Protein AF-0000000072508586 (afdb_homodimer)

Structure (mmCIF, N/CA/C/O backbone):
data_AF-0000000072508586-model_v1
#
loop_
_entity.id
_entity.type
_entity.pdbx_description
1 polymer 'Tudor domain protein'
#
loop_
_atom_site.group_PDB
_atom_site.id
_atom_site.type_symbol
_atom_site.label_atom_id
_atom_site.label_alt_id
_atom_site.label_comp_id
_atom_site.label_asym_id
_atom_site.label_entity_id
_atom_site.label_seq_id
_atom_site.pdbx_PDB_ins_code
_atom_site.Cartn_x
_atom_site.Cartn_y
_atom_site.Cartn_z
_atom_site.occupancy
_atom_site.B_iso_or_equiv
_atom_site.auth_seq_id
_atom_site.auth_comp_id
_atom_site.auth_asym_id
_atom_site.auth_atom_id
_atom_site.pdbx_PDB_model_num
ATOM 1 N N . MET A 1 1 ? 63.75 -35.219 5.945 1 22.38 1 MET A N 1
ATOM 2 C CA . MET A 1 1 ? 64.688 -34.812 4.879 1 22.38 1 MET A CA 1
ATOM 3 C C . MET A 1 1 ? 64 -34.969 3.514 1 22.38 1 MET A C 1
ATOM 5 O O . MET A 1 1 ? 64.312 -35.875 2.752 1 22.38 1 MET A O 1
ATOM 9 N N . MET A 1 2 ? 62.594 -34.719 3.441 1 24.33 2 MET A N 1
ATOM 10 C CA . MET A 1 2 ? 61.656 -35.156 2.426 1 24.33 2 MET A CA 1
ATOM 11 C C . MET A 1 2 ? 62 -34.562 1.065 1 24.33 2 MET A C 1
ATOM 13 O O . MET A 1 2 ? 62.312 -33.375 0.974 1 24.33 2 MET A O 1
ATOM 17 N N . ASN A 1 3 ? 62.344 -35.406 0.109 1 22.95 3 ASN A N 1
ATOM 18 C CA . ASN A 1 3 ? 62.875 -35.25 -1.245 1 22.95 3 ASN A CA 1
ATOM 19 C C . ASN A 1 3 ? 62 -34.312 -2.084 1 22.95 3 ASN A C 1
ATOM 21 O O . ASN A 1 3 ? 60.781 -34.469 -2.086 1 22.95 3 ASN A O 1
ATOM 25 N N . MET A 1 4 ? 62.438 -33.125 -2.441 1 26.44 4 MET A N 1
ATOM 26 C CA . MET A 1 4 ? 62 -31.875 -3.102 1 26.44 4 MET A CA 1
ATOM 27 C C . MET A 1 4 ? 61.781 -32.125 -4.59 1 26.44 4 MET A C 1
ATOM 29 O O . MET A 1 4 ? 62.719 -32.188 -5.371 1 26.44 4 MET A O 1
ATOM 33 N N . PRO A 1 5 ? 60.812 -33.156 -4.879 1 25.39 5 PRO A N 1
ATOM 34 C CA . PRO A 1 5 ? 60.844 -33.562 -6.285 1 25.39 5 PRO A CA 1
ATOM 35 C C . PRO A 1 5 ? 60.812 -32.375 -7.25 1 25.39 5 PRO A C 1
ATOM 37 O O . PRO A 1 5 ? 60.406 -31.281 -6.875 1 25.39 5 PRO A O 1
ATOM 40 N N . ASP A 1 6 ? 61.438 -32.625 -8.359 1 22.94 6 ASP A N 1
ATOM 41 C CA . ASP A 1 6 ? 61.938 -31.859 -9.5 1 22.94 6 ASP A CA 1
ATOM 42 C C . ASP A 1 6 ? 60.812 -31.109 -10.211 1 22.94 6 ASP A C 1
ATOM 44 O O . ASP A 1 6 ? 59.656 -31.5 -10.117 1 22.94 6 ASP A O 1
ATOM 48 N N . GLY A 1 7 ? 61.094 -29.953 -10.711 1 23.7 7 GLY A N 1
ATOM 49 C CA . GLY A 1 7 ? 60.625 -28.719 -11.305 1 23.7 7 GLY A CA 1
ATOM 50 C C . GLY A 1 7 ? 59.969 -28.906 -12.656 1 23.7 7 GLY A C 1
ATOM 51 O O . GLY A 1 7 ? 60.625 -28.938 -13.688 1 23.7 7 GLY A O 1
ATOM 52 N N . ARG A 1 8 ? 59 -29.922 -12.648 1 24.06 8 ARG A N 1
ATOM 53 C CA . ARG A 1 8 ? 58.531 -30.297 -13.984 1 24.06 8 ARG A CA 1
ATOM 54 C C . ARG A 1 8 ? 58.156 -29.062 -14.797 1 24.06 8 ARG A C 1
ATOM 56 O O . ARG A 1 8 ? 57.719 -28.062 -14.25 1 24.06 8 ARG A O 1
ATOM 63 N N . GLU A 1 9 ? 58.719 -29.016 -16.047 1 25.02 9 GLU A N 1
ATOM 64 C CA . GLU A 1 9 ? 58.781 -28.016 -17.125 1 25.02 9 GLU A CA 1
ATOM 65 C C . GLU A 1 9 ? 57.375 -27.656 -17.609 1 25.02 9 GLU A C 1
ATOM 67 O O . GLU A 1 9 ? 56.562 -28.531 -17.906 1 25.02 9 GLU A O 1
ATOM 72 N N . TRP A 1 10 ? 56.812 -26.531 -17.219 1 24.7 10 TRP A N 1
ATOM 73 C CA . TRP A 1 10 ? 55.5 -25.938 -17.5 1 24.7 10 TRP A CA 1
ATOM 74 C C . TRP A 1 10 ? 55.281 -25.781 -19 1 24.7 10 TRP A C 1
ATOM 76 O O . TRP A 1 10 ? 56.062 -25.109 -19.672 1 24.7 10 TRP A O 1
ATOM 86 N N . PRO A 1 11 ? 54.781 -26.891 -19.688 1 25.95 11 PRO A N 1
ATOM 87 C CA . PRO A 1 11 ? 54.688 -26.766 -21.141 1 25.95 11 PRO A CA 1
ATOM 88 C C . PRO A 1 11 ? 53.938 -25.5 -21.578 1 25.95 11 PRO A C 1
ATOM 90 O O . PRO A 1 11 ? 53.156 -24.953 -20.812 1 25.95 11 PRO A O 1
ATOM 93 N N . SER A 1 12 ? 54.562 -24.688 -22.422 1 25.64 12 SER A N 1
ATOM 94 C CA . SER A 1 12 ? 54.219 -23.422 -23.062 1 25.64 12 SER A CA 1
ATOM 95 C C . SER A 1 12 ? 52.969 -23.547 -23.922 1 25.64 12 SER A C 1
ATOM 97 O O . SER A 1 12 ? 52.969 -24.281 -24.906 1 25.64 12 SER A O 1
ATOM 99 N N . THR A 1 13 ? 51.812 -23.734 -23.281 1 26.11 13 THR A N 1
ATOM 100 C CA . THR A 1 13 ? 50.594 -23.922 -24.047 1 26.11 13 THR A CA 1
ATOM 101 C C . THR A 1 13 ? 50.406 -22.828 -25.094 1 26.11 13 THR A C 1
ATOM 103 O O . THR A 1 13 ? 50.562 -21.641 -24.766 1 26.11 13 THR A O 1
ATOM 106 N N . PRO A 1 14 ? 50.5 -23.234 -26.406 1 28.33 14 PRO A N 1
ATOM 107 C CA . PRO A 1 14 ? 50.438 -22.344 -27.562 1 28.33 14 PRO A CA 1
ATOM 108 C C . PRO A 1 14 ? 49.188 -21.453 -27.531 1 28.33 14 PRO A C 1
ATOM 110 O O . PRO A 1 14 ? 48.188 -21.781 -26.891 1 28.33 14 PRO A O 1
ATOM 113 N N . SER A 1 15 ? 49.406 -20.141 -27.703 1 27.78 15 SER A N 1
ATOM 114 C CA . SER A 1 15 ? 48.531 -18.969 -27.797 1 27.78 15 SER A CA 1
ATOM 115 C C . SER A 1 15 ? 47.5 -19.141 -28.906 1 27.78 15 SER A C 1
ATOM 117 O O . SER A 1 15 ? 47.844 -18.984 -30.094 1 27.78 15 SER A O 1
ATOM 119 N N . GLY A 1 16 ? 46.781 -20.328 -28.938 1 24.03 16 GLY A N 1
ATOM 120 C CA . GLY A 1 16 ? 45.906 -20.391 -30.109 1 24.03 16 GLY A CA 1
ATOM 121 C C . GLY A 1 16 ? 45.062 -19.141 -30.281 1 24.03 16 GLY A C 1
ATOM 122 O O . GLY A 1 16 ? 44.688 -18.484 -29.312 1 24.03 16 GLY A O 1
ATOM 123 N N . ASP A 1 17 ? 45.281 -18.453 -31.391 1 29.61 17 ASP A N 1
ATOM 124 C CA . ASP A 1 17 ? 44.656 -17.266 -31.969 1 29.61 17 ASP A CA 1
ATOM 125 C C . ASP A 1 17 ? 43.125 -17.438 -32.062 1 29.61 17 ASP A C 1
ATOM 127 O O . ASP A 1 17 ? 42.656 -18.234 -32.875 1 29.61 17 ASP A O 1
ATOM 131 N N . GLY A 1 18 ? 42.5 -17.828 -30.938 1 25.25 18 GLY A N 1
ATOM 132 C CA . GLY A 1 18 ? 41.062 -18.031 -31.078 1 25.25 18 GLY A CA 1
ATOM 133 C C . GLY A 1 18 ? 40.344 -16.859 -31.734 1 25.25 18 GLY A C 1
ATOM 134 O O . GLY A 1 18 ? 40.406 -15.734 -31.234 1 25.25 18 GLY A O 1
ATOM 135 N N . SER A 1 19 ? 40.281 -16.891 -33.062 1 28.36 19 SER A N 1
ATOM 136 C CA . SER A 1 19 ? 39.469 -16 -33.906 1 28.36 19 SER A CA 1
ATOM 137 C C . SER A 1 19 ? 38.031 -15.914 -33.375 1 28.36 19 SER A C 1
ATOM 139 O O . SER A 1 19 ? 37.344 -16.938 -33.281 1 28.36 19 SER A O 1
ATOM 141 N N . SER A 1 20 ? 37.844 -15.086 -32.312 1 24.58 20 SER A N 1
ATOM 142 C CA . SER A 1 20 ? 36.531 -14.828 -31.781 1 24.58 20 SER A CA 1
ATOM 143 C C . SER A 1 20 ? 35.562 -14.406 -32.875 1 24.58 20 SER A C 1
ATOM 145 O O . SER A 1 20 ? 35.719 -13.359 -33.5 1 24.58 20 SER A O 1
ATOM 147 N N . SER A 1 21 ? 35.125 -15.398 -33.688 1 25.28 21 SER A N 1
ATOM 148 C CA . SER A 1 21 ? 34.094 -15.039 -34.625 1 25.28 21 SER A CA 1
ATOM 149 C C . SER A 1 21 ? 32.906 -14.359 -33.906 1 25.28 21 SER A C 1
ATOM 151 O O . SER A 1 21 ? 32.344 -14.922 -32.969 1 25.28 21 SER A O 1
ATOM 153 N N . ALA A 1 22 ? 32.938 -13 -33.938 1 32.03 22 ALA A N 1
ATOM 154 C CA . ALA A 1 22 ? 31.797 -12.18 -33.531 1 32.03 22 ALA A CA 1
ATOM 155 C C . ALA A 1 22 ? 30.484 -12.711 -34.125 1 32.03 22 ALA A C 1
ATOM 157 O O . ALA A 1 22 ? 30.297 -12.688 -35.344 1 32.03 22 ALA A O 1
ATOM 158 N N . THR A 1 23 ? 30.062 -13.859 -33.5 1 28.12 23 THR A N 1
ATOM 159 C CA . THR A 1 23 ? 28.734 -14.281 -33.938 1 28.12 23 THR A CA 1
ATOM 160 C C . THR A 1 23 ? 27.781 -13.094 -33.938 1 28.12 23 THR A C 1
ATOM 162 O O . THR A 1 23 ? 27.578 -12.43 -32.906 1 28.12 23 THR A O 1
ATOM 165 N N . PHE A 1 24 ? 27.641 -12.445 -35.094 1 31.47 24 PHE A N 1
ATOM 166 C CA . PHE A 1 24 ? 26.594 -11.484 -35.406 1 31.47 24 PHE A CA 1
ATOM 167 C C . PHE A 1 24 ? 25.234 -12 -34.906 1 31.47 24 PHE A C 1
ATOM 169 O O . PHE A 1 24 ? 24.781 -13.055 -35.344 1 31.47 24 PHE A O 1
ATOM 176 N N . VAL A 1 25 ? 24.938 -11.836 -33.656 1 34 25 VAL A N 1
ATOM 177 C CA . VAL A 1 25 ? 23.578 -12.102 -33.219 1 34 25 VAL A CA 1
ATOM 178 C C . VAL A 1 25 ? 22.594 -11.375 -34.156 1 34 25 VAL A C 1
ATOM 180 O O . VAL A 1 25 ? 22.719 -10.164 -34.375 1 34 25 VAL A O 1
ATOM 183 N N . PRO A 1 26 ? 22.125 -12.102 -35.156 1 29.5 26 PRO A N 1
ATOM 184 C CA . PRO A 1 26 ? 21.203 -11.398 -36.062 1 29.5 26 PRO A CA 1
ATOM 185 C C . PRO A 1 26 ? 20.312 -10.406 -35.312 1 29.5 26 PRO A C 1
ATOM 187 O O . PRO A 1 26 ? 20.062 -10.555 -34.125 1 29.5 26 PRO A O 1
ATOM 190 N N . ALA A 1 27 ? 20.109 -9.211 -35.969 1 33.91 27 ALA A N 1
ATOM 191 C CA . ALA A 1 27 ? 19.141 -8.188 -35.594 1 33.91 27 ALA A CA 1
ATOM 192 C C . ALA A 1 27 ? 17.828 -8.82 -35.156 1 33.91 27 ALA A C 1
ATOM 194 O O . ALA A 1 27 ? 17.406 -9.844 -35.719 1 33.91 27 ALA A O 1
ATOM 195 N N . SER A 1 28 ? 17.375 -8.633 -33.969 1 36.75 28 SER A N 1
ATOM 196 C CA . SER A 1 28 ? 16.109 -9.07 -33.375 1 36.75 28 SER A CA 1
ATOM 197 C C . SER A 1 28 ? 15 -9.109 -34.438 1 36.75 28 SER A C 1
ATOM 199 O O . SER A 1 28 ? 14.727 -8.094 -35.062 1 36.75 28 SER A O 1
ATOM 201 N N . ALA A 1 29 ? 14.719 -10.164 -35.125 1 38.59 29 ALA A N 1
ATOM 202 C CA . ALA A 1 29 ? 13.555 -10.352 -36 1 38.59 29 ALA A CA 1
ATOM 203 C C . ALA A 1 29 ? 12.352 -9.578 -35.469 1 38.59 29 ALA A C 1
ATOM 205 O O . ALA A 1 29 ? 11.945 -9.758 -34.312 1 38.59 29 ALA A O 1
ATOM 206 N N . SER A 1 30 ? 12.133 -8.336 -35.906 1 41.38 30 SER A N 1
ATOM 207 C CA . SER A 1 30 ? 10.867 -7.656 -35.656 1 41.38 30 SER A CA 1
ATOM 208 C C . SER A 1 30 ? 9.688 -8.617 -35.781 1 41.38 30 SER A C 1
ATOM 210 O O . SER A 1 30 ? 9.523 -9.297 -36.781 1 41.38 30 SER A O 1
ATOM 212 N N . LEU A 1 31 ? 9.242 -9.289 -34.75 1 45.03 31 LEU A N 1
ATOM 213 C CA . LEU A 1 31 ? 8.016 -10.07 -34.844 1 45.03 31 LEU A CA 1
ATOM 214 C C . LEU A 1 31 ? 7.059 -9.469 -35.875 1 45.03 31 LEU A C 1
ATOM 216 O O . LEU A 1 31 ? 7.082 -8.258 -36.094 1 45.03 31 LEU A O 1
ATOM 220 N N . PRO A 1 32 ? 6.645 -10.125 -36.938 1 46.84 32 PRO A N 1
ATOM 221 C CA . PRO A 1 32 ? 5.672 -9.531 -37.844 1 46.84 32 PRO A CA 1
ATOM 222 C C . PRO A 1 32 ? 4.695 -8.586 -37.156 1 46.84 32 PRO A C 1
ATOM 224 O O . PRO A 1 32 ? 4.461 -8.719 -35.938 1 46.84 32 PRO A O 1
ATOM 227 N N . PRO A 1 33 ? 4.469 -7.383 -37.594 1 52.62 33 PRO A N 1
ATOM 228 C CA . PRO A 1 33 ? 3.494 -6.484 -36.969 1 52.62 33 PRO A CA 1
ATOM 229 C C . PRO A 1 33 ? 2.24 -7.211 -36.469 1 52.62 33 PRO A C 1
ATOM 231 O O . PRO A 1 33 ? 1.534 -7.828 -37.281 1 52.62 33 PRO A O 1
ATOM 234 N N . THR A 1 34 ? 2.305 -7.895 -35.375 1 61.41 34 THR A N 1
ATOM 235 C CA . THR A 1 34 ? 1.161 -8.609 -34.812 1 61.41 34 THR A CA 1
ATOM 236 C C . THR A 1 34 ? -0.105 -7.766 -34.906 1 61.41 34 THR A C 1
ATOM 238 O O . THR A 1 34 ? -0.131 -6.621 -34.438 1 61.41 34 THR A O 1
ATOM 241 N N . VAL A 1 35 ? -0.991 -8.078 -35.812 1 81.62 35 VAL A N 1
ATOM 242 C CA . VAL A 1 35 ? -2.312 -7.473 -35.938 1 81.62 35 VAL A CA 1
ATOM 243 C C . VAL A 1 35 ? -3.018 -7.477 -34.594 1 81.62 35 VAL A C 1
ATOM 245 O O . VAL A 1 35 ? -3.137 -8.523 -33.938 1 81.62 35 VAL A O 1
ATOM 248 N N . CYS A 1 36 ? -3.162 -6.309 -34.031 1 89.88 36 CYS A N 1
ATOM 249 C CA . CYS A 1 36 ? -3.896 -6.145 -32.781 1 89.88 36 CYS A CA 1
ATOM 250 C C . CYS A 1 36 ? -5.391 -6.008 -33.031 1 89.88 36 CYS A C 1
ATOM 252 O O . CYS A 1 36 ? -5.809 -5.254 -33.938 1 89.88 36 CYS A O 1
ATOM 254 N N . ILE A 1 37 ? -6.172 -6.875 -32.375 1 94.75 37 ILE A N 1
ATOM 255 C CA . ILE A 1 37 ? -7.629 -6.836 -32.438 1 94.75 37 ILE A CA 1
ATOM 256 C C . ILE A 1 37 ? -8.172 -6.629 -31.016 1 94.75 37 ILE A C 1
ATOM 258 O O . ILE A 1 37 ? -7.832 -7.379 -30.094 1 94.75 37 ILE A O 1
ATOM 262 N N . PHE A 1 38 ? -9.078 -5.672 -30.875 1 95.69 38 PHE A N 1
ATOM 263 C CA . PHE A 1 38 ? -9.531 -5.344 -29.531 1 95.69 38 PHE A CA 1
ATOM 264 C C . PHE A 1 38 ? -11.023 -5.586 -29.391 1 95.69 38 PHE A C 1
ATOM 266 O O . PHE A 1 38 ? -11.578 -5.461 -28.297 1 95.69 38 PHE A O 1
ATOM 273 N N . ASP A 1 39 ? -11.57 -5.91 -30.516 1 90.75 39 ASP A N 1
ATOM 274 C CA . ASP A 1 39 ? -12.992 -6.223 -30.469 1 90.75 39 ASP A CA 1
ATOM 275 C C . ASP A 1 39 ? -13.227 -7.652 -29.984 1 90.75 39 ASP A C 1
ATOM 277 O O . ASP A 1 39 ? -12.789 -8.609 -30.625 1 90.75 39 ASP A O 1
ATOM 281 N N . GLY A 1 40 ? -13.805 -7.75 -28.812 1 89.25 40 GLY A N 1
ATOM 282 C CA . GLY A 1 40 ? -14.078 -9.062 -28.25 1 89.25 40 GLY A CA 1
ATOM 283 C C . GLY A 1 40 ? -13.648 -9.188 -26.797 1 89.25 40 GLY A C 1
ATOM 284 O O . GLY A 1 40 ? -13.016 -8.281 -26.25 1 89.25 40 GLY A O 1
ATOM 285 N N . ASP A 1 41 ? -13.992 -10.359 -26.219 1 89.94 41 ASP A N 1
ATOM 286 C CA . ASP A 1 41 ? -13.656 -10.633 -24.828 1 89.94 41 ASP A CA 1
ATOM 287 C C . ASP A 1 41 ? -12.383 -11.469 -24.719 1 89.94 41 ASP A C 1
ATOM 289 O O . ASP A 1 41 ? -12.156 -12.367 -25.531 1 89.94 41 ASP A O 1
ATOM 293 N N . VAL A 1 42 ? -11.586 -11.078 -23.844 1 94.81 42 VAL A N 1
ATOM 294 C CA . VAL A 1 42 ? -10.367 -11.828 -23.547 1 94.81 42 VAL A CA 1
ATOM 295 C C . VAL A 1 42 ? -10.555 -12.633 -22.281 1 94.81 42 VAL A C 1
ATOM 297 O O . VAL A 1 42 ? -11.102 -12.133 -21.297 1 94.81 42 VAL A O 1
ATOM 300 N N . GLU A 1 43 ? -10.148 -13.898 -22.375 1 95.62 43 GLU A N 1
ATOM 301 C CA . GLU A 1 43 ? -10.148 -14.734 -21.172 1 95.62 43 GLU A CA 1
ATOM 302 C C . GLU A 1 43 ? -8.727 -15.023 -20.703 1 95.62 43 GLU A C 1
ATOM 304 O O . GLU A 1 43 ? -7.879 -15.438 -21.5 1 95.62 43 GLU A O 1
ATOM 309 N N . ILE A 1 44 ? -8.5 -14.719 -19.516 1 97.75 44 ILE A N 1
ATOM 310 C CA . ILE A 1 44 ? -7.227 -15.031 -18.875 1 97.75 44 ILE A CA 1
ATOM 311 C C . ILE A 1 44 ? -7.453 -16.016 -17.734 1 97.75 44 ILE A C 1
ATOM 313 O O . ILE A 1 44 ? -8.32 -15.805 -16.875 1 97.75 44 ILE A O 1
ATOM 317 N N . VAL A 1 45 ? -6.691 -17.109 -17.703 1 97.5 45 VAL A N 1
ATOM 318 C CA . VAL A 1 45 ? -6.934 -18.172 -16.734 1 97.5 45 VAL A CA 1
ATOM 319 C C . VAL A 1 45 ? -5.707 -18.344 -15.852 1 97.5 45 VAL A C 1
ATOM 321 O O . VAL A 1 45 ? -4.586 -18.031 -16.25 1 97.5 45 VAL A O 1
ATOM 324 N N . PRO A 1 46 ? -5.918 -18.844 -14.641 1 97.69 46 PRO A N 1
ATOM 325 C CA . PRO A 1 46 ? -4.773 -19.109 -13.766 1 97.69 46 PRO A CA 1
ATOM 326 C C . PRO A 1 46 ? -3.912 -20.266 -14.266 1 97.69 46 PRO A C 1
ATOM 328 O O . PRO A 1 46 ? -4.355 -21.047 -15.109 1 97.69 46 PRO A O 1
ATOM 331 N N . MET A 1 47 ? -2.742 -20.328 -13.758 1 96.69 47 MET A N 1
ATOM 332 C CA . MET A 1 47 ? -1.926 -21.516 -13.945 1 96.69 47 MET A CA 1
ATOM 333 C C . MET A 1 47 ? -2.576 -22.734 -13.289 1 96.69 47 MET A C 1
ATOM 335 O O . MET A 1 47 ? -3.336 -22.594 -12.328 1 96.69 47 MET A O 1
ATOM 339 N N . ASP A 1 48 ? -2.127 -23.859 -13.852 1 96.75 48 ASP A N 1
ATOM 340 C CA . ASP A 1 48 ? -2.562 -25.094 -13.219 1 96.75 48 ASP A CA 1
ATOM 341 C C . ASP A 1 48 ? -1.798 -25.344 -11.922 1 96.75 48 ASP A C 1
ATOM 343 O O . ASP A 1 48 ? -0.607 -25.047 -11.828 1 96.75 48 ASP A O 1
ATOM 347 N N . ILE A 1 49 ? -2.461 -25.969 -11.016 1 97.62 49 ILE A N 1
ATOM 348 C CA . ILE A 1 49 ? -1.854 -26.297 -9.727 1 97.62 49 ILE A CA 1
ATOM 349 C C . ILE A 1 49 ? -0.59 -27.125 -9.953 1 97.62 49 ILE A C 1
ATOM 351 O O . ILE A 1 49 ? 0.395 -26.969 -9.227 1 97.62 49 ILE A O 1
ATOM 355 N N . SER A 1 50 ? -0.649 -27.922 -10.977 1 96.44 50 SER A N 1
ATOM 356 C CA . SER A 1 50 ? 0.457 -28.828 -11.266 1 96.44 50 SER A CA 1
ATOM 357 C C . SER A 1 50 ? 1.689 -28.062 -11.734 1 96.44 50 SER A C 1
ATOM 359 O O . SER A 1 50 ? 2.793 -28.609 -11.773 1 96.44 50 SER A O 1
ATOM 361 N N . GLN A 1 51 ? 1.511 -26.812 -12.117 1 96.38 51 GLN A N 1
ATOM 362 C CA . GLN A 1 51 ? 2.621 -26.016 -12.617 1 96.38 51 GLN A CA 1
ATOM 363 C C . GLN A 1 51 ? 3.406 -25.375 -11.469 1 96.38 51 GLN A C 1
ATOM 365 O O . GLN A 1 51 ? 4.441 -24.75 -11.688 1 96.38 51 GLN A O 1
ATOM 370 N N . ILE A 1 52 ? 2.936 -25.562 -10.258 1 97.75 52 ILE A N 1
ATOM 371 C CA . ILE A 1 52 ? 3.668 -25.094 -9.078 1 97.75 52 ILE A CA 1
ATOM 372 C C . ILE A 1 52 ? 4.605 -26.203 -8.594 1 97.75 52 ILE A C 1
ATOM 374 O O . ILE A 1 52 ? 4.164 -27.328 -8.328 1 97.75 52 ILE A O 1
ATOM 378 N N . PRO A 1 53 ? 5.832 -25.875 -8.43 1 97.81 53 PRO A N 1
ATOM 379 C CA . PRO A 1 53 ? 6.793 -26.906 -8.016 1 97.81 53 PRO A CA 1
ATOM 380 C C . PRO A 1 53 ? 6.477 -27.484 -6.641 1 97.81 53 PRO A C 1
ATOM 382 O O . PRO A 1 53 ? 5.918 -26.797 -5.785 1 97.81 53 PRO A O 1
ATOM 385 N N . THR A 1 54 ? 6.887 -28.719 -6.469 1 97.88 54 THR A N 1
ATOM 386 C CA . THR A 1 54 ? 6.73 -29.391 -5.18 1 97.88 54 THR A CA 1
ATOM 387 C C . THR A 1 54 ? 8.039 -29.359 -4.398 1 97.88 54 THR A C 1
ATOM 389 O O . THR A 1 54 ? 8.055 -29.625 -3.195 1 97.88 54 THR A O 1
ATOM 392 N N . SER A 1 55 ? 9.156 -29.047 -5.074 1 98.12 55 SER A N 1
ATOM 393 C CA . SER A 1 55 ? 10.469 -28.859 -4.457 1 98.12 55 SER A CA 1
ATOM 394 C C . SER A 1 55 ? 10.75 -27.391 -4.199 1 98.12 55 SER A C 1
ATOM 396 O O . SER A 1 55 ? 10.055 -26.516 -4.727 1 98.12 55 SER A O 1
ATOM 398 N N . PRO A 1 56 ? 11.711 -27.109 -3.365 1 98.56 56 PRO A N 1
ATOM 399 C CA . PRO A 1 56 ? 12.039 -25.719 -3.092 1 98.56 56 PRO A CA 1
ATOM 400 C C . PRO A 1 56 ? 12.391 -24.938 -4.355 1 98.56 56 PRO A C 1
ATOM 402 O O . PRO A 1 56 ? 13.039 -25.469 -5.258 1 98.56 56 PRO A O 1
ATOM 405 N N . PHE A 1 57 ? 11.961 -23.75 -4.41 1 98.81 57 PHE A N 1
ATOM 406 C CA . PHE A 1 57 ? 12.219 -22.922 -5.582 1 98.81 57 PHE A CA 1
ATOM 407 C C . PHE A 1 57 ? 12.195 -21.438 -5.207 1 98.81 57 PHE A C 1
ATOM 409 O O . PHE A 1 57 ? 11.703 -21.078 -4.137 1 98.81 57 PHE A O 1
ATOM 416 N N . SER A 1 58 ? 12.703 -20.594 -6.078 1 98.75 58 SER A N 1
ATOM 417 C CA . SER A 1 58 ? 12.742 -19.156 -5.875 1 98.75 58 SER A CA 1
ATOM 418 C C . SER A 1 58 ? 11.523 -18.469 -6.496 1 98.75 58 SER A C 1
ATOM 420 O O . SER A 1 58 ? 11.062 -18.875 -7.562 1 98.75 58 SER A O 1
ATOM 422 N N . ALA A 1 59 ? 11.055 -17.453 -5.812 1 98.81 59 ALA A N 1
ATOM 423 C CA . ALA A 1 59 ? 9.906 -16.703 -6.309 1 98.81 59 ALA A CA 1
ATOM 424 C C . ALA A 1 59 ? 10.062 -15.211 -6.02 1 98.81 59 ALA A C 1
ATOM 426 O O . ALA A 1 59 ? 10.82 -14.828 -5.121 1 98.81 59 ALA A O 1
ATOM 427 N N . ASN A 1 60 ? 9.422 -14.406 -6.82 1 98.5 60 ASN A N 1
ATOM 428 C CA . ASN A 1 60 ? 9.266 -12.984 -6.555 1 98.5 60 ASN A CA 1
ATOM 429 C C . ASN A 1 60 ? 8.031 -12.703 -5.711 1 98.5 60 ASN A C 1
ATOM 431 O O . ASN A 1 60 ? 6.945 -13.211 -6 1 98.5 60 ASN A O 1
ATOM 435 N N . ALA A 1 61 ? 8.219 -11.922 -4.668 1 98.38 61 ALA A N 1
ATOM 436 C CA . ALA A 1 61 ? 7.066 -11.484 -3.885 1 98.38 61 ALA A CA 1
ATOM 437 C C . ALA A 1 61 ? 6.348 -10.32 -4.57 1 98.38 61 ALA A C 1
ATOM 439 O O . ALA A 1 61 ? 6.961 -9.297 -4.871 1 98.38 61 ALA A O 1
ATOM 440 N N . LEU A 1 62 ? 5.078 -10.5 -4.777 1 97.81 62 LEU A N 1
ATOM 441 C CA . LEU A 1 62 ? 4.297 -9.508 -5.508 1 97.81 62 LEU A CA 1
ATOM 442 C C . LEU A 1 62 ? 3.447 -8.672 -4.551 1 97.81 62 LEU A C 1
ATOM 444 O O . LEU A 1 62 ? 3.371 -7.449 -4.688 1 97.81 62 LEU A O 1
ATOM 448 N N . PHE A 1 63 ? 2.834 -9.352 -3.672 1 97.75 63 PHE A N 1
ATOM 449 C CA . PHE A 1 63 ? 1.911 -8.742 -2.719 1 97.75 63 PHE A CA 1
ATOM 450 C C . PHE A 1 63 ? 1.74 -9.625 -1.49 1 97.75 63 PHE A C 1
ATOM 452 O O . PHE A 1 63 ? 1.645 -10.852 -1.608 1 97.75 63 PHE A O 1
ATOM 459 N N . ALA A 1 64 ? 1.671 -9.008 -0.337 1 97.56 64 ALA A N 1
ATOM 460 C CA . ALA A 1 64 ? 1.459 -9.75 0.903 1 97.56 64 ALA A CA 1
ATOM 461 C C . ALA A 1 64 ? 0.356 -9.109 1.743 1 97.56 64 ALA A C 1
ATOM 463 O O . ALA A 1 64 ? 0.53 -8.016 2.277 1 97.56 64 ALA A O 1
ATOM 464 N N . ALA A 1 65 ? -0.706 -9.828 1.896 1 94.62 65 ALA A N 1
ATOM 465 C CA . ALA A 1 65 ? -1.812 -9.32 2.703 1 94.62 65 ALA A CA 1
ATOM 466 C C . ALA A 1 65 ? -1.752 -9.875 4.125 1 94.62 65 ALA A C 1
ATOM 468 O O . ALA A 1 65 ? -2.359 -9.312 5.039 1 94.62 65 ALA A O 1
ATOM 469 N N . GLY A 1 66 ? -1.042 -10.969 4.316 1 96.81 66 GLY A N 1
ATOM 470 C CA . GLY A 1 66 ? -0.931 -11.633 5.605 1 96.81 66 GLY A CA 1
ATOM 471 C C . GLY A 1 66 ? -0.358 -13.039 5.5 1 96.81 66 GLY A C 1
ATOM 472 O O . GLY A 1 66 ? 0.073 -13.461 4.426 1 96.81 66 GLY A O 1
ATOM 473 N N . PRO A 1 67 ? -0.426 -13.766 6.586 1 97.75 67 PRO A N 1
ATOM 474 C CA . PRO A 1 67 ? 0.247 -15.062 6.633 1 97.75 67 PRO A CA 1
ATOM 475 C C . PRO A 1 67 ? -0.403 -16.094 5.715 1 97.75 67 PRO A C 1
ATOM 477 O O . PRO A 1 67 ? 0.214 -17.109 5.391 1 97.75 67 PRO A O 1
ATOM 480 N N . THR A 1 68 ? -1.639 -15.859 5.348 1 96.88 68 THR A N 1
ATOM 481 C CA . THR A 1 68 ? -2.346 -16.859 4.562 1 96.88 68 THR A CA 1
ATOM 482 C C . THR A 1 68 ? -2.629 -16.344 3.154 1 96.88 68 THR A C 1
ATOM 484 O O . THR A 1 68 ? -3.35 -16.984 2.385 1 96.88 68 THR A O 1
ATOM 487 N N . ASP A 1 69 ? -2.111 -15.211 2.822 1 96.94 69 ASP A N 1
ATOM 488 C CA . ASP A 1 69 ? -2.414 -14.562 1.549 1 96.94 69 ASP A CA 1
ATOM 489 C C . ASP A 1 69 ? -1.208 -13.781 1.027 1 96.94 69 ASP A C 1
ATOM 491 O O . ASP A 1 69 ? -1.165 -12.555 1.123 1 96.94 69 ASP A O 1
ATOM 495 N N . ILE A 1 70 ? -0.3 -14.516 0.455 1 98.69 70 ILE A N 1
ATOM 496 C CA . ILE A 1 70 ? 0.905 -13.953 -0.144 1 98.69 70 ILE A CA 1
ATOM 497 C C . ILE A 1 70 ? 0.946 -14.281 -1.633 1 98.69 70 ILE A C 1
ATOM 499 O O . ILE A 1 70 ? 0.843 -15.453 -2.018 1 98.69 70 ILE A O 1
ATOM 503 N N . SER A 1 71 ? 1.046 -13.297 -2.457 1 98.81 71 SER A N 1
ATOM 504 C CA . SER A 1 71 ? 1.133 -13.484 -3.902 1 98.81 71 SER A CA 1
ATOM 505 C C . SER A 1 71 ? 2.584 -13.594 -4.359 1 98.81 71 SER A C 1
ATOM 507 O O . SER A 1 71 ? 3.395 -12.703 -4.102 1 98.81 71 SER A O 1
ATOM 509 N N . LEU A 1 72 ? 2.863 -14.688 -5.078 1 98.81 72 LEU A N 1
ATOM 510 C CA . LEU A 1 72 ? 4.215 -14.945 -5.555 1 98.81 72 LEU A CA 1
ATOM 511 C C . LEU A 1 72 ? 4.211 -15.305 -7.039 1 98.81 72 LEU A C 1
ATOM 513 O O . LEU A 1 72 ? 3.178 -15.711 -7.578 1 98.81 72 LEU A O 1
ATOM 517 N N . ARG A 1 73 ? 5.32 -15.148 -7.629 1 98.75 73 ARG A N 1
ATOM 518 C CA . ARG A 1 73 ? 5.57 -15.578 -9 1 98.75 73 ARG A CA 1
ATOM 519 C C . ARG A 1 73 ? 6.898 -16.328 -9.102 1 98.75 73 ARG A C 1
ATOM 521 O O . ARG A 1 73 ? 7.938 -15.812 -8.688 1 98.75 73 ARG A O 1
ATOM 528 N N . GLN A 1 74 ? 6.895 -17.438 -9.711 1 98.5 74 GLN A N 1
ATOM 529 C CA . GLN A 1 74 ? 8.117 -18.234 -9.867 1 98.5 74 GLN A CA 1
ATOM 530 C C . GLN A 1 74 ? 9.164 -17.469 -10.672 1 98.5 74 GLN A C 1
ATOM 532 O O . GLN A 1 74 ? 8.859 -16.906 -11.727 1 98.5 74 GLN A O 1
ATOM 537 N N . VAL A 1 75 ? 10.375 -17.562 -10.188 1 98.44 75 VAL A N 1
ATOM 538 C CA . VAL A 1 75 ? 11.484 -16.922 -10.891 1 98.44 75 VAL A CA 1
ATOM 539 C C . VAL A 1 75 ? 11.727 -17.625 -12.219 1 98.44 75 VAL A C 1
ATOM 541 O O . VAL A 1 75 ? 12.156 -17 -13.195 1 98.44 75 VAL A O 1
ATOM 544 N N . SER A 1 76 ? 11.367 -18.828 -12.312 1 97.5 76 SER A N 1
ATOM 545 C CA . SER A 1 76 ? 11.609 -19.625 -13.508 1 97.5 76 SER A CA 1
ATOM 546 C C . SER A 1 76 ? 10.828 -19.078 -14.703 1 97.5 76 SER A C 1
ATOM 548 O O . SER A 1 76 ? 11.109 -19.438 -15.852 1 97.5 76 SER A O 1
ATOM 550 N N . LEU A 1 77 ? 9.883 -18.266 -14.461 1 96.25 77 LEU A N 1
ATOM 551 C CA . LEU A 1 77 ? 9.07 -17.703 -15.539 1 96.25 77 LEU A CA 1
ATOM 552 C C . LEU A 1 77 ? 9.758 -16.484 -16.156 1 96.25 77 LEU A C 1
ATOM 554 O O . LEU A 1 77 ? 9.359 -16.031 -17.219 1 96.25 77 LEU A O 1
ATOM 558 N N . ASP A 1 78 ? 10.75 -16.031 -15.516 1 94.56 78 ASP A N 1
ATOM 559 C CA . ASP A 1 78 ? 11.5 -14.914 -16.078 1 94.56 78 ASP A CA 1
ATOM 560 C C . ASP A 1 78 ? 12.227 -15.328 -17.359 1 94.56 78 ASP A C 1
ATOM 562 O O . ASP A 1 78 ? 12.719 -16.453 -17.453 1 94.56 78 ASP A O 1
ATOM 566 N N . PRO A 1 79 ? 12.227 -14.398 -18.281 1 95 79 PRO A N 1
ATOM 567 C CA . PRO A 1 79 ? 11.828 -12.992 -18.328 1 95 79 PRO A CA 1
ATOM 568 C C . PRO A 1 79 ? 10.453 -12.789 -18.953 1 95 79 PRO A C 1
ATOM 570 O O . PRO A 1 79 ? 10.102 -11.672 -19.344 1 95 79 PRO A O 1
ATOM 573 N N . MET A 1 80 ? 9.695 -13.82 -19.016 1 93.56 80 MET A N 1
ATOM 574 C CA . MET A 1 80 ? 8.414 -13.812 -19.719 1 93.56 80 MET A CA 1
ATOM 575 C C . MET A 1 80 ? 7.527 -12.672 -19.219 1 93.56 80 MET A C 1
ATOM 577 O O . MET A 1 80 ? 6.906 -11.969 -20.016 1 93.56 80 MET A O 1
ATOM 581 N N . PRO A 1 81 ? 7.398 -12.453 -17.953 1 95.5 81 PRO A N 1
ATOM 582 C CA . PRO A 1 81 ? 6.566 -11.344 -17.484 1 95.5 81 PRO A CA 1
ATOM 583 C C . PRO A 1 81 ? 7.012 -9.992 -18.062 1 95.5 81 PRO A C 1
ATOM 585 O O . PRO A 1 81 ? 6.176 -9.164 -18.406 1 95.5 81 PRO A O 1
ATOM 588 N N . ASP A 1 82 ? 8.242 -9.812 -18.141 1 95.06 82 ASP A N 1
ATOM 589 C CA . ASP A 1 82 ? 8.742 -8.555 -18.688 1 95.06 82 ASP A CA 1
ATOM 590 C C . ASP A 1 82 ? 8.289 -8.367 -20.141 1 95.06 82 ASP A C 1
ATOM 592 O O . ASP A 1 82 ? 7.879 -7.273 -20.531 1 95.06 82 ASP A O 1
ATOM 596 N N . TYR A 1 83 ? 8.406 -9.414 -20.859 1 95.44 83 TYR A N 1
ATOM 597 C CA . TYR A 1 83 ? 7.949 -9.375 -22.25 1 95.44 83 TYR A CA 1
ATOM 598 C C . TYR A 1 83 ? 6.457 -9.078 -22.312 1 95.44 83 TYR A C 1
ATOM 600 O O . TYR A 1 83 ? 6.016 -8.266 -23.125 1 95.44 83 TYR A O 1
ATOM 608 N N . MET A 1 84 ? 5.766 -9.68 -21.531 1 96.94 84 MET A N 1
ATOM 609 C CA . MET A 1 84 ? 4.32 -9.484 -21.469 1 96.94 84 MET A CA 1
ATOM 610 C C . MET A 1 84 ? 3.979 -8.023 -21.188 1 96.94 84 MET A C 1
ATOM 612 O O . MET A 1 84 ? 3.156 -7.426 -21.891 1 96.94 84 MET A O 1
ATOM 616 N N . TYR A 1 85 ? 4.641 -7.461 -20.234 1 97.38 85 TYR A N 1
ATOM 617 C CA . TYR A 1 85 ? 4.34 -6.09 -19.844 1 97.38 85 TYR A CA 1
ATOM 618 C C . TYR A 1 85 ? 4.762 -5.105 -20.922 1 97.38 85 TYR A C 1
ATOM 620 O O . TYR A 1 85 ? 4.098 -4.086 -21.141 1 97.38 85 TYR A O 1
ATOM 628 N N . ASP A 1 86 ? 5.82 -5.41 -21.547 1 96.88 86 ASP A N 1
ATOM 629 C CA . ASP A 1 86 ? 6.25 -4.566 -22.656 1 96.88 86 ASP A CA 1
ATOM 630 C C . ASP A 1 86 ? 5.219 -4.566 -23.781 1 96.88 86 ASP A C 1
ATOM 632 O O . ASP A 1 86 ? 4.859 -3.51 -24.312 1 96.88 86 ASP A O 1
ATOM 636 N N . LYS A 1 87 ? 4.844 -5.707 -24.094 1 96.69 87 LYS A N 1
ATOM 637 C CA . LYS A 1 87 ? 3.84 -5.836 -25.141 1 96.69 87 LYS A CA 1
ATOM 638 C C . LYS A 1 87 ? 2.527 -5.168 -24.734 1 96.69 87 LYS A C 1
ATOM 640 O O . LYS A 1 87 ? 1.892 -4.496 -25.547 1 96.69 87 LYS A O 1
ATOM 645 N N . LEU A 1 88 ? 2.156 -5.379 -23.562 1 97.81 88 LEU A N 1
ATOM 646 C CA . LEU A 1 88 ? 0.951 -4.742 -23.047 1 97.81 88 LEU A CA 1
ATOM 647 C C . LEU A 1 88 ? 1.032 -3.227 -23.172 1 97.81 88 LEU A C 1
ATOM 649 O O . LEU A 1 88 ? 0.08 -2.586 -23.625 1 97.81 88 LEU A O 1
ATOM 653 N N . ALA A 1 89 ? 2.113 -2.721 -22.766 1 97.94 89 ALA A N 1
ATOM 654 C CA . ALA A 1 89 ? 2.32 -1.275 -22.828 1 97.94 89 ALA A CA 1
ATOM 655 C C . ALA A 1 89 ? 2.207 -0.756 -24.25 1 97.94 89 ALA A C 1
ATOM 657 O O . ALA A 1 89 ? 1.6 0.29 -24.5 1 97.94 89 ALA A O 1
ATOM 658 N N . GLU A 1 90 ? 2.754 -1.443 -25.156 1 97.19 90 GLU A N 1
ATOM 659 C CA . GLU A 1 90 ? 2.68 -1.084 -26.562 1 97.19 90 GLU A CA 1
ATOM 660 C C . GLU A 1 90 ? 1.237 -1.09 -27.062 1 97.19 90 GLU A C 1
ATOM 662 O O . GLU A 1 90 ? 0.791 -0.134 -27.703 1 97.19 90 GLU A O 1
ATOM 667 N N . GLU A 1 91 ? 0.592 -2.088 -26.734 1 97.5 91 GLU A N 1
ATOM 668 C CA . GLU A 1 91 ? -0.766 -2.285 -27.234 1 97.5 91 GLU A CA 1
ATOM 669 C C . GLU A 1 91 ? -1.73 -1.275 -26.609 1 97.5 91 GLU A C 1
ATOM 671 O O . GLU A 1 91 ? -2.656 -0.809 -27.281 1 97.5 91 GLU A O 1
ATOM 676 N N . CYS A 1 92 ? -1.479 -0.964 -25.406 1 97.56 92 CYS A N 1
ATOM 677 C CA . CYS A 1 92 ? -2.385 -0.076 -24.688 1 97.56 92 CYS A CA 1
ATOM 678 C C . CYS A 1 92 ? -2.254 1.358 -25.188 1 97.56 92 CYS A C 1
ATOM 680 O O . CYS A 1 92 ? -3.109 2.199 -24.906 1 97.56 92 CYS A O 1
ATOM 682 N N . GLN A 1 93 ? -1.282 1.629 -25.891 1 96.38 93 GLN A N 1
ATOM 683 C CA . GLN A 1 93 ? -1.095 2.959 -26.469 1 96.38 93 GLN A CA 1
ATOM 684 C C . GLN A 1 93 ? -1.888 3.117 -27.766 1 96.38 93 GLN A C 1
ATOM 686 O O . GLN A 1 93 ? -2.053 4.23 -28.266 1 96.38 93 GLN A O 1
ATOM 691 N N . MET A 1 94 ? -2.418 2.072 -28.25 1 96.25 94 MET A N 1
ATOM 692 C CA . MET A 1 94 ? -3.178 2.121 -29.5 1 96.25 94 MET A CA 1
ATOM 693 C C . MET A 1 94 ? -4.562 2.719 -29.266 1 96.25 94 MET A C 1
ATOM 695 O O . MET A 1 94 ? -5.219 2.408 -28.281 1 96.25 94 MET A O 1
ATOM 699 N N . PRO A 1 95 ? -5.008 3.5 -30.188 1 95.69 95 PRO A N 1
ATOM 700 C CA . PRO A 1 95 ? -6.328 4.117 -30.047 1 95.69 95 PRO A CA 1
ATOM 701 C C . PRO A 1 95 ? -7.453 3.088 -29.969 1 95.69 95 PRO A C 1
ATOM 703 O O . PRO A 1 95 ? -8.43 3.293 -29.234 1 95.69 95 PRO A O 1
ATOM 706 N N . ASP A 1 96 ? -7.309 2.02 -30.719 1 95.81 96 ASP A N 1
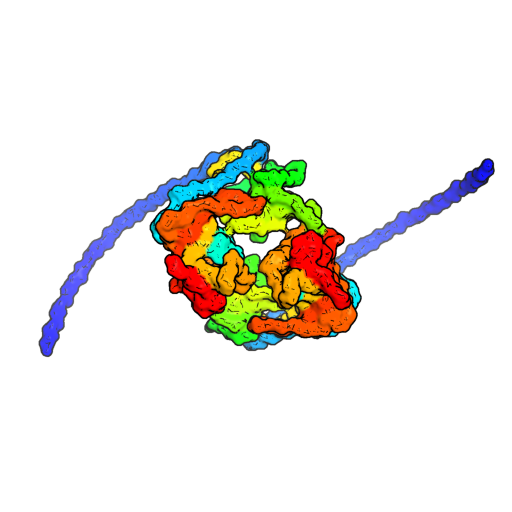ATOM 707 C CA . ASP A 1 96 ? -8.352 0.998 -30.766 1 95.81 96 ASP A CA 1
ATOM 708 C C . ASP A 1 96 ? -8.484 0.285 -29.422 1 95.81 96 ASP A C 1
ATOM 710 O O . ASP A 1 96 ? -9.469 -0.422 -29.188 1 95.81 96 ASP A O 1
ATOM 714 N N . ALA A 1 97 ? -7.562 0.463 -28.531 1 97.5 97 ALA A N 1
ATOM 715 C CA . ALA A 1 97 ? -7.602 -0.187 -27.219 1 97.5 97 ALA A CA 1
ATOM 716 C C . ALA A 1 97 ? -8.492 0.583 -26.25 1 97.5 97 ALA A C 1
ATOM 718 O O . ALA A 1 97 ? -8.852 0.074 -25.188 1 97.5 97 ALA A O 1
ATOM 719 N N . GLN A 1 98 ? -8.898 1.728 -26.594 1 97 98 GLN A N 1
ATOM 720 C CA . GLN A 1 98 ? -9.734 2.555 -25.734 1 97 98 GLN A CA 1
ATOM 721 C C . GLN A 1 98 ? -11.102 1.907 -25.516 1 97 98 GLN A C 1
ATOM 723 O O . GLN A 1 98 ? -11.633 1.241 -26.406 1 97 98 GLN A O 1
ATOM 728 N N . LEU A 1 99 ? -11.617 2.217 -24.359 1 95 99 LEU A N 1
ATOM 729 C CA . LEU A 1 99 ? -12.938 1.675 -24.062 1 95 99 LEU A CA 1
ATOM 730 C C . LEU A 1 99 ? -14.023 2.475 -24.766 1 95 99 LEU A C 1
ATOM 732 O O . LEU A 1 99 ? -13.922 3.697 -24.891 1 95 99 LEU A O 1
ATOM 736 N N . ASP A 1 100 ? -15.102 1.806 -25.125 1 88.81 100 ASP A N 1
ATOM 737 C CA . ASP A 1 100 ? -16.281 2.43 -25.719 1 88.81 100 ASP A CA 1
ATOM 738 C C . ASP A 1 100 ? -17.359 2.691 -24.672 1 88.81 100 ASP A C 1
ATOM 740 O O . ASP A 1 100 ? -18.406 3.256 -24.984 1 88.81 100 ASP A O 1
ATOM 744 N N . GLY A 1 101 ? -17.234 2.471 -23.516 1 91.44 101 GLY A N 1
ATOM 745 C CA . GLY A 1 101 ? -18.172 2.566 -22.406 1 91.44 101 GLY A CA 1
ATOM 746 C C . GLY A 1 101 ? -17.578 2.113 -21.078 1 91.44 101 GLY A C 1
ATOM 747 O O . GLY A 1 101 ? -16.375 1.858 -20.984 1 91.44 101 GLY A O 1
ATOM 748 N N . PRO A 1 102 ? -18.438 2.078 -20.109 1 94.44 102 PRO A N 1
ATOM 749 C CA . PRO A 1 102 ? -17.938 1.642 -18.812 1 94.44 102 PRO A CA 1
ATOM 750 C C . PRO A 1 102 ? -17.469 0.188 -18.812 1 94.44 102 PRO A C 1
ATOM 752 O O . PRO A 1 102 ? -18.016 -0.642 -19.531 1 94.44 102 PRO A O 1
ATOM 755 N N . PRO A 1 103 ? -16.453 -0.071 -18.109 1 96.69 103 PRO A N 1
ATOM 756 C CA . PRO A 1 103 ? -16.016 -1.466 -18.031 1 96.69 103 PRO A CA 1
ATOM 757 C C . PRO A 1 103 ? -17.078 -2.379 -17.422 1 96.69 103 PRO A C 1
ATOM 759 O O . PRO A 1 103 ? -17.844 -1.944 -16.562 1 96.69 103 PRO A O 1
ATOM 762 N N . ARG A 1 104 ? -17.047 -3.615 -17.766 1 95.88 104 ARG A N 1
ATOM 763 C CA . ARG A 1 104 ? -18.016 -4.598 -17.312 1 95.88 104 ARG A CA 1
ATOM 764 C C . ARG A 1 104 ? -17.422 -5.473 -16.203 1 95.88 104 ARG A C 1
ATOM 766 O O . ARG A 1 104 ? -16.328 -6.004 -16.344 1 95.88 104 ARG A O 1
ATOM 773 N N . PRO A 1 105 ? -18.203 -5.648 -15.172 1 96.44 105 PRO A N 1
ATOM 774 C CA . PRO A 1 105 ? -17.734 -6.578 -14.148 1 96.44 105 PRO A CA 1
ATOM 775 C C . PRO A 1 105 ? -17.438 -7.973 -14.703 1 96.44 105 PRO A C 1
ATOM 777 O O . PRO A 1 105 ? -18.203 -8.484 -15.516 1 96.44 105 PRO A O 1
ATOM 780 N N . GLY A 1 106 ? -16.281 -8.477 -14.297 1 96.69 106 GLY A N 1
ATOM 781 C CA . GLY A 1 106 ? -15.906 -9.812 -14.711 1 96.69 106 GLY A CA 1
ATOM 782 C C . GLY A 1 106 ? -14.984 -9.828 -15.914 1 96.69 106 GLY A C 1
ATOM 783 O O . GLY A 1 106 ? -14.297 -10.82 -16.172 1 96.69 106 GLY A O 1
ATOM 784 N N . SER A 1 107 ? -14.977 -8.781 -16.688 1 97.12 107 SER A N 1
ATOM 785 C CA . SER A 1 107 ? -14.156 -8.727 -17.891 1 97.12 107 SER A CA 1
ATOM 786 C C . SER A 1 107 ? -12.727 -8.305 -17.562 1 97.12 107 SER A C 1
ATOM 788 O O . SER A 1 107 ? -12.477 -7.668 -16.547 1 97.12 107 SER A O 1
ATOM 790 N N . PHE A 1 108 ? -11.875 -8.688 -18.484 1 98.38 108 PHE A N 1
ATOM 791 C CA . PHE A 1 108 ? -10.469 -8.359 -18.328 1 98.38 108 PHE A CA 1
ATOM 792 C C . PHE A 1 108 ? -10.094 -7.129 -19.141 1 98.38 108 PHE A C 1
ATOM 794 O O . PHE A 1 108 ? -10.578 -6.949 -20.266 1 98.38 108 PHE A O 1
ATOM 801 N N . TYR A 1 109 ? -9.25 -6.254 -18.594 1 98.38 109 TYR A N 1
ATOM 802 C CA . TYR A 1 109 ? -8.734 -5.035 -19.203 1 98.38 109 TYR A CA 1
ATOM 803 C C . TYR A 1 109 ? -7.266 -4.828 -18.844 1 98.38 109 TYR A C 1
ATOM 805 O O . TYR A 1 109 ? -6.672 -5.641 -18.125 1 98.38 109 TYR A O 1
ATOM 813 N N . ALA A 1 110 ? -6.684 -3.873 -19.391 1 98.62 110 ALA A N 1
ATOM 814 C CA . ALA A 1 110 ? -5.453 -3.271 -18.891 1 98.62 110 ALA A CA 1
ATOM 815 C C . ALA A 1 110 ? -5.746 -1.952 -18.172 1 98.62 110 ALA A C 1
ATOM 817 O O . ALA A 1 110 ? -6.723 -1.273 -18.484 1 98.62 110 ALA A O 1
ATOM 818 N N . ALA A 1 111 ? -4.98 -1.646 -17.188 1 98.62 111 ALA A N 1
ATOM 819 C CA . ALA A 1 111 ? -5.117 -0.382 -16.469 1 98.62 111 ALA A CA 1
ATOM 820 C C . ALA A 1 111 ? -3.754 0.255 -16.219 1 98.62 111 ALA A C 1
ATOM 822 O O . ALA A 1 111 ? -2.791 -0.438 -15.875 1 98.62 111 ALA A O 1
ATOM 823 N N . LEU A 1 112 ? -3.725 1.501 -16.391 1 97.69 112 LEU A N 1
ATOM 824 C CA . LEU A 1 112 ? -2.523 2.246 -16.031 1 97.69 112 LEU A CA 1
ATOM 825 C C . LEU A 1 112 ? -2.502 2.549 -14.539 1 97.69 112 LEU A C 1
ATOM 827 O O . LEU A 1 112 ? -3.307 3.342 -14.047 1 97.69 112 LEU A O 1
ATOM 831 N N . ILE A 1 113 ? -1.599 1.928 -13.781 1 94.81 113 ILE A N 1
ATOM 832 C CA . ILE A 1 113 ? -1.479 2.066 -12.336 1 94.81 113 ILE A CA 1
ATOM 833 C C . ILE A 1 113 ? -0.03 2.381 -11.961 1 94.81 113 ILE A C 1
ATOM 835 O O . ILE A 1 113 ? 0.87 1.577 -12.219 1 94.81 113 ILE A O 1
ATOM 839 N N . ASN A 1 114 ? 0.198 3.564 -11.312 1 88.06 114 ASN A N 1
ATOM 840 C CA . ASN A 1 114 ? 1.541 3.984 -10.93 1 88.06 114 ASN A CA 1
ATOM 841 C C . ASN A 1 114 ? 2.496 3.971 -12.117 1 88.06 114 ASN A C 1
ATOM 843 O O . ASN A 1 114 ? 3.596 3.422 -12.031 1 88.06 114 ASN A O 1
ATOM 847 N N . ASP A 1 115 ? 1.962 4.414 -13.234 1 88.94 115 ASP A N 1
ATOM 848 C CA . ASP A 1 115 ? 2.711 4.633 -14.469 1 88.94 115 ASP A CA 1
ATOM 849 C C . ASP A 1 115 ? 3.102 3.305 -15.117 1 88.94 115 ASP A C 1
ATOM 851 O O . ASP A 1 115 ? 4.059 3.244 -15.891 1 88.94 115 ASP A O 1
ATOM 855 N N . ARG A 1 116 ? 2.422 2.256 -14.727 1 94.56 116 ARG A N 1
ATOM 856 C CA . ARG A 1 116 ? 2.646 0.946 -15.328 1 94.56 116 ARG A CA 1
ATOM 857 C C . ARG A 1 116 ? 1.329 0.309 -15.758 1 94.56 116 ARG A C 1
ATOM 859 O O . ARG A 1 116 ? 0.33 0.395 -15.047 1 94.56 116 ARG A O 1
ATOM 866 N N . TRP A 1 117 ? 1.394 -0.286 -16.922 1 98 117 TRP A N 1
ATOM 867 C CA . TRP A 1 117 ? 0.21 -1.011 -17.359 1 98 117 TRP A CA 1
ATOM 868 C C . TRP A 1 117 ? 0.139 -2.391 -16.719 1 98 117 TRP A C 1
ATOM 870 O O . TRP A 1 117 ? 1.122 -3.137 -16.719 1 98 117 TRP A O 1
ATOM 880 N N . GLU A 1 118 ? -1.025 -2.699 -16.141 1 98.31 118 GLU A N 1
ATOM 881 C CA . GLU A 1 118 ? -1.301 -3.969 -15.477 1 98.31 118 GLU A CA 1
ATOM 882 C C . GLU A 1 118 ? -2.537 -4.645 -16.062 1 98.31 118 GLU A C 1
ATOM 884 O O . GLU A 1 118 ? -3.484 -3.971 -16.469 1 98.31 118 GLU A O 1
ATOM 889 N N . ARG A 1 119 ? -2.529 -5.926 -16.125 1 98.44 119 ARG A N 1
ATOM 890 C CA . ARG A 1 119 ? -3.766 -6.629 -16.453 1 98.44 119 ARG A CA 1
ATOM 891 C C . ARG A 1 119 ? -4.695 -6.699 -15.25 1 98.44 119 ARG A C 1
ATOM 893 O O . ARG A 1 119 ? -4.258 -7.004 -14.133 1 98.44 119 ARG A O 1
ATOM 900 N N . VAL A 1 120 ? -5.941 -6.438 -15.547 1 98.62 120 VAL A N 1
ATOM 901 C CA . VAL A 1 120 ? -6.891 -6.367 -14.438 1 98.62 120 VAL A CA 1
ATOM 902 C C . VAL A 1 120 ? -8.195 -7.047 -14.836 1 98.62 120 VAL A C 1
ATOM 904 O O . VAL A 1 120 ? -8.484 -7.203 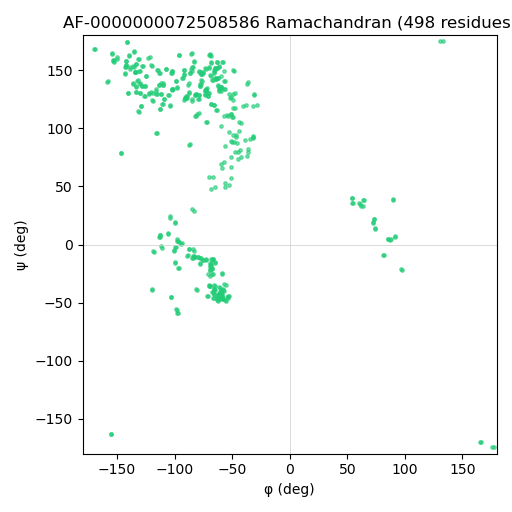-16.031 1 98.62 120 VAL A O 1
ATOM 907 N N . GLN A 1 121 ? -8.883 -7.547 -13.875 1 98.5 121 GLN A N 1
ATOM 908 C CA . GLN A 1 121 ? -10.289 -7.922 -14.016 1 98.5 121 GLN A CA 1
ATOM 909 C C . GLN A 1 121 ? -11.195 -6.918 -13.312 1 98.5 121 GLN A C 1
ATOM 911 O O . GLN A 1 121 ? -10.977 -6.582 -12.148 1 98.5 121 GLN A O 1
ATOM 916 N N . CYS A 1 122 ? -12.148 -6.457 -14.023 1 98.31 122 CYS A N 1
ATOM 917 C CA . CYS A 1 122 ? -13.086 -5.512 -13.43 1 98.31 122 CYS A CA 1
ATOM 918 C C . CYS A 1 122 ? -13.992 -6.203 -12.422 1 98.31 122 CYS A C 1
ATOM 920 O O . CYS A 1 122 ? -14.625 -7.215 -12.734 1 98.31 122 CYS A O 1
ATOM 922 N N . VAL A 1 123 ? -14.062 -5.648 -11.219 1 98 123 VAL A N 1
ATOM 923 C CA . VAL A 1 123 ? -14.859 -6.266 -10.164 1 98 123 VAL A CA 1
ATOM 924 C C . VAL A 1 123 ? -16.219 -5.574 -10.07 1 98 123 VAL A C 1
ATOM 926 O O . VAL A 1 123 ? -17.266 -6.23 -10.148 1 98 123 VAL A O 1
ATOM 929 N N . ARG A 1 124 ? -16.188 -4.234 -9.883 1 96.44 124 ARG A N 1
ATOM 930 C CA . ARG A 1 124 ? -17.406 -3.457 -9.711 1 96.44 124 ARG A CA 1
ATOM 931 C C . ARG A 1 124 ? -17.125 -1.96 -9.773 1 96.44 124 ARG A C 1
ATOM 933 O O . ARG A 1 124 ? -15.969 -1.538 -9.625 1 96.44 124 ARG A O 1
ATOM 940 N N . ALA A 1 125 ? -18.203 -1.255 -9.859 1 94.81 125 ALA A N 1
ATOM 941 C CA . ALA A 1 125 ? -18.125 0.194 -9.695 1 94.81 125 ALA A CA 1
ATOM 942 C C . ALA A 1 125 ? -17.984 0.572 -8.227 1 94.81 125 ALA A C 1
ATOM 944 O O . ALA A 1 125 ? -18.547 -0.095 -7.352 1 94.81 125 ALA A O 1
ATOM 945 N N . SER A 1 126 ? -17.266 1.644 -7.961 1 93 126 SER A N 1
ATOM 946 C CA . SER A 1 126 ? -17.078 2.127 -6.598 1 93 126 SER A CA 1
ATOM 947 C C . SER A 1 126 ? -18.391 2.689 -6.031 1 93 126 SER A C 1
ATOM 949 O O . SER A 1 126 ? -19.172 3.307 -6.758 1 93 126 SER A O 1
ATOM 951 N N . LYS A 1 127 ? -18.562 2.506 -4.758 1 88.12 127 LYS A N 1
ATOM 952 C CA . LYS A 1 127 ? -19.703 3.094 -4.051 1 88.12 127 LYS A CA 1
ATOM 953 C C . LYS A 1 127 ? -19.359 4.492 -3.539 1 88.12 127 LYS A C 1
ATOM 955 O O . LYS A 1 127 ? -20.25 5.211 -3.061 1 88.12 127 LYS A O 1
ATOM 960 N N . ILE A 1 128 ? -18.172 4.848 -3.607 1 88.62 128 ILE A N 1
ATOM 961 C CA . ILE A 1 128 ? -17.703 6.129 -3.086 1 88.62 128 ILE A CA 1
ATOM 962 C C . ILE A 1 128 ? -17.625 7.148 -4.219 1 88.62 128 ILE A C 1
ATOM 964 O O . ILE A 1 128 ? -18.25 8.203 -4.156 1 88.62 128 ILE A O 1
ATOM 968 N N . ASP A 1 129 ? -16.875 6.898 -5.207 1 89.12 129 ASP A N 1
ATOM 969 C CA . ASP A 1 129 ? -16.781 7.684 -6.434 1 89.12 129 ASP A CA 1
ATOM 970 C C . ASP A 1 129 ? -17.312 6.898 -7.633 1 89.12 129 ASP A C 1
ATOM 972 O O . ASP A 1 129 ? -16.656 5.957 -8.102 1 89.12 129 ASP A O 1
ATOM 976 N N . LYS A 1 130 ? -18.266 7.324 -8.203 1 85.81 130 LYS A N 1
ATOM 977 C CA . LYS A 1 130 ? -18.953 6.602 -9.266 1 85.81 130 LYS A CA 1
ATOM 978 C C . LYS A 1 130 ? -18.094 6.512 -10.523 1 85.81 130 LYS A C 1
ATOM 980 O O . LYS A 1 130 ? -18.344 5.684 -11.398 1 85.81 130 LYS A O 1
ATOM 985 N N . ALA A 1 131 ? -17.156 7.289 -10.625 1 89.69 131 ALA A N 1
ATOM 986 C CA . ALA A 1 131 ? -16.281 7.289 -11.789 1 89.69 131 ALA A CA 1
ATOM 987 C C . ALA A 1 131 ? -15.141 6.297 -11.617 1 89.69 131 ALA A C 1
ATOM 989 O O . ALA A 1 131 ? -14.336 6.094 -12.531 1 89.69 131 ALA A O 1
ATOM 990 N N . ALA A 1 132 ? -15.117 5.695 -10.445 1 94.81 132 ALA A N 1
ATOM 991 C CA . ALA A 1 132 ? -14.031 4.773 -10.141 1 94.81 132 ALA A CA 1
ATOM 992 C C . ALA A 1 132 ? -14.516 3.324 -10.156 1 94.81 132 ALA A C 1
ATOM 994 O O . ALA A 1 132 ? -15.695 3.057 -9.914 1 94.81 132 ALA A O 1
ATOM 995 N N . PHE A 1 133 ? -13.633 2.465 -10.477 1 97.5 133 PHE A N 1
ATOM 996 C CA . PHE A 1 133 ? -13.922 1.037 -10.531 1 97.5 133 PHE A CA 1
ATOM 997 C C . PHE A 1 133 ? -12.898 0.246 -9.727 1 97.5 133 PHE A C 1
ATOM 999 O O . PHE A 1 133 ? -11.703 0.538 -9.773 1 97.5 133 PHE A O 1
ATOM 1006 N N . CYS A 1 134 ? -13.414 -0.702 -8.977 1 97.62 134 CYS A N 1
ATOM 1007 C CA . CYS A 1 134 ? -12.547 -1.672 -8.32 1 97.62 134 CYS A CA 1
ATOM 1008 C C . CYS A 1 134 ? -12.086 -2.744 -9.305 1 97.62 134 CYS A C 1
ATOM 1010 O O . CYS A 1 134 ? -12.906 -3.336 -10.008 1 97.62 134 CYS A O 1
ATOM 1012 N N . VAL A 1 135 ? -10.852 -2.951 -9.344 1 98.38 135 VAL A N 1
ATOM 1013 C CA . VAL A 1 135 ? -10.289 -3.967 -10.234 1 98.38 135 VAL A CA 1
ATOM 1014 C C . VAL A 1 135 ? -9.383 -4.902 -9.438 1 98.38 135 VAL A C 1
ATOM 1016 O O . VAL A 1 135 ? -8.914 -4.551 -8.352 1 98.38 135 VAL A O 1
ATOM 1019 N N . TYR A 1 136 ? -9.25 -6.086 -9.922 1 98.5 136 TYR A N 1
ATOM 1020 C CA . TYR A 1 136 ? -8.281 -7.035 -9.398 1 98.5 136 TYR A CA 1
ATOM 1021 C C . TYR A 1 136 ? -7.078 -7.16 -10.328 1 98.5 136 TYR A C 1
ATOM 1023 O O . TYR A 1 136 ? -7.227 -7.523 -11.492 1 98.5 136 TYR A O 1
ATOM 1031 N N . LEU A 1 137 ? -5.891 -6.836 -9.844 1 98.62 137 LEU A N 1
ATOM 1032 C CA . LEU A 1 137 ? -4.652 -7.02 -10.586 1 98.62 137 LEU A CA 1
ATOM 1033 C C . LEU A 1 137 ? -4.289 -8.5 -10.68 1 98.62 137 LEU A C 1
ATOM 1035 O O . LEU A 1 137 ? -3.734 -9.062 -9.734 1 98.62 137 LEU A O 1
ATOM 1039 N N . ILE A 1 138 ? -4.473 -9.055 -11.789 1 98.44 138 ILE A N 1
ATOM 1040 C CA . ILE A 1 138 ? -4.457 -10.508 -11.898 1 98.44 138 ILE A CA 1
ATOM 1041 C C . ILE A 1 138 ? -3.014 -11.016 -11.898 1 98.44 138 ILE A C 1
ATOM 1043 O O . ILE A 1 138 ? -2.764 -12.203 -11.695 1 98.44 138 ILE A O 1
ATOM 1047 N N . ASP A 1 139 ? -2.068 -10.141 -12.133 1 97.88 139 ASP A N 1
ATOM 1048 C CA . ASP A 1 139 ? -0.669 -10.555 -12.125 1 97.88 139 ASP A CA 1
ATOM 1049 C C . ASP A 1 139 ? -0.003 -10.195 -10.797 1 97.88 139 ASP A C 1
ATOM 1051 O O . ASP A 1 139 ? 1.17 -10.516 -10.578 1 97.88 139 ASP A O 1
ATOM 1055 N N . VAL A 1 140 ? -0.71 -9.539 -9.867 1 97.69 140 VAL A N 1
ATOM 1056 C CA . VAL A 1 140 ? -0.149 -9.07 -8.602 1 97.69 140 VAL A CA 1
ATOM 1057 C C . VAL A 1 140 ? -0.891 -9.727 -7.438 1 97.69 140 VAL A C 1
ATOM 1059 O O . VAL A 1 140 ? -0.286 -10.047 -6.414 1 97.69 140 VAL A O 1
ATOM 1062 N N . GLY A 1 141 ? -2.188 -9.852 -7.617 1 97.81 141 GLY A N 1
ATOM 1063 C CA . GLY A 1 141 ? -2.994 -10.461 -6.57 1 97.81 141 GLY A CA 1
ATOM 1064 C C . GLY A 1 141 ? -3.518 -9.453 -5.562 1 97.81 141 GLY A C 1
ATOM 1065 O O . GLY A 1 141 ? -3.58 -9.742 -4.363 1 97.81 141 GLY A O 1
ATOM 1066 N N . ALA A 1 142 ? -3.91 -8.281 -6.051 1 96.75 142 ALA A N 1
ATOM 1067 C CA . ALA A 1 142 ? -4.371 -7.219 -5.16 1 96.75 142 ALA A CA 1
ATOM 1068 C C . ALA A 1 142 ? -5.527 -6.445 -5.785 1 96.75 142 ALA A C 1
ATOM 1070 O O . ALA A 1 142 ? -5.633 -6.355 -7.012 1 96.75 142 ALA A O 1
ATOM 1071 N N . PHE A 1 143 ? -6.34 -5.902 -4.984 1 96.31 143 PHE A N 1
ATOM 1072 C CA . PHE A 1 143 ? -7.406 -5.016 -5.441 1 96.31 143 PHE A CA 1
ATOM 1073 C C . PHE A 1 143 ? -6.902 -3.582 -5.566 1 96.31 143 PHE A C 1
ATOM 1075 O O . PHE A 1 143 ? -6.008 -3.166 -4.824 1 96.31 143 PHE A O 1
ATOM 1082 N N . HIS A 1 144 ? -7.465 -2.922 -6.512 1 97.06 144 HIS A N 1
ATOM 1083 C CA . HIS A 1 144 ? -7.137 -1.518 -6.73 1 97.06 144 HIS A CA 1
ATOM 1084 C C . HIS A 1 144 ? -8.32 -0.761 -7.324 1 97.06 144 HIS A C 1
ATOM 1086 O O . HIS A 1 144 ? -9.266 -1.374 -7.828 1 97.06 144 HIS A O 1
ATOM 1092 N N . TYR A 1 145 ? -8.336 0.535 -7.203 1 97.06 145 TYR A N 1
ATOM 1093 C CA . TYR A 1 145 ? -9.336 1.376 -7.844 1 97.06 145 TYR A CA 1
ATOM 1094 C C . TYR A 1 145 ? -8.727 2.197 -8.969 1 97.06 145 TYR A C 1
ATOM 1096 O O . TYR A 1 145 ? -7.609 2.707 -8.844 1 97.06 145 TYR A O 1
ATOM 1104 N N . VAL A 1 146 ? -9.5 2.275 -10.047 1 97.62 146 VAL A N 1
ATOM 1105 C CA . VAL A 1 146 ? -9.055 3.066 -11.195 1 97.62 146 VAL A CA 1
ATOM 1106 C C . VAL A 1 146 ? -10.25 3.777 -11.82 1 97.62 146 VAL A C 1
ATOM 1108 O O . VAL A 1 146 ? -11.398 3.375 -11.625 1 97.62 146 VAL A O 1
ATOM 1111 N N . ARG A 1 147 ? -9.906 4.797 -12.508 1 95.06 147 ARG A N 1
ATOM 1112 C CA . ARG A 1 147 ? -10.922 5.43 -13.336 1 95.06 147 ARG A CA 1
ATOM 1113 C C . ARG A 1 147 ? -11.023 4.746 -14.695 1 95.06 147 ARG A C 1
ATOM 1115 O O . ARG A 1 147 ? -10.078 4.102 -15.141 1 95.06 147 ARG A O 1
ATOM 1122 N N . ALA A 1 148 ? -12.094 5.008 -15.375 1 94.38 148 ALA A N 1
ATOM 1123 C CA . ALA A 1 148 ? -12.359 4.344 -16.656 1 94.38 148 ALA A CA 1
ATOM 1124 C C . ALA A 1 148 ? -11.383 4.816 -17.719 1 94.38 148 ALA A C 1
ATOM 1126 O O . ALA A 1 148 ? -11.023 4.055 -18.625 1 94.38 148 ALA A O 1
ATOM 1127 N N . ASP A 1 149 ? -10.914 5.965 -17.578 1 93.62 149 ASP A N 1
ATOM 1128 C CA . ASP A 1 149 ? -10.141 6.57 -18.656 1 93.62 149 ASP A CA 1
ATOM 1129 C C . ASP A 1 149 ? -8.727 5.988 -18.703 1 93.62 149 ASP A C 1
ATOM 1131 O O . ASP A 1 149 ? -7.996 6.203 -19.672 1 93.62 149 ASP A O 1
ATOM 1135 N N . VAL A 1 150 ? -8.398 5.289 -17.703 1 96.62 150 VAL A N 1
ATOM 1136 C CA . VAL A 1 150 ? -7.066 4.691 -17.719 1 96.62 150 VAL A CA 1
ATOM 1137 C C . VAL A 1 150 ? -7.18 3.189 -17.984 1 96.62 150 VAL A C 1
ATOM 1139 O O . VAL A 1 150 ? -6.215 2.445 -17.797 1 96.62 150 VAL A O 1
ATOM 1142 N N . LEU A 1 151 ? -8.336 2.734 -18.312 1 97.88 151 LEU A N 1
ATOM 1143 C CA . LEU A 1 151 ? -8.555 1.348 -18.719 1 97.88 151 LEU A CA 1
ATOM 1144 C C . LEU A 1 151 ? -8.445 1.192 -20.234 1 97.88 151 LEU A C 1
ATOM 1146 O O . LEU A 1 151 ? -8.766 2.117 -20.969 1 97.88 151 LEU A O 1
ATOM 1150 N N . ARG A 1 152 ? -7.957 0.074 -20.656 1 98.5 152 ARG A N 1
ATOM 1151 C CA . ARG A 1 152 ? -7.828 -0.278 -22.062 1 98.5 152 ARG A CA 1
ATOM 1152 C C . ARG A 1 152 ? -8.305 -1.704 -22.312 1 98.5 152 ARG A C 1
ATOM 1154 O O . ARG A 1 152 ? -8.219 -2.561 -21.438 1 98.5 152 ARG A O 1
ATOM 1161 N N . ARG A 1 153 ? -8.82 -1.877 -23.453 1 98.12 153 ARG A N 1
ATOM 1162 C CA . ARG A 1 153 ? -9.117 -3.234 -23.891 1 98.12 153 ARG A CA 1
ATOM 1163 C C . ARG A 1 153 ? -7.844 -4.02 -24.172 1 98.12 153 ARG A C 1
ATOM 1165 O O . ARG A 1 153 ? -6.828 -3.447 -24.578 1 98.12 153 ARG A O 1
ATOM 1172 N N . LEU A 1 154 ? -7.965 -5.281 -24 1 98.12 154 LEU A N 1
ATOM 1173 C CA . LEU A 1 154 ? -6.836 -6.16 -24.281 1 98.12 154 LEU A CA 1
ATOM 1174 C C . LEU A 1 154 ? -6.887 -6.668 -25.719 1 98.12 154 LEU A C 1
ATOM 1176 O O . LEU A 1 154 ? -7.973 -6.832 -26.297 1 98.12 154 LEU A O 1
ATOM 1180 N N . ASN A 1 155 ? -5.672 -6.891 -26.172 1 97.19 155 ASN A N 1
ATOM 1181 C CA . ASN A 1 155 ? -5.562 -7.527 -27.484 1 97.19 155 ASN A CA 1
ATOM 1182 C C . ASN A 1 155 ? -6.051 -8.969 -27.453 1 97.19 155 ASN A C 1
ATOM 1184 O O . ASN A 1 155 ? -5.477 -9.812 -26.75 1 97.19 155 ASN A O 1
ATOM 1188 N N . VAL A 1 156 ? -7.047 -9.234 -28.266 1 96.38 156 VAL A N 1
ATOM 1189 C CA . VAL A 1 156 ? -7.66 -10.555 -28.266 1 96.38 156 VAL A CA 1
ATOM 1190 C C . VAL A 1 156 ? -6.668 -11.586 -28.797 1 96.38 156 VAL A C 1
ATOM 1192 O O . VAL A 1 156 ? -6.75 -12.766 -28.453 1 96.38 156 VAL A O 1
ATOM 1195 N N . LYS A 1 157 ? -5.695 -11.133 -29.5 1 94.94 157 LYS A N 1
ATOM 1196 C CA . LYS A 1 157 ? -4.734 -12.031 -30.141 1 94.94 157 LYS A CA 1
ATOM 1197 C C . LYS A 1 157 ? -3.504 -12.227 -29.25 1 94.94 157 LYS A C 1
ATOM 1199 O O . LYS A 1 157 ? -2.576 -12.953 -29.625 1 94.94 157 LYS A O 1
ATOM 1204 N N . SER A 1 158 ? -3.555 -11.578 -28.109 1 94.06 158 SER A N 1
ATOM 1205 C CA . SER A 1 158 ? -2.4 -11.703 -27.219 1 94.06 158 SER A CA 1
ATOM 1206 C C . SER A 1 158 ? -2.164 -13.156 -26.828 1 94.06 158 SER A C 1
ATOM 1208 O O . SER A 1 158 ? -3.1 -13.867 -26.453 1 94.06 158 SER A O 1
ATOM 1210 N N . PRO A 1 159 ? -0.91 -13.609 -26.859 1 93.62 159 PRO A N 1
ATOM 1211 C CA . PRO A 1 159 ? -0.613 -14.977 -26.438 1 93.62 159 PRO A CA 1
ATOM 1212 C C . PRO A 1 159 ? -0.553 -15.117 -24.906 1 93.62 159 PRO A C 1
ATOM 1214 O O . PRO A 1 159 ? -0.516 -16.234 -24.391 1 93.62 159 PRO A O 1
ATOM 1217 N N . PHE A 1 160 ? -0.552 -14.102 -24.203 1 94.88 160 PHE A N 1
ATOM 1218 C CA . PHE A 1 160 ? -0.394 -14.109 -22.766 1 94.88 160 PHE A CA 1
ATOM 1219 C C . PHE A 1 160 ? -1.741 -14.289 -22.062 1 94.88 160 PHE A C 1
ATOM 1221 O O . PHE A 1 160 ? -2.324 -13.312 -21.578 1 94.88 160 PHE A O 1
ATOM 1228 N N . ARG A 1 161 ? -2.135 -15.539 -21.906 1 96.38 161 ARG A N 1
ATOM 1229 C CA . ARG A 1 161 ? -3.484 -15.812 -21.422 1 96.38 161 ARG A CA 1
ATOM 1230 C C . ARG A 1 161 ? -3.455 -16.438 -20.031 1 96.38 161 ARG A C 1
ATOM 1232 O O . ARG A 1 161 ? -4.492 -16.844 -19.5 1 96.38 161 ARG A O 1
ATOM 1239 N N . LYS A 1 162 ? -2.307 -16.469 -19.438 1 96.69 162 LYS A N 1
ATOM 1240 C CA . LYS A 1 162 ? -2.178 -17.094 -18.125 1 96.69 162 LYS A CA 1
ATOM 1241 C C . LYS A 1 162 ? -1.834 -16.062 -17.047 1 96.69 162 LYS A C 1
ATOM 1243 O O . LYS A 1 162 ? -1.014 -15.164 -17.281 1 96.69 162 LYS A O 1
ATOM 1248 N N . MET A 1 163 ? -2.48 -16.203 -15.93 1 97.69 163 MET A N 1
ATOM 1249 C CA . MET A 1 163 ? -1.994 -15.523 -14.734 1 97.69 163 MET A CA 1
ATOM 1250 C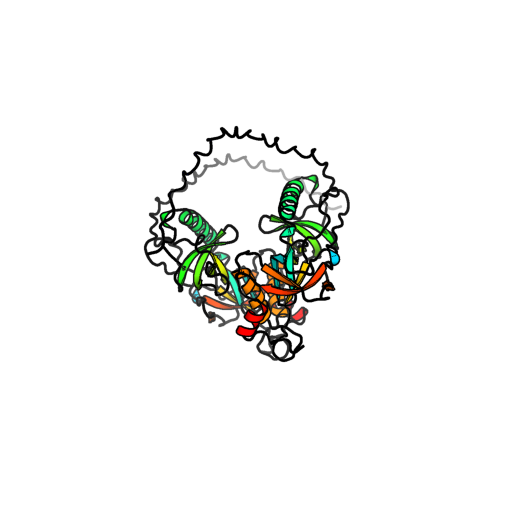 C . MET A 1 163 ? -0.736 -16.203 -14.195 1 97.69 163 MET A C 1
ATOM 1252 O O . MET A 1 163 ? -0.714 -17.422 -14.008 1 97.69 163 MET A O 1
ATOM 1256 N N . LEU A 1 164 ? 0.243 -15.438 -13.961 1 96.12 164 LEU A N 1
ATOM 1257 C CA . LEU A 1 164 ? 1.542 -16.031 -13.664 1 96.12 164 LEU A CA 1
ATOM 1258 C C . LEU A 1 164 ? 1.853 -15.953 -12.18 1 96.12 164 LEU A C 1
ATOM 1260 O O . LEU A 1 164 ? 3.02 -15.992 -11.781 1 96.12 164 LEU A O 1
ATOM 1264 N N . MET A 1 165 ? 0.811 -15.828 -11.398 1 97.88 165 MET A N 1
ATOM 1265 C CA . MET A 1 165 ? 1.034 -15.734 -9.953 1 97.88 165 MET A CA 1
ATOM 1266 C C . MET A 1 165 ? 0.302 -16.859 -9.219 1 97.88 165 MET A C 1
ATOM 1268 O O . MET A 1 165 ? -0.585 -17.5 -9.781 1 97.88 165 MET A O 1
ATOM 1272 N N . PHE A 1 166 ? 0.695 -17.125 -8.031 1 98.75 166 PHE A N 1
ATOM 1273 C CA . PHE A 1 166 ? 0.054 -18.062 -7.105 1 98.75 166 PHE A CA 1
ATOM 1274 C C . PHE A 1 166 ? 0.056 -17.5 -5.691 1 98.75 166 PHE A C 1
ATOM 1276 O O . PHE A 1 166 ? 0.763 -16.531 -5.402 1 98.75 166 PHE A O 1
ATOM 1283 N N . LYS A 1 167 ? -0.78 -18.047 -4.863 1 98.75 167 LYS A N 1
ATOM 1284 C CA . LYS A 1 167 ? -0.866 -17.625 -3.467 1 98.75 167 LYS A CA 1
ATOM 1285 C C . LYS A 1 167 ? -0.152 -18.625 -2.557 1 98.75 167 LYS A C 1
ATOM 1287 O O . LYS A 1 167 ? -0.085 -19.828 -2.865 1 98.75 167 LYS A O 1
ATOM 1292 N N . CYS A 1 168 ? 0.342 -18.094 -1.521 1 98.81 168 CYS A N 1
ATOM 1293 C CA . CYS A 1 168 ? 1.058 -18.922 -0.56 1 98.81 168 CYS A CA 1
ATOM 1294 C C . CYS A 1 168 ? 0.594 -18.625 0.863 1 98.81 168 CYS A C 1
ATOM 1296 O O . CYS A 1 168 ? 0.354 -17.469 1.221 1 98.81 168 CYS A O 1
ATOM 1298 N N . LYS A 1 169 ? 0.512 -19.672 1.576 1 98.25 169 LYS A N 1
ATOM 1299 C CA . LYS A 1 169 ? 0.286 -19.641 3.018 1 98.25 169 LYS A CA 1
ATOM 1300 C C . LYS A 1 169 ? 1.536 -20.078 3.779 1 98.25 169 LYS A C 1
ATOM 1302 O O . LYS A 1 169 ? 2.191 -21.047 3.404 1 98.25 169 LYS A O 1
ATOM 1307 N N . VAL A 1 170 ? 1.829 -19.344 4.848 1 98.69 170 VAL A N 1
ATOM 1308 C CA . VAL A 1 170 ? 3.016 -19.672 5.629 1 98.69 170 VAL A CA 1
ATOM 1309 C C . VAL A 1 170 ? 2.777 -20.953 6.422 1 98.69 170 VAL A C 1
ATOM 1311 O O . VAL A 1 170 ? 1.763 -21.094 7.109 1 98.69 170 VAL A O 1
ATOM 1314 N N . ALA A 1 171 ? 3.693 -21.812 6.367 1 98.31 171 ALA A N 1
ATOM 1315 C CA . ALA A 1 171 ? 3.574 -23.109 7.02 1 98.31 171 ALA A CA 1
ATOM 1316 C C . ALA A 1 171 ? 3.977 -23.031 8.484 1 98.31 171 ALA A C 1
ATOM 1318 O O . ALA A 1 171 ? 4.707 -22.125 8.891 1 98.31 171 ALA A O 1
ATOM 1319 N N . HIS A 1 172 ? 3.432 -23.906 9.297 1 97.5 172 HIS A N 1
ATOM 1320 C CA . HIS A 1 172 ? 3.891 -24.297 10.625 1 97.5 172 HIS A CA 1
ATOM 1321 C C . HIS A 1 172 ? 3.627 -23.188 11.641 1 97.5 172 HIS A C 1
ATOM 1323 O O . HIS A 1 172 ? 4.352 -23.062 12.633 1 97.5 172 HIS A O 1
ATOM 1329 N N . ILE A 1 173 ? 2.709 -22.328 11.352 1 97.75 173 ILE A N 1
ATOM 1330 C CA . ILE A 1 173 ? 2.354 -21.312 12.352 1 97.75 173 ILE A CA 1
ATOM 1331 C C . ILE A 1 173 ? 0.834 -21.219 12.461 1 97.75 173 ILE A C 1
ATOM 1333 O O . ILE A 1 173 ? 0.112 -21.594 11.539 1 97.75 173 ILE A O 1
ATOM 1337 N N . VAL A 1 174 ? 0.381 -20.781 13.586 1 97.12 174 VAL A N 1
ATOM 1338 C CA . VAL A 1 174 ? -1.023 -20.484 13.852 1 97.12 174 VAL A CA 1
ATOM 1339 C C . VAL A 1 174 ? -1.146 -19.156 14.578 1 97.12 174 VAL A C 1
ATOM 1341 O O . VAL A 1 174 ? -0.179 -18.672 15.172 1 97.12 174 VAL A O 1
ATOM 1344 N N . PRO A 1 175 ? -2.299 -18.484 14.398 1 96.25 175 PRO A N 1
ATOM 1345 C CA . PRO A 1 175 ? -2.475 -17.219 15.109 1 96.25 175 PRO A CA 1
ATOM 1346 C C . PRO A 1 175 ? -2.346 -17.375 16.625 1 96.25 175 PRO A C 1
ATOM 1348 O O . PRO A 1 175 ? -2.598 -18.453 17.156 1 96.25 175 PRO A O 1
ATOM 1351 N N . VAL A 1 176 ? -2.02 -16.234 17.234 1 93.88 176 VAL A N 1
ATOM 1352 C CA . VAL A 1 176 ? -1.915 -16.203 18.688 1 93.88 176 VAL A CA 1
ATOM 1353 C C . VAL A 1 176 ? -3.312 -16.156 19.297 1 93.88 176 VAL A C 1
ATOM 1355 O O . VAL A 1 176 ? -4.215 -15.516 18.781 1 93.88 176 VAL A O 1
ATOM 1358 N N . GLY A 1 177 ? -3.562 -16.734 20.484 1 84.94 177 GLY A N 1
ATOM 1359 C CA . GLY A 1 177 ? -4.785 -16.609 21.25 1 84.94 177 GLY A CA 1
ATOM 1360 C C . GLY A 1 177 ? -5.805 -17.688 20.938 1 84.94 177 GLY A C 1
ATOM 1361 O O . GLY A 1 177 ? -6.914 -17.688 21.484 1 84.94 177 GLY A O 1
ATOM 1362 N N . GLY A 1 178 ? -5.453 -18.656 20.141 1 74.81 178 GLY A N 1
ATOM 1363 C CA . GLY A 1 178 ? -6.324 -19.812 19.922 1 74.81 178 GLY A CA 1
ATOM 1364 C C . GLY A 1 178 ? -7.402 -19.547 18.891 1 74.81 178 GLY A C 1
ATOM 1365 O O . GLY A 1 178 ? -8.148 -20.453 18.516 1 74.81 178 GLY A O 1
ATOM 1366 N N . GLN A 1 179 ? -7.512 -18.266 18.5 1 76.75 179 GLN A N 1
ATOM 1367 C CA . GLN A 1 179 ? -8.5 -17.984 17.453 1 76.75 179 GLN A CA 1
ATOM 1368 C C . GLN A 1 179 ? -7.906 -18.203 16.062 1 76.75 179 GLN A C 1
ATOM 1370 O O . GLN A 1 179 ? -6.688 -18.172 15.891 1 76.75 179 GLN A O 1
ATOM 1375 N N . ASP A 1 180 ? -8.773 -18.578 15.102 1 85.06 180 ASP A N 1
ATOM 1376 C CA . ASP A 1 180 ? -8.352 -18.828 13.727 1 85.06 180 ASP A CA 1
ATOM 1377 C C . ASP A 1 180 ? -8.312 -17.531 12.922 1 85.06 180 ASP A C 1
ATOM 1379 O O . ASP A 1 180 ? -8.664 -17.516 11.742 1 85.06 180 ASP A O 1
ATOM 1383 N N . VAL A 1 181 ? -8.008 -16.438 13.703 1 90 181 VAL A N 1
ATOM 1384 C CA . VAL A 1 181 ? -7.953 -15.133 13.039 1 90 181 VAL A CA 1
ATOM 1385 C C . VAL A 1 181 ? -6.613 -14.461 13.336 1 90 181 VAL A C 1
ATOM 1387 O O . VAL A 1 181 ? -6.188 -14.383 14.492 1 90 181 VAL A O 1
ATOM 1390 N N . TRP A 1 182 ? -5.988 -14.07 12.305 1 95 182 TRP A N 1
ATOM 1391 C CA . TRP A 1 182 ? -4.719 -13.367 12.453 1 95 182 TRP A CA 1
ATOM 1392 C C . TRP A 1 182 ? -4.941 -11.914 12.867 1 95 182 TRP A C 1
ATOM 1394 O O . TRP A 1 182 ? -5.848 -11.258 12.359 1 95 182 TRP A O 1
ATOM 1404 N N . SER A 1 183 ? -4.141 -11.469 13.758 1 92.19 183 SER A N 1
ATOM 1405 C CA . SER A 1 183 ? -4.23 -10.086 14.227 1 92.19 183 SER A CA 1
ATOM 1406 C C . SER A 1 183 ? -3.793 -9.109 13.141 1 92.19 183 SER A C 1
ATOM 1408 O O . SER A 1 183 ? -3.131 -9.492 12.18 1 92.19 183 SER A O 1
ATOM 1410 N N . ARG A 1 184 ? -4.141 -7.883 13.328 1 91.56 184 ARG A N 1
ATOM 1411 C CA . ARG A 1 184 ? -3.689 -6.816 12.438 1 91.56 184 ARG A CA 1
ATOM 1412 C C . ARG A 1 184 ? -2.166 -6.727 12.422 1 91.56 184 ARG A C 1
ATOM 1414 O O . ARG A 1 184 ? -1.562 -6.566 11.359 1 91.56 184 ARG A O 1
ATOM 1421 N N . GLU A 1 185 ? -1.577 -6.906 13.602 1 92.69 185 GLU A N 1
ATOM 1422 C CA . GLU A 1 185 ? -0.126 -6.812 13.734 1 92.69 185 GLU A CA 1
ATOM 1423 C C . GLU A 1 185 ? 0.568 -7.922 12.945 1 92.69 185 GLU A C 1
ATOM 1425 O O . GLU A 1 185 ? 1.621 -7.695 12.344 1 92.69 185 GLU A O 1
ATOM 1430 N N . SER A 1 186 ? -0.038 -9.07 12.914 1 95.62 186 SER A N 1
ATOM 1431 C CA . SER A 1 186 ? 0.523 -10.18 12.141 1 95.62 186 SER A CA 1
ATOM 1432 C C . SER A 1 186 ? 0.503 -9.875 10.648 1 95.62 186 SER A C 1
ATOM 1434 O O . SER A 1 186 ? 1.479 -10.141 9.945 1 95.62 186 SER A O 1
ATOM 1436 N N . HIS A 1 187 ? -0.571 -9.32 10.18 1 96.06 187 HIS A N 1
ATOM 1437 C CA . HIS A 1 187 ? -0.686 -8.93 8.773 1 96.06 187 HIS A CA 1
ATOM 1438 C C . HIS A 1 187 ? 0.361 -7.887 8.406 1 96.06 187 HIS A C 1
ATOM 1440 O O . HIS A 1 187 ? 1.054 -8.023 7.395 1 96.06 187 HIS A O 1
ATOM 1446 N N . GLU A 1 188 ? 0.505 -6.949 9.266 1 94.12 188 GLU A N 1
ATOM 1447 C CA . GLU A 1 188 ? 1.468 -5.875 9.031 1 94.12 188 GLU A CA 1
ATOM 1448 C C . GLU A 1 188 ? 2.898 -6.406 9.039 1 94.12 188 GLU A C 1
ATOM 1450 O O . GLU A 1 188 ? 3.732 -5.965 8.242 1 94.12 188 GLU A O 1
ATOM 1455 N N . ALA A 1 189 ? 3.137 -7.336 9.938 1 96.06 189 ALA A N 1
ATOM 1456 C CA . ALA A 1 189 ? 4.48 -7.902 10.039 1 96.06 189 ALA A CA 1
ATOM 1457 C C . ALA A 1 189 ? 4.848 -8.672 8.773 1 96.06 189 ALA A C 1
ATOM 1459 O O . ALA A 1 189 ? 5.996 -8.625 8.328 1 96.06 189 ALA A O 1
ATOM 1460 N N . VAL A 1 190 ? 3.908 -9.367 8.227 1 97.94 190 VAL A N 1
ATOM 1461 C CA . VAL A 1 190 ? 4.164 -10.094 6.984 1 97.94 190 VAL A CA 1
ATOM 1462 C C . VAL A 1 190 ? 4.488 -9.102 5.867 1 97.94 190 VAL A C 1
ATOM 1464 O O . VAL A 1 190 ? 5.441 -9.297 5.109 1 97.94 190 VAL A O 1
ATOM 1467 N N . ARG A 1 191 ? 3.725 -8.086 5.801 1 96.38 191 ARG A N 1
ATOM 1468 C CA . ARG A 1 191 ? 4.004 -7.055 4.805 1 96.38 191 ARG A CA 1
ATOM 1469 C C . ARG A 1 191 ? 5.398 -6.469 4.996 1 96.38 191 ARG A C 1
ATOM 1471 O O . ARG A 1 191 ? 6.156 -6.34 4.035 1 96.38 191 ARG A O 1
ATOM 1478 N N . GLU A 1 192 ? 5.711 -6.199 6.191 1 95.38 192 GLU A N 1
ATOM 1479 C CA . GLU A 1 192 ? 7.012 -5.625 6.523 1 95.38 192 GLU A CA 1
ATOM 1480 C C . GLU A 1 192 ? 8.148 -6.551 6.094 1 95.38 192 GLU A C 1
ATOM 1482 O O . GLU A 1 192 ? 9.172 -6.09 5.586 1 95.38 192 GLU A O 1
ATOM 1487 N N . PHE A 1 193 ? 7.98 -7.801 6.328 1 97.25 193 PHE A N 1
ATOM 1488 C CA . PHE A 1 193 ? 8.984 -8.805 5.98 1 97.25 193 PHE A CA 1
ATOM 1489 C C . PHE A 1 193 ? 9.375 -8.688 4.512 1 97.25 193 PHE A C 1
ATOM 1491 O O . PHE A 1 193 ? 10.555 -8.656 4.184 1 97.25 193 PHE A O 1
ATOM 1498 N N . PHE A 1 194 ? 8.406 -8.539 3.689 1 97.25 194 PHE A N 1
ATOM 1499 C CA . PHE A 1 194 ? 8.664 -8.508 2.254 1 97.25 194 PHE A CA 1
ATOM 1500 C C . PHE A 1 194 ? 9.156 -7.133 1.82 1 97.25 194 PHE A C 1
ATOM 1502 O O . PHE A 1 194 ? 10.008 -7.023 0.941 1 97.25 194 PHE A O 1
ATOM 1509 N N . GLU A 1 195 ? 8.57 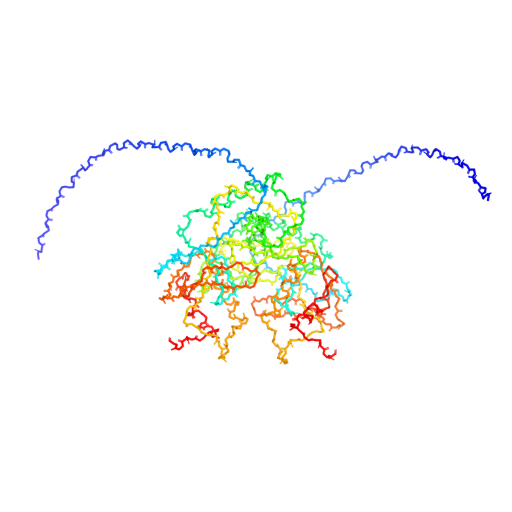-6.141 2.402 1 94.88 195 GLU A N 1
ATOM 1510 C CA . GLU A 1 195 ? 9.047 -4.797 2.102 1 94.88 195 GLU A CA 1
ATOM 1511 C C . GLU A 1 195 ? 10.523 -4.637 2.473 1 94.88 195 GLU A C 1
ATOM 1513 O O . GLU A 1 195 ? 11.297 -4.039 1.72 1 94.88 195 GLU A O 1
ATOM 1518 N N . ALA A 1 196 ? 10.875 -5.172 3.57 1 93.56 196 ALA A N 1
ATOM 1519 C CA . ALA A 1 196 ? 12.25 -5.082 4.059 1 93.56 196 ALA A CA 1
ATOM 1520 C C . ALA A 1 196 ? 13.195 -5.898 3.184 1 93.56 196 ALA A C 1
ATOM 1522 O O . ALA A 1 196 ? 14.406 -5.656 3.172 1 93.56 196 ALA A O 1
ATOM 1523 N N . GLY A 1 197 ? 12.664 -6.832 2.488 1 93.31 197 GLY A N 1
ATOM 1524 C CA . GLY A 1 197 ? 13.453 -7.629 1.565 1 93.31 197 GLY A CA 1
ATOM 1525 C C . GLY A 1 197 ? 13.812 -6.891 0.29 1 93.31 197 GLY A C 1
ATOM 1526 O O . GLY A 1 197 ? 14.602 -7.383 -0.519 1 93.31 197 GLY A O 1
ATOM 1527 N N . MET A 1 198 ? 13.203 -5.801 0.03 1 90.56 198 MET A N 1
ATOM 1528 C CA . MET A 1 198 ? 13.562 -4.852 -1.021 1 90.56 198 MET A CA 1
ATOM 1529 C C . MET A 1 198 ? 13.5 -5.512 -2.395 1 90.56 198 MET A C 1
ATOM 1531 O O . MET A 1 198 ? 14.383 -5.301 -3.229 1 90.56 198 MET A O 1
ATOM 1535 N N . GLY A 1 199 ? 12.602 -6.363 -2.58 1 91.19 199 GLY A N 1
ATOM 1536 C CA . GLY A 1 199 ? 12.391 -6.957 -3.893 1 91.19 199 GLY A CA 1
ATOM 1537 C C . GLY A 1 199 ? 13.25 -8.18 -4.145 1 91.19 199 GLY A C 1
ATOM 1538 O O . GLY A 1 199 ? 13.227 -8.742 -5.238 1 91.19 199 GLY A O 1
ATOM 1539 N N . ASP A 1 200 ? 13.992 -8.578 -3.137 1 94.19 200 ASP A N 1
ATOM 1540 C CA . ASP A 1 200 ? 14.766 -9.812 -3.281 1 94.19 200 ASP A CA 1
ATOM 1541 C C . ASP A 1 200 ? 13.844 -11.016 -3.438 1 94.19 200 ASP A C 1
ATOM 1543 O O . ASP A 1 200 ? 12.734 -11.031 -2.9 1 94.19 200 ASP A O 1
ATOM 1547 N N . THR A 1 201 ? 14.367 -11.984 -4.109 1 97.69 201 THR A N 1
ATOM 1548 C CA . THR A 1 201 ? 13.609 -13.219 -4.277 1 97.69 201 THR A CA 1
ATOM 1549 C C . THR A 1 201 ? 13.469 -13.953 -2.943 1 97.69 201 THR A C 1
ATOM 1551 O O . THR A 1 201 ? 14.258 -13.734 -2.021 1 97.69 201 THR A O 1
ATOM 1554 N N . VAL A 1 202 ? 12.43 -14.758 -2.9 1 98.56 202 VAL A N 1
ATOM 1555 C CA . VAL A 1 202 ? 12.219 -15.578 -1.71 1 98.56 202 VAL A CA 1
ATOM 1556 C C . VAL A 1 202 ? 12.375 -17.047 -2.064 1 98.56 202 VAL A C 1
ATOM 1558 O O . VAL A 1 202 ? 12.195 -17.438 -3.221 1 98.56 202 VAL A O 1
ATOM 1561 N N . MET A 1 203 ? 12.812 -17.766 -1.076 1 98.75 203 MET A N 1
ATOM 1562 C CA . MET A 1 203 ? 12.828 -19.234 -1.193 1 98.75 203 MET A CA 1
ATOM 1563 C C . MET A 1 203 ? 11.523 -19.828 -0.668 1 98.75 203 MET A C 1
ATOM 1565 O O . MET A 1 203 ? 11.109 -19.531 0.451 1 98.75 203 MET A O 1
ATOM 1569 N N . VAL A 1 204 ? 10.898 -20.609 -1.502 1 98.88 204 VAL A N 1
ATOM 1570 C CA . VAL A 1 204 ? 9.648 -21.266 -1.169 1 98.88 204 VAL A CA 1
ATOM 1571 C C . VAL A 1 204 ? 9.875 -22.781 -1.048 1 98.88 204 VAL A C 1
ATOM 1573 O O . VAL A 1 204 ? 10.328 -23.422 -1.997 1 98.88 204 VAL A O 1
ATOM 1576 N N . THR A 1 205 ? 9.586 -23.312 0.084 1 98.81 205 THR A N 1
ATOM 1577 C CA . THR A 1 205 ? 9.664 -24.75 0.293 1 98.81 205 THR A CA 1
ATOM 1578 C C . THR A 1 205 ? 8.281 -25.328 0.59 1 98.81 205 THR A C 1
ATOM 1580 O 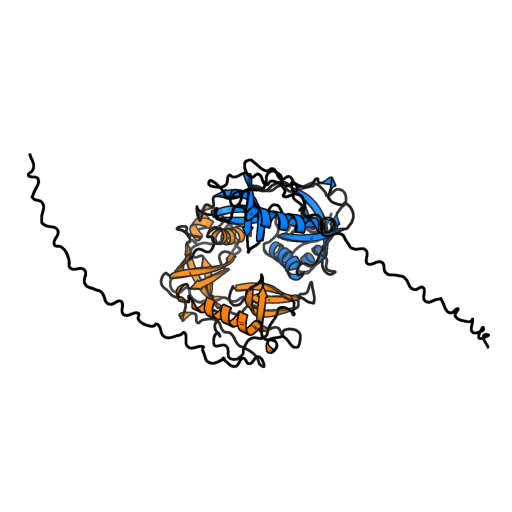O . THR A 1 205 ? 7.828 -25.312 1.737 1 98.81 205 THR A O 1
ATOM 1583 N N . PRO A 1 206 ? 7.637 -25.844 -0.444 1 98.75 206 PRO A N 1
ATOM 1584 C CA . PRO A 1 206 ? 6.277 -26.359 -0.265 1 98.75 206 PRO A CA 1
ATOM 1585 C C . PRO A 1 206 ? 6.215 -27.547 0.687 1 98.75 206 PRO A C 1
ATOM 1587 O O . PRO A 1 206 ? 7.113 -28.391 0.682 1 98.75 206 PRO A O 1
ATOM 1590 N N . LEU A 1 207 ? 5.145 -27.578 1.48 1 98.31 207 LEU A N 1
ATOM 1591 C CA . LEU A 1 207 ? 4.848 -28.797 2.227 1 98.31 207 LEU A CA 1
ATOM 1592 C C . LEU A 1 207 ? 4.305 -29.875 1.301 1 98.31 207 LEU A C 1
ATOM 1594 O O . LEU A 1 207 ? 3.615 -29.578 0.324 1 98.31 207 LEU A O 1
ATOM 1598 N N . PRO A 1 208 ? 4.547 -31.094 1.682 1 96.5 208 PRO A N 1
ATOM 1599 C CA . PRO A 1 208 ? 3.988 -32.188 0.867 1 96.5 208 PRO A CA 1
ATOM 1600 C C . PRO A 1 208 ? 2.461 -32.156 0.814 1 96.5 208 PRO A C 1
ATOM 1602 O O . PRO A 1 208 ? 1.811 -31.906 1.833 1 96.5 208 PRO A O 1
ATOM 1605 N N . ASN A 1 209 ? 1.878 -32.281 -0.345 1 95.31 209 ASN A N 1
ATOM 1606 C CA . ASN A 1 209 ? 0.446 -32.406 -0.591 1 95.31 209 ASN A CA 1
ATOM 1607 C C . ASN A 1 209 ? -0.311 -31.156 -0.147 1 95.31 209 ASN A C 1
ATOM 1609 O O . ASN A 1 209 ? -1.437 -31.25 0.344 1 95.31 209 ASN A O 1
ATOM 1613 N N . SER A 1 210 ? 0.31 -30 -0.269 1 96.88 210 SER A N 1
ATOM 1614 C CA . SER A 1 210 ? -0.305 -28.781 0.234 1 96.88 210 SER A CA 1
ATOM 1615 C C . SER A 1 210 ? -0.942 -27.984 -0.894 1 96.88 210 SER A C 1
ATOM 1617 O O . SER A 1 210 ? -1.584 -26.953 -0.649 1 96.88 210 SER A O 1
ATOM 1619 N N . HIS A 1 211 ? -0.8 -28.391 -2.104 1 97.56 211 HIS A N 1
ATOM 1620 C CA . HIS A 1 211 ? -1.288 -27.656 -3.266 1 97.56 211 HIS A CA 1
ATOM 1621 C C . HIS A 1 211 ? -2.809 -27.703 -3.352 1 97.56 211 HIS A C 1
ATOM 1623 O O . HIS A 1 211 ? -3.406 -28.781 -3.238 1 97.56 211 HIS A O 1
ATOM 1629 N N . SER A 1 212 ? -3.383 -26.562 -3.516 1 97.81 212 SER A N 1
ATOM 1630 C CA . SER A 1 212 ? -4.832 -26.422 -3.621 1 97.81 212 SER A CA 1
ATOM 1631 C C . SER A 1 212 ? -5.207 -25.156 -4.387 1 97.81 212 SER A C 1
ATOM 1633 O O . SER A 1 212 ? -4.426 -24.656 -5.203 1 97.81 212 SER A O 1
ATOM 1635 N N . LEU A 1 213 ? -6.477 -24.75 -4.242 1 97.56 213 LEU A N 1
ATOM 1636 C CA . LEU A 1 213 ? -6.965 -23.547 -4.902 1 97.56 213 LEU A CA 1
ATOM 1637 C C . LEU A 1 213 ? -7.27 -22.453 -3.881 1 97.56 213 LEU A C 1
ATOM 1639 O O . LEU A 1 213 ? -7.891 -22.719 -2.85 1 97.56 213 LEU A O 1
ATOM 1643 N N . TRP A 1 214 ? -6.75 -21.312 -4.121 1 97.62 214 TRP A N 1
ATOM 1644 C CA . TRP A 1 214 ? -7.125 -20.125 -3.377 1 97.62 214 TRP A CA 1
ATOM 1645 C C . TRP A 1 214 ? -8.414 -19.516 -3.93 1 97.62 214 TRP A C 1
ATOM 1647 O O . TRP A 1 214 ? -8.516 -19.25 -5.129 1 97.62 214 TRP A O 1
ATOM 1657 N N . LYS A 1 215 ? -9.344 -19.281 -3.062 1 95.5 215 LYS A N 1
ATOM 1658 C CA . LYS A 1 215 ? -10.609 -18.703 -3.475 1 95.5 215 LYS A CA 1
ATOM 1659 C C . LYS A 1 215 ? -10.969 -17.5 -2.604 1 95.5 215 LYS A C 1
ATOM 1661 O O . LYS A 1 215 ? -10.828 -17.547 -1.381 1 95.5 215 LYS A O 1
ATOM 1666 N N . GLN A 1 216 ? -11.305 -16.422 -3.199 1 92.88 216 GLN A N 1
ATOM 1667 C CA . GLN A 1 216 ? -11.789 -15.211 -2.541 1 92.88 216 GLN A CA 1
ATOM 1668 C C . GLN A 1 216 ? -12.867 -14.523 -3.369 1 92.88 216 GLN A C 1
ATOM 1670 O O . GLN A 1 216 ? -12.781 -14.477 -4.598 1 92.88 216 GLN A O 1
ATOM 1675 N N . MET A 1 217 ? -13.75 -13.945 -2.668 1 91.06 217 MET A N 1
ATOM 1676 C CA . MET A 1 217 ? -14.836 -13.25 -3.35 1 91.06 217 MET A CA 1
ATOM 1677 C C . MET A 1 217 ? -14.297 -12.148 -4.246 1 91.06 217 MET A C 1
ATOM 1679 O O . MET A 1 217 ? -13.406 -11.391 -3.846 1 91.06 217 MET A O 1
ATOM 1683 N N . ASN A 1 218 ? -14.781 -12.109 -5.477 1 91.94 218 ASN A N 1
ATOM 1684 C CA . ASN A 1 218 ? -14.516 -11.047 -6.441 1 91.94 218 ASN A CA 1
ATOM 1685 C C . ASN A 1 218 ? -13.094 -11.141 -6.996 1 91.94 218 ASN A C 1
ATOM 1687 O O . ASN A 1 218 ? -12.555 -10.148 -7.496 1 91.94 218 ASN A O 1
ATOM 1691 N N . ALA A 1 219 ? -12.477 -12.266 -6.746 1 94.75 219 ALA A N 1
ATOM 1692 C CA . ALA A 1 219 ? -11.164 -12.523 -7.324 1 94.75 219 ALA A CA 1
ATOM 1693 C C . ALA A 1 219 ? -11.125 -13.891 -8 1 94.75 219 ALA A C 1
ATOM 1695 O O . ALA A 1 219 ? -11.844 -14.812 -7.602 1 94.75 219 ALA A O 1
ATOM 1696 N N . PRO A 1 220 ? -10.312 -14.008 -9.031 1 95.81 220 PRO A N 1
ATOM 1697 C CA . PRO A 1 220 ? -10.164 -15.336 -9.641 1 95.81 220 PRO A CA 1
ATOM 1698 C C . PRO A 1 220 ? -9.508 -16.344 -8.703 1 95.81 220 PRO A C 1
ATOM 1700 O O . PRO A 1 220 ? -8.656 -15.977 -7.891 1 95.81 220 PRO A O 1
ATOM 1703 N N . ALA A 1 221 ? -9.945 -17.578 -8.898 1 97.25 221 ALA A N 1
ATOM 1704 C CA . ALA A 1 221 ? -9.273 -18.656 -8.172 1 97.25 221 ALA A CA 1
ATOM 1705 C C . ALA A 1 221 ? -7.883 -18.922 -8.75 1 97.25 221 ALA A C 1
ATOM 1707 O O . ALA A 1 221 ? -7.723 -19.016 -9.969 1 97.25 221 ALA A O 1
ATOM 1708 N N . VAL A 1 222 ? -6.918 -19.047 -7.887 1 98.38 222 VAL A N 1
ATOM 1709 C CA . VAL A 1 222 ? -5.551 -19.281 -8.328 1 98.38 222 VAL A CA 1
ATOM 1710 C C . VAL A 1 222 ? -4.922 -20.391 -7.477 1 98.38 222 VAL A C 1
ATOM 1712 O O . VAL A 1 222 ? -5.441 -20.734 -6.414 1 98.38 222 VAL A O 1
ATOM 1715 N N . PRO A 1 223 ? -3.809 -20.922 -7.895 1 98.62 223 PRO A N 1
ATOM 1716 C CA . PRO A 1 223 ? -3.148 -21.953 -7.09 1 98.62 223 PRO A CA 1
ATOM 1717 C C . PRO A 1 223 ? -2.703 -21.438 -5.723 1 98.62 223 PRO A C 1
ATOM 1719 O O . PRO A 1 223 ? -2.271 -20.297 -5.602 1 98.62 223 PRO A O 1
ATOM 1722 N N . LEU A 1 224 ? -2.822 -22.312 -4.77 1 98.75 224 LEU A N 1
ATOM 1723 C CA . LEU A 1 224 ? -2.402 -22.047 -3.4 1 98.75 224 LEU A CA 1
ATOM 1724 C C . LEU A 1 224 ? -1.438 -23.125 -2.904 1 98.75 224 LEU A C 1
ATOM 1726 O O . LEU A 1 224 ? -1.658 -24.312 -3.137 1 98.75 224 LEU A O 1
ATOM 1730 N N . VAL A 1 225 ? -0.397 -22.672 -2.25 1 98.69 225 VAL A N 1
ATOM 1731 C CA . VAL A 1 225 ? 0.558 -23.609 -1.657 1 98.69 225 VAL A CA 1
ATOM 1732 C C . VAL A 1 225 ? 0.869 -23.188 -0.223 1 98.69 225 VAL A C 1
ATOM 1734 O O . VAL A 1 225 ? 1.048 -22 0.057 1 98.69 225 VAL A O 1
ATOM 1737 N N . THR A 1 226 ? 0.882 -24.156 0.669 1 98.69 226 THR A N 1
ATOM 1738 C CA . THR A 1 226 ? 1.416 -23.938 2.008 1 98.69 226 THR A CA 1
ATOM 1739 C C . THR A 1 226 ? 2.912 -24.234 2.053 1 98.69 226 THR A C 1
ATOM 1741 O O . THR A 1 226 ? 3.344 -25.328 1.659 1 98.69 226 THR A O 1
ATOM 1744 N N . ALA A 1 227 ? 3.684 -23.234 2.533 1 98.81 227 ALA A N 1
ATOM 1745 C CA . ALA A 1 227 ? 5.125 -23.422 2.383 1 98.81 227 ALA A CA 1
ATOM 1746 C C . ALA A 1 227 ? 5.891 -22.656 3.459 1 98.81 227 ALA A C 1
ATOM 1748 O O . ALA A 1 227 ? 5.348 -21.75 4.094 1 98.81 227 ALA A O 1
ATOM 1749 N N . ASN A 1 228 ? 7.125 -23.125 3.688 1 98.62 228 ASN A N 1
ATOM 1750 C CA . ASN A 1 228 ? 8.117 -22.25 4.309 1 98.62 228 ASN A CA 1
ATOM 1751 C C . ASN A 1 228 ? 8.617 -21.188 3.338 1 98.62 228 ASN A C 1
ATOM 1753 O O . ASN A 1 228 ? 8.891 -21.484 2.176 1 98.62 228 ASN A O 1
ATOM 1757 N N . ILE A 1 229 ? 8.641 -20 3.809 1 98.75 229 ILE A N 1
ATOM 1758 C CA . ILE A 1 229 ? 9.109 -18.891 2.996 1 98.75 229 ILE A CA 1
ATOM 1759 C C . ILE A 1 229 ? 10.273 -18.203 3.693 1 98.75 229 ILE A C 1
ATOM 1761 O O . ILE A 1 229 ? 10.203 -17.875 4.883 1 98.75 229 ILE A O 1
ATOM 1765 N N . SER A 1 230 ? 11.359 -17.984 2.969 1 98 230 SER A N 1
ATOM 1766 C CA . SER A 1 230 ? 12.508 -17.266 3.531 1 98 230 SER A CA 1
ATOM 1767 C C . SER A 1 230 ? 13.031 -16.219 2.566 1 98 230 SER A C 1
ATOM 1769 O O . SER A 1 230 ? 12.883 -16.359 1.349 1 98 230 SER A O 1
ATOM 1771 N N . CYS A 1 231 ? 13.531 -15.219 3.059 1 96.25 231 CYS A N 1
ATOM 1772 C CA . CYS A 1 231 ? 14.133 -14.117 2.322 1 96.25 231 CYS A CA 1
ATOM 1773 C C . CYS A 1 231 ? 15.391 -13.617 3.021 1 96.25 231 CYS A C 1
ATOM 1775 O O . CYS A 1 231 ? 15.383 -13.375 4.23 1 96.25 231 CYS A O 1
ATOM 1777 N N . CYS A 1 232 ? 16.438 -13.492 2.279 1 93.56 232 CYS A N 1
ATOM 1778 C CA . CYS A 1 232 ? 17.688 -12.938 2.787 1 93.56 232 CYS A CA 1
ATOM 1779 C C . CYS A 1 232 ? 18.141 -13.688 4.031 1 93.56 232 CYS A C 1
ATOM 1781 O O . CYS A 1 232 ? 18.562 -13.078 5.016 1 93.56 232 CYS A O 1
ATOM 1783 N N . GLY A 1 233 ? 17.891 -14.945 4.027 1 92.25 233 GLY A N 1
ATOM 1784 C CA . GLY A 1 233 ? 18.375 -15.812 5.09 1 92.25 233 GLY A CA 1
ATOM 1785 C C . GLY A 1 233 ? 17.453 -15.852 6.297 1 92.25 233 GLY A C 1
ATOM 1786 O O . GLY A 1 233 ? 17.766 -16.5 7.305 1 92.25 233 GLY A O 1
ATOM 1787 N N . ARG A 1 234 ? 16.328 -15.227 6.25 1 95.62 234 ARG A N 1
ATOM 1788 C CA . ARG A 1 234 ? 15.391 -15.203 7.371 1 95.62 234 ARG A CA 1
ATOM 1789 C C . ARG A 1 234 ? 14.086 -15.898 7.012 1 95.62 234 ARG A C 1
ATOM 1791 O O . ARG A 1 234 ? 13.508 -15.641 5.953 1 95.62 234 ARG A O 1
ATOM 1798 N N . ASP A 1 235 ? 13.719 -16.719 7.922 1 97.69 235 ASP A N 1
ATOM 1799 C CA . ASP A 1 235 ? 12.469 -17.438 7.719 1 97.69 235 ASP A CA 1
ATOM 1800 C C . ASP A 1 235 ? 11.281 -16.641 8.234 1 97.69 235 ASP A C 1
ATOM 1802 O O . ASP A 1 235 ? 11.305 -16.125 9.359 1 97.69 235 ASP A O 1
ATOM 1806 N N . LEU A 1 236 ? 10.242 -16.656 7.508 1 98.56 236 LEU A N 1
ATOM 1807 C CA . LEU A 1 236 ? 9.094 -15.812 7.824 1 98.56 236 LEU A CA 1
ATOM 1808 C C . LEU A 1 236 ? 8.367 -16.344 9.055 1 98.56 236 LEU A C 1
ATOM 1810 O O . LEU A 1 236 ? 7.977 -15.562 9.93 1 98.56 236 LEU A O 1
ATOM 1814 N N . ALA A 1 237 ? 8.156 -17.641 9.133 1 98.5 237 ALA A N 1
ATOM 1815 C CA . ALA A 1 237 ? 7.496 -18.203 10.312 1 98.5 237 ALA A CA 1
ATOM 1816 C C . ALA A 1 237 ? 8.281 -17.891 11.578 1 98.5 237 ALA A C 1
ATOM 1818 O O . ALA A 1 237 ? 7.711 -17.438 12.57 1 98.5 237 ALA A O 1
ATOM 1819 N N . ASP A 1 238 ? 9.539 -18.094 11.492 1 97.62 238 ASP A N 1
ATOM 1820 C CA . ASP A 1 238 ? 10.406 -17.797 12.625 1 97.62 238 ASP A CA 1
ATOM 1821 C C . ASP A 1 238 ? 10.328 -16.312 13 1 97.62 238 ASP A C 1
ATOM 1823 O O . ASP A 1 238 ? 10.336 -15.969 14.188 1 97.62 238 ASP A O 1
ATOM 1827 N N . TRP A 1 239 ? 10.32 -15.539 11.969 1 97 239 TRP A N 1
ATOM 1828 C CA . TRP A 1 239 ? 10.227 -14.102 12.172 1 97 239 TRP A CA 1
ATOM 1829 C C . TRP A 1 239 ? 8.961 -13.734 12.938 1 97 239 TRP A C 1
ATOM 1831 O O . TRP A 1 239 ? 9.023 -12.984 13.922 1 97 239 TRP A O 1
ATOM 1841 N N . LEU A 1 240 ? 7.883 -14.258 12.586 1 98.06 240 LEU A N 1
ATOM 1842 C CA . LEU A 1 240 ? 6.602 -13.977 13.227 1 98.06 240 LEU A CA 1
ATOM 1843 C C . LEU A 1 240 ? 6.578 -14.516 14.656 1 98.06 240 LEU A C 1
ATOM 1845 O O . LEU A 1 240 ? 6.082 -13.844 15.562 1 98.06 240 LEU A O 1
ATOM 1849 N N . ILE A 1 241 ? 7.109 -15.648 14.82 1 97.81 241 ILE A N 1
ATOM 1850 C CA . ILE A 1 241 ? 7.145 -16.266 16.141 1 97.81 241 ILE A CA 1
ATOM 1851 C C . ILE A 1 241 ? 8.039 -15.445 17.078 1 97.81 241 ILE A C 1
ATOM 1853 O O . ILE A 1 241 ? 7.668 -15.18 18.219 1 97.81 241 ILE A O 1
ATOM 1857 N N . SER A 1 242 ? 9.172 -15.094 16.562 1 96.5 242 SER A N 1
ATOM 1858 C CA . SER A 1 242 ? 10.109 -14.312 17.359 1 96.5 242 SER A CA 1
ATOM 1859 C C . SER A 1 242 ? 9.484 -13 17.812 1 96.5 242 SER A C 1
ATOM 1861 O O . SER A 1 242 ? 9.867 -12.453 18.859 1 96.5 242 SER A O 1
ATOM 1863 N N . ARG A 1 243 ? 8.516 -12.477 17.125 1 95.69 243 ARG A N 1
ATOM 1864 C CA . ARG A 1 243 ? 7.848 -11.219 17.438 1 95.69 243 ARG A CA 1
ATOM 1865 C C . ARG A 1 243 ? 6.559 -11.461 18.219 1 95.69 243 ARG A C 1
ATOM 1867 O O . ARG A 1 243 ? 5.777 -10.539 18.453 1 95.69 243 ARG A O 1
ATOM 1874 N N . ARG A 1 244 ? 6.312 -12.688 18.5 1 96.5 244 ARG A N 1
ATOM 1875 C CA . ARG A 1 244 ? 5.145 -13.109 19.266 1 96.5 244 ARG A CA 1
ATOM 1876 C C . ARG A 1 244 ? 3.855 -12.789 18.516 1 96.5 244 ARG A C 1
ATOM 1878 O O . ARG A 1 244 ? 2.859 -12.391 19.125 1 96.5 244 ARG A O 1
ATOM 1885 N N . LEU A 1 245 ? 3.959 -12.977 17.219 1 97.12 245 LEU A N 1
ATOM 1886 C CA . LEU A 1 245 ? 2.807 -12.672 16.391 1 97.12 245 LEU A CA 1
ATOM 1887 C C . LEU A 1 245 ? 2.209 -13.945 15.797 1 97.12 245 LEU A C 1
ATOM 1889 O O . LEU A 1 245 ? 1.23 -13.891 15.047 1 97.12 245 LEU A O 1
ATOM 1893 N N . ALA A 1 246 ? 2.84 -14.984 16.109 1 97.94 246 ALA A N 1
ATOM 1894 C CA . ALA A 1 246 ? 2.385 -16.328 15.75 1 97.94 246 ALA A CA 1
ATOM 1895 C C . ALA A 1 246 ? 2.896 -17.359 16.734 1 97.94 246 ALA A C 1
ATOM 1897 O O . ALA A 1 246 ? 3.832 -17.094 17.5 1 97.94 246 ALA A O 1
ATOM 1898 N N . LEU A 1 247 ? 2.207 -18.484 16.766 1 97.31 247 LEU A N 1
ATOM 1899 C CA . LEU A 1 247 ? 2.662 -19.656 17.516 1 97.31 247 LEU A CA 1
ATOM 1900 C C . LEU A 1 247 ? 3.027 -20.797 16.578 1 97.31 247 LEU A C 1
ATOM 1902 O O . LEU A 1 247 ? 2.445 -20.922 15.492 1 97.31 247 LEU A O 1
ATOM 1906 N N . PRO A 1 248 ? 4.004 -21.547 17.047 1 95.69 248 PRO A N 1
ATOM 1907 C CA . PRO A 1 248 ? 4.266 -22.75 16.25 1 95.69 248 PRO A CA 1
ATOM 1908 C C . PRO A 1 248 ? 3.053 -23.672 16.156 1 95.69 248 PRO A C 1
ATOM 1910 O O . PRO A 1 248 ? 2.309 -23.828 17.125 1 95.69 248 PRO A O 1
ATOM 1913 N N . ASP A 1 249 ? 2.805 -24.125 15.008 1 91.94 249 ASP A N 1
ATOM 1914 C CA . ASP A 1 249 ? 1.738 -25.109 14.82 1 91.94 249 ASP A CA 1
ATOM 1915 C C . ASP A 1 249 ? 2.068 -26.422 15.523 1 91.94 249 ASP A C 1
ATOM 1917 O O . ASP A 1 249 ? 3.082 -27.062 15.219 1 91.94 249 ASP A O 1
ATOM 1921 N N . PRO A 1 250 ? 1.255 -26.859 16.469 1 79.81 250 PRO A N 1
ATOM 1922 C CA . PRO A 1 250 ? 1.532 -28.078 17.219 1 79.81 250 PRO A CA 1
ATOM 1923 C C . PRO A 1 250 ? 1.434 -29.344 16.344 1 79.81 250 PRO A C 1
ATOM 1925 O O . PRO A 1 250 ? 1.918 -30.406 16.734 1 79.81 250 PRO A O 1
ATOM 1928 N N . SER A 1 251 ? 0.871 -29.219 15.141 1 68.44 251 SER A N 1
ATOM 1929 C CA . SER A 1 251 ? 0.641 -30.438 14.367 1 68.44 251 SER A CA 1
ATOM 1930 C C . SER A 1 251 ? 1.927 -30.922 13.703 1 68.44 251 SER A C 1
ATOM 1932 O O . SER A 1 251 ? 2.807 -30.125 13.383 1 68.44 251 SER A O 1
ATOM 1934 N N . MET B 1 1 ? -54.969 36.969 -27.078 1 22.7 1 MET B N 1
ATOM 1935 C CA . MET B 1 1 ? -54.594 37.688 -28.266 1 22.7 1 MET B CA 1
ATOM 1936 C C . MET B 1 1 ? -53.375 38.562 -28.016 1 22.7 1 MET B C 1
ATOM 1938 O O . MET B 1 1 ? -53.469 39.781 -27.953 1 22.7 1 MET B O 1
ATOM 1942 N N . MET B 1 2 ? -52.5 38.156 -26.984 1 25 2 MET B N 1
ATOM 1943 C CA . MET B 1 2 ? -51.562 38.938 -26.188 1 25 2 MET B CA 1
ATOM 1944 C C . MET B 1 2 ? -50.438 39.531 -27.062 1 25 2 MET B C 1
ATOM 1946 O O . MET B 1 2 ? -49.938 38.844 -27.953 1 25 2 MET B O 1
ATOM 1950 N N . ASN B 1 3 ? -50.375 40.875 -27.156 1 22.52 3 ASN B N 1
ATOM 1951 C CA . ASN B 1 3 ? -49.656 41.844 -27.969 1 22.52 3 ASN B CA 1
ATOM 1952 C C . ASN B 1 3 ? -48.156 41.625 -27.906 1 22.52 3 ASN B C 1
ATOM 1954 O O . ASN B 1 3 ? -47.594 41.406 -26.828 1 22.52 3 ASN B O 1
ATOM 1958 N N . MET B 1 4 ? -47.5 41.188 -29.031 1 26.19 4 MET B N 1
ATOM 1959 C CA . MET B 1 4 ? -46.188 40.781 -29.5 1 26.19 4 MET B CA 1
ATOM 1960 C C . MET B 1 4 ? -45.219 41.938 -29.5 1 26.19 4 MET B C 1
ATOM 1962 O O . MET B 1 4 ? -45.25 42.812 -30.375 1 26.19 4 MET B O 1
ATOM 1966 N N . PRO B 1 5 ? -45.031 42.562 -28.203 1 24.58 5 PRO B N 1
ATOM 1967 C CA . PRO B 1 5 ? -44.344 43.844 -28.234 1 24.58 5 PRO B CA 1
ATOM 1968 C C . PRO B 1 5 ? -43.062 43.781 -29.094 1 24.58 5 PRO B C 1
ATOM 1970 O O . PRO B 1 5 ? -42.531 42.719 -29.344 1 24.58 5 PRO B O 1
ATOM 1973 N N . ASP B 1 6 ? -42.812 44.969 -29.672 1 22.5 6 ASP B N 1
ATOM 1974 C CA . ASP B 1 6 ? -41.938 45.5 -30.703 1 22.5 6 ASP B CA 1
ATOM 1975 C C . ASP B 1 6 ? -40.469 45.219 -30.375 1 22.5 6 ASP B C 1
ATOM 1977 O O . ASP B 1 6 ? -40.125 45.031 -29.203 1 22.5 6 ASP B O 1
ATOM 1981 N N . GLY B 1 7 ? -39.688 45.062 -31.406 1 22.81 7 GLY B N 1
ATOM 1982 C CA . GLY B 1 7 ? -38.375 44.625 -31.906 1 22.81 7 GLY B CA 1
ATOM 1983 C C . GLY B 1 7 ? -37.25 45.531 -31.453 1 22.81 7 GLY B C 1
ATOM 1984 O O . GLY B 1 7 ? -36.969 46.562 -32.094 1 22.81 7 GLY B O 1
ATOM 1985 N N . ARG B 1 8 ? -37.25 45.844 -30.094 1 23.2 8 ARG B N 1
ATOM 1986 C CA . ARG B 1 8 ? -36.312 46.906 -29.703 1 23.2 8 ARG B CA 1
ATOM 1987 C C . ARG B 1 8 ? -34.938 46.656 -30.312 1 23.2 8 ARG B C 1
ATOM 1989 O O . ARG B 1 8 ? -34.531 45.531 -30.531 1 23.2 8 ARG B O 1
ATOM 1996 N N . GLU B 1 9 ? -34.406 47.75 -30.953 1 23.36 9 GLU B N 1
ATOM 1997 C CA . GLU B 1 9 ? -33.219 48.031 -31.766 1 23.36 9 GLU B CA 1
ATOM 1998 C C . GLU B 1 9 ? -31.953 47.688 -31 1 23.36 9 GLU B C 1
ATOM 2000 O O . GLU B 1 9 ? -31.828 48 -29.812 1 23.36 9 GLU B O 1
ATOM 2005 N N . TRP B 1 10 ? -31.219 46.656 -31.391 1 23.95 10 TRP B N 1
ATOM 2006 C CA . TRP B 1 10 ? -29.969 46.031 -30.969 1 23.95 10 TRP B CA 1
ATOM 2007 C C . TRP B 1 10 ? -28.812 47.031 -30.984 1 23.95 10 TRP B C 1
ATOM 2009 O O . TRP B 1 10 ? -28.469 47.562 -32.031 1 23.95 10 TRP B O 1
ATOM 2019 N N . PRO B 1 11 ? -28.844 48.031 -29.969 1 24.55 11 PRO B N 1
ATOM 2020 C CA . PRO B 1 11 ? -27.766 49.031 -30.156 1 24.55 11 PRO B CA 1
ATOM 2021 C C . PRO B 1 11 ? -26.406 48.375 -30.375 1 24.55 11 PRO B C 1
ATOM 2023 O O . PRO B 1 11 ? -26.172 47.25 -29.922 1 24.55 11 PRO B O 1
ATOM 2026 N N . SER B 1 12 ? -25.719 48.688 -31.469 1 24.62 12 SER B N 1
ATOM 2027 C CA . SER B 1 12 ? -24.422 48.344 -32.031 1 24.62 12 SER B CA 1
ATOM 2028 C C . SER B 1 12 ? -23.297 48.719 -31.078 1 24.62 12 SER B C 1
ATOM 2030 O O . SER B 1 12 ? -23.062 49.875 -30.797 1 24.62 12 SER B O 1
ATOM 2032 N N . THR B 1 13 ? -23.25 48.031 -29.906 1 25.39 13 THR B N 1
ATOM 2033 C CA . THR B 1 13 ? -22.203 48.406 -28.953 1 25.39 13 THR B CA 1
ATOM 2034 C C . THR B 1 13 ? -20.844 48.438 -29.625 1 25.39 13 THR B C 1
ATOM 2036 O O . THR B 1 13 ? -20.5 47.5 -30.359 1 25.39 13 THR B O 1
ATOM 2039 N N . PRO B 1 14 ? -20.281 49.688 -29.734 1 27.61 14 PRO B N 1
ATOM 2040 C CA . PRO B 1 14 ? -19 49.938 -30.375 1 27.61 14 PRO B CA 1
ATOM 2041 C C . PRO B 1 14 ? -17.891 49.031 -29.859 1 27.61 14 PRO B C 1
ATOM 2043 O O . PRO B 1 14 ? -17.969 48.5 -28.75 1 27.61 14 PRO B O 1
ATOM 2046 N N . SER B 1 15 ? -17.203 48.344 -30.797 1 26.77 15 SER B N 1
ATOM 2047 C CA . SER B 1 15 ? -16.062 47.438 -30.75 1 26.77 15 SER B CA 1
ATOM 2048 C C . SER B 1 15 ? -14.859 48.094 -30.094 1 26.77 15 SER B C 1
ATOM 2050 O O . SER B 1 15 ? -14.219 48.969 -30.672 1 26.77 15 SER B O 1
ATOM 2052 N N . GLY B 1 16 ? -15.086 48.656 -28.828 1 23.5 16 GLY B N 1
ATOM 2053 C CA . GLY B 1 16 ? -13.891 49.312 -28.312 1 23.5 16 GLY B CA 1
ATOM 2054 C C . GLY B 1 16 ? -12.648 48.438 -28.438 1 23.5 16 GLY B C 1
ATOM 2055 O O . GLY B 1 16 ? -12.734 47.219 -28.406 1 23.5 16 GLY B O 1
ATOM 2056 N N . ASP B 1 17 ? -11.688 48.938 -29.219 1 29.17 17 ASP B N 1
ATOM 2057 C CA . ASP B 1 17 ? -10.336 48.469 -29.5 1 29.17 17 ASP B CA 1
ATOM 2058 C C . ASP B 1 17 ? -9.562 48.188 -28.219 1 29.17 17 ASP B C 1
ATOM 2060 O O . ASP B 1 17 ? -9.242 49.125 -27.469 1 29.17 17 ASP B O 1
ATOM 2064 N N . GLY B 1 18 ? -10.156 47.281 -27.375 1 24.53 18 GLY B N 1
ATOM 2065 C CA . GLY B 1 18 ? -9.398 47 -26.172 1 24.53 18 GLY B CA 1
ATOM 2066 C C . GLY B 1 18 ? -7.938 46.688 -26.438 1 24.53 18 GLY B C 1
ATOM 2067 O O . GLY B 1 18 ? -7.625 45.781 -27.203 1 24.53 18 GLY B O 1
ATOM 2068 N N . SER B 1 19 ? -7.133 47.75 -26.469 1 27.7 19 SER B N 1
ATOM 2069 C CA . SER B 1 19 ? -5.676 47.656 -26.469 1 27.7 19 SER B CA 1
ATOM 2070 C C . SER B 1 19 ? -5.191 46.656 -25.422 1 27.7 19 SER B C 1
ATOM 2072 O O . SER B 1 19 ? -5.508 46.781 -24.234 1 27.7 19 SER B O 1
ATOM 2074 N N . SER B 1 20 ? -5.125 45.375 -25.828 1 24.59 20 SER B N 1
ATOM 2075 C CA . SER B 1 20 ? -4.566 44.312 -25.031 1 24.59 20 SER B CA 1
ATOM 2076 C C . SER B 1 20 ? -3.18 44.656 -24.5 1 24.59 20 SER B C 1
ATOM 2078 O O . SER B 1 20 ? -2.232 44.812 -25.281 1 24.59 20 SER B O 1
ATOM 2080 N N . SER B 1 21 ? -3.158 45.656 -23.609 1 24.3 21 SER B N 1
ATOM 2081 C CA . SER B 1 21 ? -1.819 45.812 -23.047 1 24.3 21 SER B CA 1
ATOM 2082 C C . SER B 1 21 ? -1.273 44.5 -22.531 1 24.3 21 SER B C 1
ATOM 2084 O O . SER B 1 21 ? -1.87 43.875 -21.656 1 24.3 21 SER B O 1
ATOM 2086 N N . ALA B 1 22 ? -0.599 43.75 -23.422 1 32.53 22 ALA B N 1
ATOM 2087 C CA . ALA B 1 22 ? 0.198 42.594 -23.031 1 32.53 22 ALA B CA 1
ATOM 2088 C C . ALA B 1 22 ? 1.011 42.875 -21.781 1 32.53 22 ALA B C 1
ATOM 2090 O O . ALA B 1 22 ? 1.898 43.75 -21.781 1 32.53 22 ALA B O 1
ATOM 2091 N N . THR B 1 23 ? 0.27 42.875 -20.641 1 27.98 23 THR B N 1
ATOM 2092 C CA . THR B 1 23 ? 1.098 42.938 -19.438 1 27.98 23 THR B CA 1
ATOM 2093 C C . THR B 1 23 ? 2.242 41.938 -19.531 1 27.98 23 THR B C 1
ATOM 2095 O O . THR B 1 23 ? 2.012 40.719 -19.688 1 27.98 23 THR B O 1
ATOM 2098 N N . PHE B 1 24 ? 3.389 42.312 -20.016 1 30.23 24 PHE B N 1
ATOM 2099 C CA . PHE B 1 24 ? 4.637 41.562 -19.922 1 30.23 24 PHE B CA 1
ATOM 2100 C C . PHE B 1 24 ? 4.832 41.031 -18.516 1 30.23 24 PHE B C 1
ATOM 2102 O O . PHE B 1 24 ? 4.906 41.781 -17.547 1 30.23 24 PHE B O 1
ATOM 2109 N N . VAL B 1 25 ? 4.18 39.938 -18.172 1 36.06 25 VAL B N 1
ATOM 2110 C CA . VAL B 1 25 ? 4.594 39.25 -16.953 1 36.06 25 VAL B CA 1
ATOM 2111 C C . VAL B 1 25 ? 6.117 39.156 -16.891 1 36.06 25 VAL B C 1
ATOM 2113 O O . VAL B 1 25 ? 6.746 38.688 -17.844 1 36.06 25 VAL B O 1
ATOM 2116 N N . PRO B 1 26 ? 6.742 40.062 -16.172 1 31.73 26 PRO B N 1
ATOM 2117 C CA . PRO B 1 26 ? 8.203 39.938 -16.125 1 31.73 26 PRO B CA 1
ATOM 2118 C C . PRO B 1 26 ? 8.688 38.5 -16.094 1 31.73 26 PRO B C 1
ATOM 2120 O O . PRO B 1 26 ? 7.949 37.594 -15.664 1 31.73 26 PRO B O 1
ATOM 2123 N N . ALA B 1 27 ? 9.75 38.156 -16.844 1 35.5 27 ALA B N 1
ATOM 2124 C CA . ALA B 1 27 ? 10.547 36.938 -16.859 1 35.5 27 ALA B CA 1
ATOM 2125 C C . ALA B 1 27 ? 10.734 36.406 -15.445 1 35.5 27 ALA B C 1
ATOM 2127 O O . ALA B 1 27 ? 10.891 37.156 -14.492 1 35.5 27 ALA B O 1
ATOM 2128 N N . SER B 1 28 ? 10.289 35.219 -15.172 1 37.41 28 SER B N 1
ATOM 2129 C CA . SER B 1 28 ? 10.539 34.469 -13.945 1 37.41 28 SER B CA 1
ATOM 2130 C C . SER B 1 28 ? 11.953 34.719 -13.422 1 37.41 28 SER B C 1
ATOM 2132 O O . SER B 1 28 ? 12.93 34.438 -14.109 1 37.41 28 SER B O 1
ATOM 2134 N N . ALA B 1 29 ? 12.25 35.75 -12.719 1 38.53 29 ALA B N 1
ATOM 2135 C CA . ALA B 1 29 ? 13.516 35.969 -12.016 1 38.53 29 ALA B CA 1
ATOM 2136 C C . ALA B 1 29 ? 14.102 34.625 -11.547 1 38.53 29 ALA B C 1
ATOM 2138 O O . ALA B 1 29 ? 13.438 33.875 -10.859 1 38.53 29 ALA B O 1
ATOM 2139 N N . SER B 1 30 ? 14.977 33.969 -12.305 1 41.28 30 SER B N 1
ATOM 2140 C CA . SER B 1 30 ? 15.82 32.875 -11.828 1 41.28 30 SER B CA 1
ATOM 2141 C C . SER B 1 30 ? 16.234 33.094 -10.383 1 41.28 30 SER B C 1
ATOM 2143 O O . SER B 1 30 ? 16.828 34.125 -10.039 1 41.28 30 SER B O 1
ATOM 2145 N N . LEU B 1 31 ? 15.523 32.625 -9.391 1 45.5 31 LEU B N 1
ATOM 2146 C CA . LEU B 1 31 ? 16.062 32.719 -8.039 1 45.5 31 LEU B CA 1
ATOM 2147 C C . LEU B 1 31 ? 17.594 32.625 -8.062 1 45.5 31 LEU B C 1
ATOM 2149 O O . LEU B 1 31 ? 18.156 31.969 -8.953 1 45.5 31 LEU B O 1
ATOM 2153 N N . PRO B 1 32 ? 18.375 33.562 -7.633 1 47.38 32 PRO B N 1
ATOM 2154 C CA . PRO B 1 32 ? 19.828 33.375 -7.598 1 47.38 32 PRO B CA 1
ATOM 2155 C C . PRO B 1 32 ? 20.234 31.922 -7.359 1 47.38 32 PRO B C 1
ATOM 2157 O O . PRO B 1 32 ? 19.469 31.156 -6.785 1 47.38 32 PRO B O 1
ATOM 2160 N N . PRO B 1 33 ? 21.094 31.297 -8.133 1 53.03 33 PRO B N 1
ATOM 2161 C CA . PRO B 1 33 ? 21.562 29.922 -7.891 1 53.03 33 PRO B CA 1
ATOM 2162 C C . PRO B 1 33 ? 21.719 29.609 -6.406 1 53.03 33 PRO B C 1
ATOM 2164 O O . PRO B 1 33 ? 22.484 30.266 -5.707 1 53.03 33 PRO B O 1
ATOM 2167 N N . THR B 1 34 ? 20.641 29.312 -5.734 1 61.72 34 THR B N 1
ATOM 2168 C CA . THR B 1 34 ? 20.703 28.984 -4.316 1 61.72 34 THR B CA 1
ATOM 2169 C C . THR B 1 34 ? 21.859 28.031 -4.027 1 61.72 34 THR B C 1
ATOM 2171 O O . THR B 1 34 ? 21.984 26.984 -4.664 1 61.72 34 THR B O 1
ATOM 2174 N N . VAL B 1 35 ? 22.906 28.5 -3.445 1 81.88 35 VAL B N 1
ATOM 2175 C CA . VAL B 1 35 ? 24.031 27.719 -2.963 1 81.88 35 VAL B CA 1
ATOM 2176 C C . VAL B 1 35 ? 23.531 26.547 -2.115 1 81.88 35 VAL B C 1
ATOM 2178 O O . VAL B 1 35 ? 22.766 26.734 -1.176 1 81.88 35 VAL B O 1
ATOM 2181 N N . CYS B 1 36 ? 23.672 25.359 -2.646 1 90.25 36 CYS B N 1
ATOM 2182 C CA . CYS B 1 36 ? 23.328 24.141 -1.916 1 90.25 36 CYS B CA 1
ATOM 2183 C C . CYS B 1 36 ? 24.484 23.672 -1.039 1 90.25 36 CYS B C 1
ATOM 2185 O O . CYS B 1 36 ? 25.625 23.625 -1.493 1 90.25 36 CYS B O 1
ATOM 2187 N N . ILE B 1 37 ? 24.203 23.531 0.248 1 95 37 ILE B N 1
ATOM 2188 C CA . ILE B 1 37 ? 25.141 22.984 1.224 1 95 37 ILE B CA 1
ATOM 2189 C C . ILE B 1 37 ? 24.578 21.719 1.841 1 95 37 ILE B C 1
ATOM 2191 O O . ILE B 1 37 ? 23.453 21.703 2.355 1 95 37 ILE B O 1
ATOM 2195 N N . PHE B 1 38 ? 25.391 20.656 1.864 1 95.88 38 PHE B N 1
ATOM 2196 C CA . PHE B 1 38 ? 24.859 19.391 2.316 1 95.88 38 PHE B CA 1
ATOM 2197 C C . PHE B 1 38 ? 25.594 18.906 3.562 1 95.88 38 PHE B C 1
ATOM 2199 O O . PHE B 1 38 ? 25.219 17.891 4.156 1 95.88 38 PHE B O 1
ATOM 2206 N N . ASP B 1 39 ? 26.594 19.641 3.854 1 91.12 39 ASP B N 1
ATOM 2207 C CA . ASP B 1 39 ? 27.328 19.312 5.07 1 91.12 39 ASP B CA 1
ATOM 2208 C C . ASP B 1 39 ? 26.609 19.828 6.309 1 91.12 39 ASP B C 1
ATOM 2210 O O . ASP B 1 39 ? 26.406 21.047 6.457 1 91.12 39 ASP B O 1
ATOM 2214 N N . GLY B 1 40 ? 26.141 18.906 7.109 1 89.62 40 GLY B N 1
ATOM 2215 C CA . GLY B 1 40 ? 25.438 19.281 8.32 1 89.62 40 GLY B CA 1
ATOM 2216 C C . GLY B 1 40 ? 24.109 18.547 8.484 1 89.62 40 GLY B C 1
ATOM 2217 O O . GLY B 1 40 ? 23.688 17.828 7.586 1 89.62 40 GLY B O 1
ATOM 2218 N N . ASP B 1 41 ? 23.484 18.797 9.656 1 89.88 41 ASP B N 1
ATOM 2219 C CA . ASP B 1 41 ? 22.219 18.172 9.977 1 89.88 41 ASP B CA 1
ATOM 2220 C C . ASP B 1 41 ? 21.047 19.109 9.68 1 89.88 41 ASP B C 1
ATOM 2222 O O . ASP B 1 41 ? 21.141 20.312 9.906 1 89.88 41 ASP B O 1
ATOM 2226 N N . VAL B 1 42 ? 20.094 18.562 9.086 1 94.88 42 VAL B N 1
ATOM 2227 C CA . VAL B 1 42 ? 18.859 19.297 8.82 1 94.88 42 VAL B CA 1
ATOM 2228 C C . VAL B 1 42 ? 17.797 18.891 9.836 1 94.88 42 VAL B C 1
ATOM 2230 O O . VAL B 1 42 ? 17.625 17.719 10.141 1 94.88 42 VAL B O 1
ATOM 2233 N N . GLU B 1 43 ? 17.141 19.922 10.375 1 95.56 43 GLU B N 1
ATOM 2234 C CA . GLU B 1 43 ? 16.016 19.672 11.258 1 95.56 43 GLU B CA 1
ATOM 2235 C C . GLU B 1 43 ? 14.695 20.062 10.594 1 95.56 43 GLU B C 1
ATOM 2237 O O . GLU B 1 43 ? 14.562 21.172 10.07 1 95.56 43 GLU B O 1
ATOM 2242 N N . ILE B 1 44 ? 13.836 19.141 10.555 1 97.75 44 ILE B N 1
ATOM 2243 C CA . ILE B 1 44 ? 12.484 19.375 10.047 1 97.75 44 ILE B CA 1
ATOM 2244 C C . ILE B 1 44 ? 11.477 19.188 11.172 1 97.75 44 ILE B C 1
ATOM 2246 O O . ILE B 1 44 ? 11.5 18.156 11.867 1 97.75 44 ILE B O 1
ATOM 2250 N N . VAL B 1 45 ? 10.578 20.156 11.359 1 97.5 45 VAL B N 1
ATOM 2251 C CA . VAL B 1 45 ? 9.672 20.109 12.5 1 97.5 45 VAL B CA 1
ATOM 2252 C C . VAL B 1 45 ? 8.227 20.078 12.008 1 97.5 45 VAL B C 1
ATOM 2254 O O . VAL B 1 45 ? 7.93 20.547 10.906 1 97.5 45 VAL B O 1
ATOM 2257 N N . PRO B 1 46 ? 7.332 19.516 12.82 1 97.69 46 PRO B N 1
ATOM 2258 C CA . PRO B 1 46 ? 5.918 19.531 12.438 1 97.69 46 PRO B CA 1
ATOM 2259 C C . PRO B 1 46 ? 5.312 20.922 12.469 1 97.69 46 PRO B C 1
ATOM 2261 O O . PRO B 1 46 ? 5.891 21.844 13.062 1 97.69 46 PRO B O 1
ATOM 2264 N N . MET B 1 47 ? 4.223 21.062 11.836 1 96.56 47 MET B N 1
ATOM 2265 C CA . MET B 1 47 ? 3.412 22.266 12.016 1 96.56 47 MET B CA 1
ATOM 2266 C C . MET B 1 47 ? 2.914 22.375 13.453 1 96.56 47 MET B C 1
ATOM 2268 O O . MET B 1 47 ? 2.773 21.375 14.148 1 96.56 47 MET B O 1
ATOM 2272 N N . ASP B 1 48 ? 2.621 23.656 13.727 1 96.69 48 ASP B N 1
ATOM 2273 C CA . ASP B 1 48 ? 1.997 23.875 15.023 1 96.69 48 ASP B CA 1
ATOM 2274 C C . ASP B 1 48 ? 0.531 23.453 15.008 1 96.69 48 ASP B C 1
ATOM 2276 O O . ASP B 1 48 ? -0.163 23.625 14.008 1 96.69 48 ASP B O 1
ATOM 2280 N N . ILE B 1 49 ? 0.088 22.984 16.125 1 97.62 49 ILE B N 1
ATOM 2281 C CA . ILE B 1 49 ? -1.3 22.562 16.281 1 97.62 49 ILE B CA 1
ATOM 2282 C C . ILE B 1 49 ? -2.232 23.719 15.891 1 97.62 49 ILE B C 1
ATOM 2284 O O . ILE B 1 49 ? -3.291 23.484 15.297 1 97.62 49 ILE B O 1
ATOM 2288 N N . SER B 1 50 ? -1.786 24.891 16.203 1 96.5 50 SER B N 1
ATOM 2289 C CA . SER B 1 50 ? -2.6 26.078 15.961 1 96.5 50 SER B CA 1
ATOM 2290 C C . SER B 1 50 ? -2.758 26.344 14.469 1 96.5 50 SER B C 1
ATOM 2292 O O . SER B 1 50 ? -3.617 27.141 14.062 1 96.5 50 SER B O 1
ATOM 2294 N N . GLN B 1 51 ? -1.923 25.734 13.656 1 96.25 51 GLN B N 1
ATOM 2295 C CA . GLN B 1 51 ? -1.97 25.953 12.211 1 96.25 51 GLN B CA 1
ATOM 2296 C C . GLN B 1 51 ? -3.023 25.062 11.555 1 96.25 51 GLN B C 1
ATOM 2298 O O . GLN B 1 51 ? -3.289 25.188 10.359 1 96.25 51 GLN B O 1
ATOM 2303 N N . ILE B 1 52 ? -3.631 24.188 12.305 1 97.75 52 ILE B N 1
ATOM 2304 C CA . ILE B 1 52 ? -4.734 23.375 11.805 1 97.75 52 ILE B CA 1
ATOM 2305 C C . ILE B 1 52 ? -6.055 24.109 12.023 1 97.75 52 ILE B C 1
ATOM 2307 O O . ILE B 1 52 ? -6.379 24.5 13.148 1 97.75 52 ILE B O 1
ATOM 2311 N N . PRO B 1 53 ? -6.812 24.234 11.016 1 97.81 53 PRO B N 1
ATOM 2312 C CA . PRO B 1 53 ? -8.07 24.984 11.148 1 97.81 53 PRO B CA 1
ATOM 2313 C C . PRO B 1 53 ? -9.047 24.328 12.125 1 97.81 53 PRO B C 1
ATOM 2315 O O . PRO B 1 53 ? -9.039 23.094 12.281 1 97.81 53 PRO B O 1
ATOM 2318 N N . THR B 1 54 ? -9.867 25.156 12.711 1 97.94 54 THR B N 1
ATOM 2319 C CA . THR B 1 54 ? -10.906 24.672 13.602 1 97.94 54 THR B CA 1
ATOM 2320 C C . THR B 1 54 ? -12.258 24.609 12.891 1 97.94 54 THR B C 1
ATOM 2322 O O . THR B 1 54 ? -13.195 23.984 13.383 1 97.94 54 THR B O 1
ATOM 2325 N N . SER B 1 55 ? -12.359 25.281 11.734 1 98.12 55 SER B N 1
ATOM 2326 C CA . SER B 1 55 ? -13.531 25.219 10.867 1 98.12 55 SER B CA 1
ATOM 2327 C C . SER B 1 55 ? -13.352 24.203 9.75 1 98.12 55 SER B C 1
ATOM 2329 O O . SER B 1 55 ? -12.234 23.719 9.508 1 98.12 55 SER B O 1
ATOM 2331 N N . PRO B 1 56 ? -14.414 23.812 9.125 1 98.56 56 PRO B N 1
ATOM 2332 C CA . PRO B 1 56 ? -14.297 22.844 8.031 1 98.56 56 PRO B CA 1
ATOM 2333 C C . PRO B 1 56 ? -13.352 23.312 6.93 1 98.56 56 PRO B C 1
ATOM 2335 O O . PRO B 1 56 ? -13.32 24.5 6.59 1 98.56 56 PRO B O 1
ATOM 2338 N N . PHE B 1 57 ? -12.617 22.422 6.422 1 98.81 57 PHE B N 1
ATOM 2339 C CA . PHE B 1 57 ? -11.656 22.75 5.375 1 98.81 57 PHE B CA 1
ATOM 2340 C C . PHE B 1 57 ? -11.367 21.531 4.508 1 98.81 57 PHE B C 1
ATOM 2342 O O . PHE B 1 57 ? -11.672 20.406 4.891 1 98.81 57 PHE B O 1
ATOM 2349 N N . SER B 1 58 ? -10.781 21.75 3.348 1 98.75 58 SER B N 1
ATOM 2350 C CA . SER B 1 58 ? -10.414 20.688 2.412 1 98.75 58 SER B CA 1
ATOM 2351 C C . SER B 1 58 ? -8.984 20.219 2.635 1 98.75 58 SER B C 1
ATOM 2353 O O . SER B 1 58 ? -8.102 21.031 2.941 1 98.75 58 SER B O 1
ATOM 2355 N N . ALA B 1 59 ? -8.789 18.922 2.467 1 98.81 59 ALA B N 1
ATOM 2356 C CA . ALA B 1 59 ? -7.457 18.344 2.627 1 98.81 59 ALA B CA 1
ATOM 2357 C C . ALA B 1 59 ? -7.211 17.25 1.603 1 98.81 59 ALA B C 1
ATOM 2359 O O . ALA B 1 59 ? -8.164 16.672 1.063 1 98.81 59 ALA B O 1
ATOM 2360 N N . ASN B 1 60 ? -5.969 17.031 1.298 1 98.5 60 ASN B N 1
ATOM 2361 C CA . ASN B 1 60 ? -5.535 15.867 0.525 1 98.5 60 ASN B CA 1
ATOM 2362 C C . ASN B 1 60 ? -5.25 14.664 1.425 1 98.5 60 ASN B C 1
ATOM 2364 O O . ASN B 1 60 ? -4.562 14.797 2.439 1 98.5 60 ASN B O 1
ATOM 2368 N N . ALA B 1 61 ? -5.816 13.531 1.055 1 98.38 61 ALA B N 1
ATOM 2369 C CA . ALA B 1 61 ? -5.48 12.297 1.773 1 98.38 61 ALA B CA 1
ATOM 2370 C C . ALA B 1 61 ? -4.137 11.742 1.315 1 98.38 61 ALA B C 1
ATOM 2372 O O . ALA B 1 61 ? -3.932 11.5 0.125 1 98.38 61 ALA B O 1
ATOM 2373 N N . LEU B 1 62 ? -3.273 11.539 2.268 1 97.81 62 LEU B N 1
ATOM 2374 C CA . LEU B 1 62 ? -1.92 11.102 1.948 1 97.81 62 LEU B CA 1
ATOM 2375 C C . LEU B 1 62 ? -1.751 9.609 2.24 1 97.81 62 LEU B C 1
ATOM 2377 O O . LEU B 1 62 ? -1.162 8.883 1.438 1 97.81 62 LEU B O 1
ATOM 2381 N N . PHE B 1 63 ? -2.236 9.227 3.35 1 97.69 63 PHE B N 1
ATOM 2382 C CA . PHE B 1 63 ? -2.105 7.859 3.838 1 97.69 63 PHE B CA 1
ATOM 2383 C C . PHE B 1 63 ? -3.176 7.551 4.879 1 97.69 63 PHE B C 1
ATOM 2385 O O . PHE B 1 63 ? -3.477 8.391 5.734 1 97.69 63 PHE B O 1
ATOM 2392 N N . ALA B 1 64 ? -3.711 6.367 4.816 1 97.5 64 ALA B N 1
ATOM 2393 C CA . ALA B 1 64 ? -4.715 5.945 5.793 1 97.5 64 ALA B CA 1
ATOM 2394 C C . ALA B 1 64 ? -4.383 4.57 6.363 1 97.5 64 ALA B C 1
ATOM 2396 O O . ALA B 1 64 ? -4.465 3.562 5.656 1 97.5 64 ALA B O 1
ATOM 2397 N N . ALA B 1 65 ? -4.082 4.547 7.617 1 94.62 65 ALA B N 1
ATOM 2398 C CA . ALA B 1 65 ? -3.771 3.275 8.266 1 94.62 65 ALA B CA 1
ATOM 2399 C C . ALA B 1 65 ? -5 2.707 8.977 1 94.62 65 ALA B C 1
ATOM 2401 O O . ALA B 1 65 ? -5.059 1.509 9.258 1 94.62 65 ALA B O 1
ATOM 2402 N N . GLY B 1 66 ? -5.973 3.537 9.266 1 96.81 66 GLY B N 1
ATOM 2403 C CA . GLY B 1 66 ? -7.18 3.156 9.984 1 96.81 66 GLY B CA 1
ATOM 2404 C C . GLY B 1 66 ? -7.973 4.348 10.484 1 96.81 66 GLY B C 1
ATOM 2405 O O . GLY B 1 66 ? -7.645 5.496 10.18 1 96.81 66 GLY B O 1
ATOM 2406 N N . PRO B 1 67 ? -8.953 4.074 11.312 1 97.75 67 PRO B N 1
ATOM 2407 C CA . PRO B 1 67 ? -9.875 5.137 11.719 1 97.75 67 PRO B CA 1
ATOM 2408 C C . PRO B 1 67 ? -9.211 6.184 12.617 1 97.75 67 PRO B C 1
ATOM 2410 O O . PRO B 1 67 ? -9.734 7.289 12.773 1 97.75 67 PRO B O 1
ATOM 2413 N N . THR B 1 68 ? -8.102 5.816 13.219 1 96.88 68 THR B N 1
ATOM 2414 C CA . THR B 1 68 ? -7.484 6.734 14.164 1 96.88 68 THR B CA 1
ATOM 2415 C C . THR B 1 68 ? -6.141 7.234 13.641 1 96.88 68 THR B C 1
ATOM 2417 O O . THR B 1 68 ? -5.395 7.902 14.359 1 96.88 68 THR B O 1
ATOM 2420 N N . ASP B 1 69 ? -5.812 6.902 12.438 1 96.94 69 ASP B N 1
ATOM 2421 C CA . ASP B 1 69 ? -4.504 7.223 11.875 1 96.94 69 ASP B CA 1
ATOM 2422 C C . ASP B 1 69 ? -4.602 7.504 10.375 1 96.94 69 ASP B C 1
ATOM 2424 O O . ASP B 1 69 ? -4.242 6.656 9.555 1 96.94 69 ASP B O 1
ATOM 2428 N N . ILE B 1 70 ? -5.043 8.695 10.086 1 98.69 70 ILE B N 1
ATOM 2429 C CA . ILE B 1 70 ? -5.168 9.164 8.711 1 98.69 70 ILE B CA 1
ATOM 2430 C C . ILE B 1 70 ? -4.281 10.391 8.508 1 98.69 70 ILE B C 1
ATOM 2432 O O . ILE B 1 70 ? -4.375 11.367 9.25 1 98.69 70 ILE B O 1
ATOM 2436 N N . SER B 1 71 ? -3.408 10.336 7.543 1 98.81 71 SER B N 1
ATOM 2437 C CA . SER B 1 71 ? -2.525 11.445 7.219 1 98.81 71 SER B CA 1
ATOM 2438 C C . SER B 1 71 ? -3.15 12.359 6.168 1 98.81 71 SER B C 1
ATOM 2440 O O . SER B 1 71 ? -3.508 11.906 5.078 1 98.81 71 SER B O 1
ATOM 2442 N N . LEU B 1 72 ? -3.217 13.648 6.516 1 98.81 72 LEU B N 1
ATOM 2443 C CA . LEU B 1 72 ? -3.816 14.633 5.617 1 98.81 72 LEU B CA 1
ATOM 2444 C C . LEU B 1 72 ? -2.912 15.844 5.461 1 98.81 72 LEU B C 1
ATOM 2446 O O . LEU B 1 72 ? -2.041 16.094 6.301 1 98.81 72 LEU B O 1
ATOM 2450 N N . ARG B 1 73 ? -3.133 16.547 4.414 1 98.75 73 ARG B N 1
ATOM 2451 C CA . ARG B 1 73 ? -2.496 17.828 4.16 1 98.75 73 ARG B CA 1
ATOM 2452 C C . ARG B 1 73 ? -3.518 18.875 3.709 1 98.75 73 ARG B C 1
ATOM 2454 O O . ARG B 1 73 ? -4.266 18.641 2.758 1 98.75 73 ARG B O 1
ATOM 2461 N N . GLN B 1 74 ? -3.5 20.016 4.301 1 98.44 74 GLN B N 1
ATOM 2462 C CA . GLN B 1 74 ? -4.438 21.062 3.939 1 98.44 74 GLN B CA 1
ATOM 2463 C C . GLN B 1 74 ? -4.254 21.5 2.486 1 98.44 74 GLN B C 1
ATOM 2465 O O . GLN B 1 74 ? -3.127 21.719 2.039 1 98.44 74 GLN B O 1
ATOM 2470 N N . VAL B 1 75 ? -5.379 21.656 1.842 1 98.44 75 VAL B N 1
ATOM 2471 C CA . VAL B 1 75 ? -5.34 22.125 0.458 1 98.44 75 VAL B CA 1
ATOM 2472 C C . VAL B 1 75 ? -4.824 23.562 0.405 1 98.44 75 VAL B C 1
ATOM 2474 O O . VAL B 1 75 ? -4.191 23.969 -0.574 1 98.44 75 VAL B O 1
ATOM 2477 N N . SER B 1 76 ? -4.98 24.266 1.419 1 97.38 76 SER B N 1
ATOM 2478 C CA . SER B 1 76 ? -4.594 25.672 1.464 1 97.38 76 SER B CA 1
ATOM 2479 C C . SER B 1 76 ? -3.082 25.828 1.327 1 97.38 76 SER B C 1
ATOM 2481 O O . SER B 1 76 ? -2.594 26.938 1.06 1 97.38 76 SER B O 1
ATOM 2483 N N . LEU B 1 77 ? -2.359 24.797 1.491 1 96.19 77 LEU B N 1
ATOM 2484 C CA . LEU B 1 77 ? -0.906 24.859 1.389 1 96.19 77 LEU B CA 1
ATOM 2485 C C . LEU B 1 77 ? -0.458 24.734 -0.063 1 96.19 77 LEU B C 1
ATOM 2487 O O . LEU B 1 77 ? 0.702 25 -0.385 1 96.19 77 LEU B O 1
ATOM 2491 N N . ASP B 1 78 ? -1.358 24.375 -0.883 1 94.44 78 ASP B N 1
ATOM 2492 C CA . ASP B 1 78 ? -1.023 24.297 -2.301 1 94.44 78 ASP B CA 1
ATOM 2493 C C . ASP B 1 78 ? -0.744 25.688 -2.881 1 94.44 78 ASP B C 1
ATOM 2495 O O . ASP B 1 78 ? -1.387 26.656 -2.498 1 94.44 78 ASP B O 1
ATOM 2499 N N . PRO B 1 79 ? 0.246 25.703 -3.76 1 94.88 79 PRO B N 1
ATOM 2500 C CA . PRO B 1 79 ? 1.044 24.672 -4.43 1 94.88 79 PRO B CA 1
ATOM 2501 C C . PRO B 1 79 ? 2.404 24.469 -3.77 1 94.88 79 PRO B C 1
ATOM 2503 O O . PRO B 1 79 ? 3.305 23.875 -4.379 1 94.88 79 PRO B O 1
ATOM 2506 N N . MET B 1 80 ? 2.531 24.891 -2.57 1 93.31 80 MET B N 1
ATOM 2507 C CA . MET B 1 80 ? 3.814 24.891 -1.875 1 93.31 80 MET B CA 1
ATOM 2508 C C . MET B 1 80 ? 4.438 23.5 -1.882 1 93.31 80 MET B C 1
ATOM 2510 O O . MET B 1 80 ? 5.633 23.359 -2.137 1 93.31 80 MET B O 1
ATOM 2514 N N . PRO B 1 81 ? 3.727 22.469 -1.604 1 95.31 81 PRO B N 1
ATOM 2515 C CA . PRO B 1 81 ? 4.328 21.141 -1.64 1 95.31 81 PRO B CA 1
ATOM 2516 C C . PRO B 1 81 ? 4.934 20.797 -3 1 95.31 81 PRO B C 1
ATOM 2518 O O . PRO B 1 81 ? 6.004 20.188 -3.068 1 95.31 81 PRO B O 1
ATOM 2521 N N . ASP B 1 82 ? 4.297 21.188 -3.979 1 95 82 ASP B N 1
ATOM 2522 C CA . ASP B 1 82 ? 4.828 20.922 -5.312 1 95 82 ASP B CA 1
ATOM 2523 C C . ASP B 1 82 ? 6.18 21.594 -5.516 1 95 82 ASP B C 1
ATOM 2525 O O . ASP B 1 82 ? 7.105 21 -6.059 1 95 82 ASP B O 1
ATOM 2529 N N . TYR B 1 83 ? 6.23 22.812 -5.105 1 95.25 83 TYR B N 1
ATOM 2530 C CA . TYR B 1 83 ? 7.492 23.547 -5.188 1 95.25 83 TYR B CA 1
ATOM 2531 C C . TYR B 1 83 ? 8.578 22.844 -4.367 1 95.25 83 TYR B C 1
ATOM 2533 O O . TYR B 1 83 ? 9.711 22.703 -4.824 1 95.25 83 TYR B O 1
ATOM 2541 N N . MET B 1 84 ? 8.227 22.453 -3.27 1 96.81 84 MET B N 1
ATOM 2542 C CA . MET B 1 84 ? 9.156 21.766 -2.385 1 96.81 84 MET B CA 1
ATOM 2543 C C . MET B 1 84 ? 9.703 20.5 -3.049 1 96.81 84 MET B C 1
ATOM 2545 O O . MET B 1 84 ? 10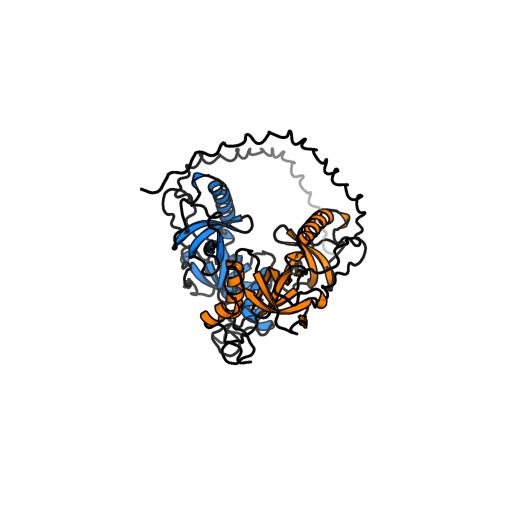.914 20.281 -3.062 1 96.81 84 MET B O 1
ATOM 2549 N N . TYR B 1 85 ? 8.844 19.75 -3.627 1 97.25 85 TYR B N 1
ATOM 2550 C CA . TYR B 1 85 ? 9.258 18.484 -4.23 1 97.25 85 TYR B CA 1
ATOM 2551 C C . TYR B 1 85 ? 10.109 18.719 -5.469 1 97.25 85 TYR B C 1
ATOM 2553 O O . TYR B 1 85 ? 11.039 17.953 -5.746 1 97.25 85 TYR B O 1
ATOM 2561 N N . ASP B 1 86 ? 9.773 19.719 -6.16 1 96.81 86 ASP B N 1
ATOM 2562 C CA . ASP B 1 86 ? 10.586 20.062 -7.324 1 96.81 86 ASP B CA 1
ATOM 2563 C C . ASP B 1 86 ? 12.008 20.438 -6.91 1 96.81 86 ASP B C 1
ATOM 2565 O O . ASP B 1 86 ? 12.977 19.969 -7.508 1 96.81 86 ASP B O 1
ATOM 2569 N N . LYS B 1 87 ? 12.031 21.25 -5.973 1 96.62 87 LYS B N 1
ATOM 2570 C CA . LYS B 1 87 ? 13.336 21.672 -5.473 1 96.62 87 LYS B CA 1
ATOM 2571 C C . LYS B 1 87 ? 14.109 20.5 -4.902 1 96.62 87 LYS B C 1
ATOM 2573 O O . LYS B 1 87 ? 15.312 20.359 -5.133 1 96.62 87 LYS B O 1
ATOM 2578 N N . LEU B 1 88 ? 13.453 19.703 -4.184 1 97.81 88 LEU B N 1
ATOM 2579 C CA . LEU B 1 88 ? 14.062 18.5 -3.631 1 97.81 88 LEU B CA 1
ATOM 2580 C C . LEU B 1 88 ? 14.664 17.641 -4.734 1 97.81 88 LEU B C 1
ATOM 2582 O O . LEU B 1 88 ? 15.805 17.172 -4.625 1 97.81 88 LEU B O 1
ATOM 2586 N N . ALA B 1 89 ? 13.891 17.438 -5.723 1 97.94 89 ALA B N 1
ATOM 2587 C CA . ALA B 1 89 ? 14.328 16.609 -6.848 1 97.94 89 ALA B CA 1
ATOM 2588 C C . ALA B 1 89 ? 15.578 17.188 -7.5 1 97.94 89 ALA B C 1
ATOM 2590 O O . ALA B 1 89 ? 16.5 16.453 -7.84 1 97.94 89 ALA B O 1
ATOM 2591 N N . GLU B 1 90 ? 15.617 18.422 -7.676 1 97.12 90 GLU B N 1
ATOM 2592 C CA . GLU B 1 90 ? 16.781 19.109 -8.25 1 97.12 90 GLU B CA 1
ATOM 2593 C C . GLU B 1 90 ? 18.016 18.922 -7.375 1 97.12 90 GLU B C 1
ATOM 2595 O O . GLU B 1 90 ? 19.078 18.562 -7.875 1 97.12 90 GLU B O 1
ATOM 2600 N N . GLU B 1 91 ? 17.828 19.109 -6.16 1 97.44 91 GLU B N 1
ATOM 2601 C CA . GLU B 1 91 ? 18.938 19.078 -5.219 1 97.44 91 GLU B CA 1
ATOM 2602 C C . GLU B 1 91 ? 19.484 17.656 -5.059 1 97.44 91 GLU B C 1
ATOM 2604 O O . GLU B 1 91 ? 20.688 17.469 -4.906 1 97.44 91 GLU B O 1
ATOM 2609 N N . CYS B 1 92 ? 18.594 16.75 -5.105 1 97.56 92 CYS B N 1
ATOM 2610 C CA . CYS B 1 92 ? 18.984 15.359 -4.875 1 97.56 92 CYS B CA 1
ATOM 2611 C C . CYS B 1 92 ? 19.766 14.805 -6.059 1 97.56 92 CYS B C 1
ATOM 2613 O O . CYS B 1 92 ? 20.422 13.758 -5.953 1 97.56 92 CYS B O 1
ATOM 2615 N N . GLN B 1 93 ? 19.766 15.453 -7.102 1 96.38 93 GLN B N 1
ATOM 2616 C CA . GLN B 1 93 ? 20.531 15.047 -8.273 1 96.38 93 GLN B CA 1
ATOM 2617 C C . GLN B 1 93 ? 21.984 15.516 -8.18 1 96.38 93 GLN B C 1
ATOM 2619 O O . GLN B 1 93 ? 22.828 15.07 -8.938 1 96.38 93 GLN B O 1
ATOM 2624 N N . MET B 1 94 ? 22.266 16.328 -7.25 1 96.25 94 MET B N 1
ATOM 2625 C CA . MET B 1 94 ? 23.609 16.859 -7.086 1 96.25 94 MET B CA 1
ATOM 2626 C C . MET B 1 94 ? 24.531 15.812 -6.457 1 96.25 94 MET B C 1
ATOM 2628 O O . MET B 1 94 ? 24.141 15.117 -5.523 1 96.25 94 MET B O 1
ATOM 2632 N N . PRO B 1 95 ? 25.734 15.742 -6.91 1 95.75 95 PRO B N 1
ATOM 2633 C CA . PRO B 1 95 ? 26.688 14.758 -6.363 1 95.75 95 PRO B CA 1
ATOM 2634 C C . PRO B 1 95 ? 26.953 14.961 -4.871 1 95.75 95 PRO B C 1
ATOM 2636 O O . PRO B 1 95 ? 27.125 13.992 -4.133 1 95.75 95 PRO B O 1
ATOM 2639 N N . ASP B 1 96 ? 27 16.219 -4.461 1 95.94 96 ASP B N 1
ATOM 2640 C CA . ASP B 1 96 ? 27.312 16.547 -3.072 1 95.94 96 ASP B CA 1
ATOM 2641 C C . ASP B 1 96 ? 26.203 16.062 -2.139 1 95.94 96 ASP B C 1
ATOM 2643 O O . ASP B 1 96 ? 26.391 16 -0.922 1 95.94 96 ASP B O 1
ATOM 2647 N N . ALA B 1 97 ? 25.078 15.68 -2.66 1 97.5 97 ALA B N 1
ATOM 2648 C CA . ALA B 1 97 ? 23.953 15.219 -1.846 1 97.5 97 ALA B CA 1
ATOM 2649 C C . ALA B 1 97 ? 24.109 13.75 -1.477 1 97.5 97 ALA B C 1
ATOM 2651 O O . ALA B 1 97 ? 23.406 13.234 -0.604 1 97.5 97 ALA B O 1
ATOM 2652 N N . GLN B 1 98 ? 25.016 13.086 -2.061 1 97.06 98 GLN B N 1
ATOM 2653 C CA . GLN B 1 98 ? 25.234 11.664 -1.8 1 97.06 98 GLN B CA 1
ATOM 2654 C C . GLN B 1 98 ? 25.688 11.438 -0.361 1 97.06 98 GLN B C 1
ATOM 2656 O O . GLN B 1 98 ? 26.391 12.273 0.214 1 97.06 98 GLN B O 1
ATOM 2661 N N . LEU B 1 99 ? 25.312 10.273 0.102 1 95 99 LEU B N 1
ATOM 2662 C CA . LEU B 1 99 ? 25.734 9.945 1.46 1 95 99 LEU B CA 1
ATOM 2663 C C . LEU B 1 99 ? 27.188 9.492 1.488 1 95 99 LEU B C 1
ATOM 2665 O O . LEU B 1 99 ? 27.656 8.812 0.567 1 95 99 LEU B O 1
ATOM 2669 N N . ASP B 1 100 ? 27.875 9.766 2.59 1 88.88 100 ASP B N 1
ATOM 2670 C CA . ASP B 1 100 ? 29.25 9.32 2.824 1 88.88 100 ASP B CA 1
ATOM 2671 C C . ASP B 1 100 ? 29.281 8.062 3.691 1 88.88 100 ASP B C 1
ATOM 2673 O O . ASP B 1 100 ? 30.359 7.535 3.99 1 88.88 100 ASP B O 1
ATOM 2677 N N . GLY B 1 101 ? 28.297 7.473 4.047 1 91.5 101 GLY B N 1
ATOM 2678 C CA . GLY B 1 101 ? 28.156 6.332 4.941 1 91.5 101 GLY B CA 1
ATOM 2679 C C . GLY B 1 101 ? 26.703 5.965 5.191 1 91.5 101 GLY B C 1
ATOM 2680 O O . GLY B 1 101 ? 25.797 6.504 4.547 1 91.5 101 GLY B O 1
ATOM 2681 N N . PRO B 1 102 ? 26.547 5.031 6.07 1 94.5 102 PRO B N 1
ATOM 2682 C CA . PRO B 1 102 ? 25.172 4.625 6.367 1 94.5 102 PRO B CA 1
ATOM 2683 C C . PRO B 1 102 ? 24.359 5.746 7.004 1 94.5 102 PRO B C 1
ATOM 2685 O O . PRO B 1 102 ? 24.891 6.57 7.746 1 94.5 102 PRO B O 1
ATOM 2688 N N . PRO B 1 103 ? 23.141 5.82 6.656 1 96.62 103 PRO B N 1
ATOM 2689 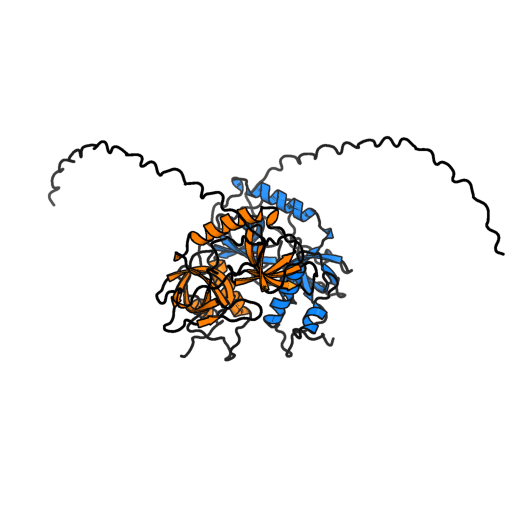C CA . PRO B 1 103 ? 22.312 6.832 7.305 1 96.62 103 PRO B CA 1
ATOM 2690 C C . PRO B 1 103 ? 22.203 6.625 8.812 1 96.62 103 PRO B C 1
ATOM 2692 O O . PRO B 1 103 ? 22.219 5.488 9.289 1 96.62 103 PRO B O 1
ATOM 2695 N N . ARG B 1 104 ? 21.984 7.672 9.523 1 95.88 104 ARG B N 1
ATOM 2696 C CA . ARG B 1 104 ? 21.906 7.648 10.984 1 95.88 104 ARG B CA 1
ATOM 2697 C C . ARG B 1 104 ? 20.469 7.695 11.453 1 95.88 104 ARG B C 1
ATOM 2699 O O . ARG B 1 104 ? 19.688 8.539 11 1 95.88 104 ARG B O 1
ATOM 2706 N N . PRO B 1 105 ? 20.156 6.836 12.391 1 96.44 105 PRO B N 1
ATOM 2707 C CA . PRO B 1 105 ? 18.812 6.922 12.953 1 96.44 105 PRO B CA 1
ATOM 2708 C C . PRO B 1 105 ? 18.5 8.297 13.539 1 96.44 105 PRO B C 1
ATOM 2710 O O . PRO B 1 105 ? 19.359 8.898 14.195 1 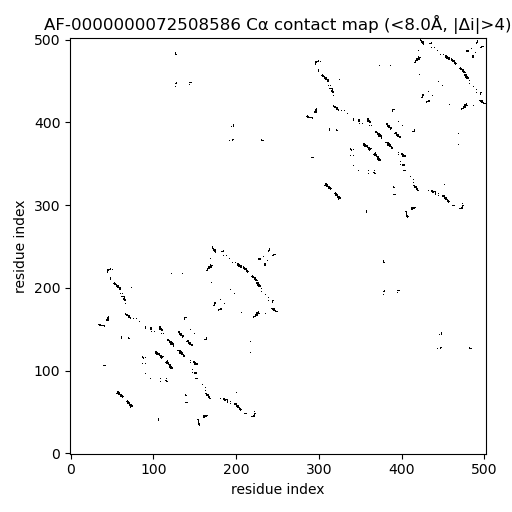96.44 105 PRO B O 1
ATOM 2713 N N . GLY B 1 106 ? 17.328 8.781 13.188 1 96.62 106 GLY B N 1
ATOM 2714 C CA . GLY B 1 106 ? 16.891 10.07 13.711 1 96.62 106 GLY B CA 1
ATOM 2715 C C . GLY B 1 106 ? 17.156 11.219 12.75 1 96.62 106 GLY B C 1
ATOM 2716 O O . GLY B 1 106 ? 16.531 12.273 12.867 1 96.62 106 GLY B O 1
ATOM 2717 N N . SER B 1 107 ? 18.062 11.055 11.836 1 97.12 107 SER B N 1
ATOM 2718 C CA . SER B 1 107 ? 18.422 12.117 10.906 1 97.12 107 SER B CA 1
ATOM 2719 C C . SER B 1 107 ? 17.453 12.156 9.719 1 97.12 107 SER B C 1
ATOM 2721 O O . SER B 1 107 ? 16.828 11.148 9.391 1 97.12 107 SER B O 1
ATOM 2723 N N . PHE B 1 108 ? 17.422 13.32 9.141 1 98.38 108 PHE B N 1
ATOM 2724 C CA . PHE B 1 108 ? 16.547 13.523 7.992 1 98.38 108 PHE B CA 1
ATOM 2725 C C . PHE B 1 108 ? 17.344 13.406 6.691 1 98.38 108 PHE B C 1
ATOM 2727 O O . PHE B 1 108 ? 18.484 13.867 6.602 1 98.38 108 PHE B O 1
ATOM 2734 N N . TYR B 1 109 ? 16.734 12.781 5.676 1 98.38 109 TYR B N 1
ATOM 2735 C CA . TYR B 1 109 ? 17.281 12.586 4.336 1 98.38 109 TYR B CA 1
ATOM 2736 C C . TYR B 1 109 ? 16.203 12.75 3.277 1 98.38 109 TYR B C 1
ATOM 2738 O O . TYR B 1 109 ? 15.047 13.016 3.6 1 98.38 109 TYR B O 1
ATOM 2746 N N . ALA B 1 110 ? 16.594 12.711 2.082 1 98.62 110 ALA B N 1
ATOM 2747 C CA . ALA B 1 110 ? 15.695 12.43 0.962 1 98.62 110 ALA B CA 1
ATOM 2748 C C . ALA B 1 110 ? 15.867 10.992 0.47 1 98.62 110 ALA B C 1
ATOM 2750 O O . ALA B 1 110 ? 16.938 10.406 0.608 1 98.62 110 ALA B O 1
ATOM 2751 N N . ALA B 1 111 ? 14.805 10.406 -0.006 1 98.62 111 ALA B N 1
ATOM 2752 C CA . ALA B 1 111 ? 14.859 9.055 -0.562 1 98.62 111 ALA B CA 1
ATOM 2753 C C . ALA B 1 111 ? 14.07 8.969 -1.865 1 98.62 111 ALA B C 1
ATOM 2755 O O . ALA B 1 111 ? 12.984 9.547 -1.982 1 98.62 111 ALA B O 1
ATOM 2756 N N . LEU B 1 112 ? 14.641 8.289 -2.771 1 97.69 112 LEU B N 1
ATOM 2757 C CA . LEU B 1 112 ? 13.922 8 -4.008 1 97.69 112 LEU B CA 1
ATOM 2758 C C . LEU B 1 112 ? 12.977 6.816 -3.824 1 97.69 112 LEU B C 1
ATOM 2760 O O . LEU B 1 112 ? 13.422 5.68 -3.666 1 97.69 112 LEU B O 1
ATOM 2764 N N . ILE B 1 113 ? 11.656 7.035 -3.826 1 94.81 113 ILE B N 1
ATOM 2765 C CA . ILE B 1 113 ? 10.625 6.027 -3.611 1 94.81 113 ILE B CA 1
ATOM 2766 C C . ILE B 1 113 ? 9.586 6.102 -4.73 1 94.81 113 ILE B C 1
ATOM 2768 O O . ILE B 1 113 ? 8.914 7.121 -4.891 1 94.81 113 ILE B O 1
ATOM 2772 N N . ASN B 1 114 ? 9.422 4.992 -5.512 1 88.06 114 ASN B N 1
ATOM 2773 C CA . ASN B 1 114 ? 8.477 4.949 -6.629 1 88.06 114 ASN B CA 1
ATOM 2774 C C . ASN B 1 114 ? 8.711 6.102 -7.602 1 88.06 114 ASN B C 1
ATOM 2776 O O . ASN B 1 114 ? 7.766 6.797 -7.98 1 88.06 114 ASN B O 1
ATOM 2780 N N . ASP B 1 115 ? 9.969 6.379 -7.82 1 88.81 115 ASP B N 1
ATOM 2781 C CA . ASP B 1 115 ? 10.445 7.336 -8.812 1 88.81 115 ASP B CA 1
ATOM 2782 C C . ASP B 1 115 ? 10.164 8.773 -8.375 1 88.81 115 ASP B C 1
ATOM 2784 O O . ASP B 1 115 ? 10.078 9.68 -9.203 1 88.81 115 ASP B O 1
ATOM 2788 N N . ARG B 1 116 ? 9.938 8.945 -7.094 1 94.56 116 ARG B N 1
ATOM 2789 C CA . ARG B 1 116 ? 9.742 10.281 -6.539 1 94.56 116 ARG B CA 1
ATOM 2790 C C . ARG B 1 116 ? 10.625 10.492 -5.316 1 94.56 116 ARG B C 1
ATOM 2792 O O . ARG B 1 116 ? 10.781 9.594 -4.484 1 94.56 116 ARG B O 1
ATOM 2799 N N . TRP B 1 117 ? 11.164 11.672 -5.266 1 98 117 TRP B N 1
ATOM 2800 C CA . TRP B 1 117 ? 11.945 12.008 -4.082 1 98 117 TRP B CA 1
ATOM 2801 C C . TRP B 1 117 ? 11.039 12.453 -2.938 1 98 117 TRP B C 1
ATOM 2803 O O . TRP B 1 117 ? 10.164 13.297 -3.123 1 98 117 TRP B O 1
ATOM 2813 N N . GLU B 1 118 ? 11.25 11.844 -1.765 1 98.25 118 GLU B N 1
ATOM 2814 C CA . GLU B 1 118 ? 10.492 12.117 -0.549 1 98.25 118 GLU B CA 1
ATOM 2815 C C . GLU B 1 118 ? 11.414 12.5 0.604 1 98.25 118 GLU B C 1
ATOM 2817 O O . GLU B 1 118 ? 12.531 11.992 0.705 1 98.25 118 GLU B O 1
ATOM 2822 N N . ARG B 1 119 ? 10.984 13.375 1.438 1 98.44 119 ARG B N 1
ATOM 2823 C CA . ARG B 1 119 ? 11.727 13.602 2.676 1 98.44 119 ARG B CA 1
ATOM 2824 C C . ARG B 1 119 ? 11.438 12.5 3.693 1 98.44 119 ARG B C 1
ATOM 2826 O O . ARG B 1 119 ? 10.281 12.117 3.895 1 98.44 119 ARG B O 1
ATOM 2833 N N . VAL B 1 120 ? 12.516 12.07 4.301 1 98.62 120 VAL B N 1
ATOM 2834 C CA . VAL B 1 120 ? 12.367 10.938 5.211 1 98.62 120 VAL B CA 1
ATOM 2835 C C . VAL B 1 120 ? 13.203 11.164 6.465 1 98.62 120 VAL B C 1
ATOM 2837 O O . VAL B 1 120 ? 14.156 11.953 6.453 1 98.62 120 VAL B O 1
ATOM 2840 N N . GLN B 1 121 ? 12.773 10.609 7.535 1 98.5 121 GLN B N 1
ATOM 2841 C CA . GLN B 1 121 ? 13.609 10.43 8.719 1 98.5 121 GLN B CA 1
ATOM 2842 C C . GLN B 1 121 ? 14.055 8.977 8.867 1 98.5 121 GLN B C 1
ATOM 2844 O O . GLN B 1 121 ? 13.234 8.062 8.797 1 98.5 121 GLN B O 1
ATOM 2849 N N . CYS B 1 122 ? 15.305 8.797 9.031 1 98.31 122 CYS B N 1
ATOM 2850 C CA . CYS B 1 122 ? 15.82 7.445 9.219 1 98.31 122 CYS B CA 1
ATOM 2851 C C . CYS B 1 122 ? 15.43 6.891 10.578 1 98.31 122 CYS B C 1
ATOM 2853 O O . CYS B 1 122 ? 15.672 7.527 11.609 1 98.31 122 CYS B O 1
ATOM 2855 N N . VAL B 1 123 ? 14.844 5.703 10.578 1 98 123 VAL B N 1
ATOM 2856 C CA . VAL B 1 123 ? 14.383 5.105 11.828 1 98 123 VAL B CA 1
ATOM 2857 C C . VAL B 1 123 ? 15.422 4.105 12.336 1 98 123 VAL B C 1
ATOM 2859 O O . VAL B 1 123 ? 15.883 4.199 13.477 1 98 123 VAL B O 1
ATOM 2862 N N . ARG B 1 124 ? 15.75 3.129 11.477 1 96.56 124 ARG B N 1
ATOM 2863 C CA . ARG B 1 124 ? 16.672 2.061 11.852 1 96.56 124 ARG B CA 1
ATOM 2864 C C . ARG B 1 124 ? 17.094 1.241 10.633 1 96.56 124 ARG B C 1
ATOM 2866 O O . ARG B 1 124 ? 16.438 1.294 9.594 1 96.56 124 ARG B O 1
ATOM 2873 N N . ALA B 1 125 ? 18.094 0.445 10.891 1 94.94 125 ALA B N 1
ATOM 2874 C CA . ALA B 1 125 ? 18.453 -0.576 9.914 1 94.94 125 ALA B CA 1
ATOM 2875 C C . ALA B 1 125 ? 17.484 -1.753 9.961 1 94.94 125 ALA B C 1
ATOM 2877 O O . ALA B 1 125 ? 16.984 -2.107 11.031 1 94.94 125 ALA B O 1
ATOM 2878 N N . SER B 1 126 ? 17.234 -2.365 8.805 1 93.12 126 SER B N 1
ATOM 2879 C CA . SER B 1 126 ? 16.359 -3.523 8.727 1 93.12 126 SER B CA 1
ATOM 2880 C C . SER B 1 126 ? 16.969 -4.742 9.406 1 93.12 126 SER B C 1
ATOM 2882 O O . SER B 1 126 ? 18.188 -4.941 9.336 1 93.12 126 SER B O 1
ATOM 2884 N N . LYS B 1 127 ? 16.125 -5.539 10.008 1 88.5 127 LYS B N 1
ATOM 2885 C CA . LYS B 1 127 ? 16.562 -6.809 10.586 1 88.5 127 LYS B CA 1
ATOM 2886 C C . LYS B 1 127 ? 16.5 -7.934 9.555 1 88.5 127 LYS B C 1
ATOM 2888 O O . LYS B 1 127 ? 16.969 -9.039 9.812 1 88.5 127 LYS B O 1
ATOM 2893 N N . ILE B 1 128 ? 15.938 -7.688 8.461 1 89.12 128 ILE B N 1
ATOM 2894 C CA . ILE B 1 128 ? 15.75 -8.695 7.422 1 89.12 128 ILE B CA 1
ATOM 2895 C C . ILE B 1 128 ? 16.859 -8.57 6.379 1 89.12 128 ILE B C 1
ATOM 2897 O O . ILE B 1 128 ? 17.609 -9.523 6.145 1 89.12 128 ILE B O 1
ATOM 2901 N N . ASP B 1 129 ? 17 -7.477 5.754 1 89.31 129 ASP B N 1
ATOM 2902 C CA . ASP B 1 129 ? 18.062 -7.129 4.828 1 89.31 129 ASP B CA 1
ATOM 2903 C C . ASP B 1 129 ? 18.953 -6.016 5.398 1 89.31 129 ASP B C 1
ATOM 2905 O O . ASP B 1 129 ? 18.531 -4.859 5.453 1 89.31 129 ASP B O 1
ATOM 2909 N N . LYS B 1 130 ? 20.109 -6.262 5.621 1 85.94 130 LYS B N 1
ATOM 2910 C CA . LYS B 1 130 ? 21.016 -5.336 6.293 1 85.94 130 LYS B CA 1
ATOM 2911 C C . LYS B 1 130 ? 21.312 -4.125 5.414 1 85.94 130 LYS B C 1
ATOM 2913 O O . LYS B 1 130 ? 21.766 -3.092 5.906 1 85.94 130 LYS B O 1
ATOM 2918 N N . ALA B 1 131 ? 21.062 -4.238 4.227 1 89.75 131 ALA B N 1
ATOM 2919 C CA . ALA B 1 131 ? 21.328 -3.135 3.305 1 89.75 131 ALA B CA 1
ATOM 2920 C C . ALA B 1 131 ? 20.141 -2.188 3.227 1 89.75 131 ALA B C 1
ATOM 2922 O O . ALA B 1 131 ? 20.203 -1.147 2.566 1 89.75 131 ALA B O 1
ATOM 2923 N N . ALA B 1 132 ? 19.109 -2.574 3.928 1 94.88 132 ALA B N 1
ATOM 2924 C CA . ALA B 1 132 ? 17.875 -1.774 3.871 1 94.88 132 ALA B CA 1
ATOM 2925 C C . ALA B 1 132 ? 17.672 -0.999 5.168 1 94.88 132 ALA B C 1
ATOM 2927 O O . ALA B 1 132 ? 18.141 -1.417 6.23 1 94.88 132 ALA B O 1
ATOM 2928 N N . PHE B 1 133 ? 17.031 0.098 5.062 1 97.56 133 PHE B N 1
ATOM 2929 C CA . PHE B 1 133 ? 16.719 0.958 6.199 1 97.56 133 PHE B CA 1
ATOM 2930 C C . PHE B 1 133 ? 15.242 1.301 6.238 1 97.56 133 PHE B C 1
ATOM 2932 O O . PHE B 1 133 ? 14.633 1.579 5.203 1 97.56 133 PHE B O 1
ATOM 2939 N N . CYS B 1 134 ? 14.695 1.23 7.43 1 97.62 134 CYS B N 1
ATOM 2940 C CA . CYS B 1 134 ? 13.344 1.736 7.656 1 97.62 134 CYS B CA 1
ATOM 2941 C C . CYS B 1 134 ? 13.352 3.254 7.789 1 97.62 134 CYS B C 1
ATOM 2943 O O . CYS B 1 134 ? 14.133 3.812 8.562 1 97.62 134 CYS B O 1
ATOM 2945 N N . VAL B 1 135 ? 12.531 3.869 7.043 1 98.38 135 VAL B N 1
ATOM 2946 C CA . VAL B 1 135 ? 12.43 5.324 7.094 1 98.38 135 VAL B CA 1
ATOM 2947 C C . VAL B 1 135 ? 10.969 5.734 7.297 1 98.38 135 VAL B C 1
ATOM 2949 O O . VAL B 1 135 ? 10.055 4.953 7.031 1 98.38 135 VAL B O 1
ATOM 2952 N N . TYR B 1 136 ? 10.805 6.867 7.863 1 98.5 136 TYR B N 1
ATOM 2953 C CA . TYR B 1 136 ? 9.484 7.488 7.969 1 98.5 136 TYR B CA 1
ATOM 2954 C C . TYR B 1 136 ? 9.336 8.625 6.965 1 98.5 136 TYR B C 1
ATOM 2956 O O . TYR B 1 136 ? 10.109 9.594 6.996 1 98.5 136 TYR B O 1
ATOM 2964 N N . LEU B 1 137 ? 8.375 8.539 6.059 1 98.56 137 LEU B N 1
ATOM 2965 C CA . LEU B 1 137 ? 8.062 9.609 5.121 1 98.56 137 LEU B CA 1
ATOM 2966 C C . LEU B 1 137 ? 7.355 10.766 5.832 1 98.56 137 LEU B C 1
ATOM 2968 O O . LEU B 1 137 ? 6.148 10.703 6.078 1 98.56 137 LEU B O 1
ATOM 2972 N N . ILE B 1 138 ? 8.047 11.789 6.031 1 98.44 138 ILE B N 1
ATOM 2973 C CA . ILE B 1 138 ? 7.578 12.812 6.969 1 98.44 138 ILE B CA 1
ATOM 2974 C C . ILE B 1 138 ? 6.504 13.664 6.301 1 98.44 138 ILE B C 1
ATOM 2976 O O . ILE B 1 138 ? 5.77 14.391 6.98 1 98.44 138 ILE B O 1
ATOM 2980 N N . ASP B 1 139 ? 6.41 13.602 4.996 1 97.81 139 ASP B N 1
ATOM 2981 C CA . ASP B 1 139 ? 5.383 14.375 4.305 1 97.81 139 ASP B CA 1
ATOM 2982 C C . ASP B 1 139 ? 4.176 13.5 3.965 1 97.81 139 ASP B C 1
ATOM 2984 O O . ASP B 1 139 ? 3.186 13.992 3.418 1 97.81 139 ASP B O 1
ATOM 2988 N N . VAL B 1 140 ? 4.207 12.195 4.266 1 97.62 140 VAL B N 1
ATOM 2989 C CA . VAL B 1 140 ? 3.152 11.25 3.902 1 97.62 140 VAL B CA 1
ATOM 2990 C C . VAL B 1 140 ? 2.564 10.617 5.164 1 97.62 140 VAL B C 1
ATOM 2992 O O . VAL B 1 140 ? 1.358 10.367 5.234 1 97.62 140 VAL B O 1
ATOM 2995 N N . GLY B 1 141 ? 3.434 10.352 6.094 1 97.81 141 GLY B N 1
ATOM 2996 C CA . GLY B 1 141 ? 2.984 9.75 7.34 1 97.81 141 GLY B CA 1
ATOM 2997 C C . GLY B 1 141 ? 2.979 8.234 7.305 1 97.81 141 GLY B C 1
ATOM 2998 O O . GLY B 1 141 ? 2.08 7.598 7.859 1 97.81 141 GLY B O 1
ATOM 2999 N N . ALA B 1 142 ? 3.986 7.668 6.664 1 96.75 142 ALA B N 1
ATOM 3000 C CA . ALA B 1 142 ? 4.043 6.215 6.516 1 96.75 142 ALA B CA 1
ATOM 3001 C C . ALA B 1 142 ? 5.48 5.707 6.637 1 96.75 142 ALA B C 1
ATOM 3003 O O . ALA B 1 142 ? 6.43 6.43 6.328 1 96.75 142 ALA B O 1
ATOM 3004 N N . PHE B 1 143 ? 5.637 4.52 7.051 1 96.31 143 PHE B N 1
ATOM 3005 C CA . PHE B 1 143 ? 6.938 3.861 7.078 1 96.31 143 PHE B CA 1
ATOM 3006 C C . PHE B 1 143 ? 7.234 3.199 5.738 1 96.31 143 PHE B C 1
ATOM 3008 O O . PHE B 1 143 ? 6.32 2.762 5.039 1 96.31 143 PHE B O 1
ATOM 3015 N N . HIS B 1 144 ? 8.469 3.193 5.434 1 97.12 144 HIS B N 1
ATOM 3016 C CA . HIS B 1 144 ? 8.938 2.549 4.211 1 97.12 144 HIS B CA 1
ATOM 3017 C C . HIS B 1 144 ? 10.352 2.018 4.371 1 97.12 144 HIS B C 1
ATOM 3019 O O . HIS B 1 144 ? 11.062 2.398 5.309 1 97.12 144 HIS B O 1
ATOM 3025 N N . TYR B 1 145 ? 10.766 1.115 3.537 1 97.06 145 TYR B N 1
ATOM 3026 C CA . TYR B 1 145 ? 12.141 0.628 3.504 1 97.06 145 TYR B CA 1
ATOM 3027 C C . TYR B 1 145 ? 12.844 1.068 2.225 1 97.06 145 TYR B C 1
ATOM 3029 O O . TYR B 1 145 ? 12.25 1.056 1.146 1 97.06 145 TYR B O 1
ATOM 3037 N N . VAL B 1 146 ? 14.094 1.457 2.416 1 97.62 146 VAL B N 1
ATOM 3038 C CA . VAL B 1 146 ? 14.906 1.873 1.275 1 97.62 146 VAL B CA 1
ATOM 3039 C C . VAL B 1 146 ? 16.344 1.392 1.46 1 97.62 146 VAL B C 1
ATOM 3041 O O . VAL B 1 146 ? 16.766 1.09 2.58 1 97.62 146 VAL B O 1
ATOM 3044 N N . ARG B 1 147 ? 16.969 1.312 0.365 1 95.12 147 ARG B N 1
ATOM 3045 C CA . ARG B 1 147 ? 18.406 1.081 0.427 1 95.12 147 ARG B CA 1
ATOM 3046 C C . ARG B 1 147 ? 19.172 2.393 0.594 1 95.12 147 ARG B C 1
ATOM 3048 O O . ARG B 1 147 ? 18.656 3.461 0.254 1 95.12 147 ARG B O 1
ATOM 3055 N N . ALA B 1 148 ? 20.406 2.279 0.969 1 94.38 148 ALA B N 1
ATOM 3056 C CA . ALA B 1 148 ? 21.203 3.465 1.257 1 94.38 148 ALA B CA 1
ATOM 3057 C C . ALA B 1 148 ? 21.531 4.234 -0.021 1 94.38 148 ALA B C 1
ATOM 3059 O O . ALA B 1 148 ? 21.641 5.461 -0 1 94.38 148 ALA B O 1
ATOM 3060 N N . ASP B 1 149 ? 21.547 3.568 -1.062 1 93.69 149 ASP B N 1
ATOM 3061 C CA . ASP B 1 149 ? 22.047 4.184 -2.291 1 93.69 149 ASP B CA 1
ATOM 3062 C C . ASP B 1 149 ? 21 5.105 -2.902 1 93.69 149 ASP B C 1
ATOM 3064 O O . ASP B 1 149 ? 21.297 5.879 -3.816 1 93.69 149 ASP B O 1
ATOM 3068 N N . VAL B 1 150 ? 19.828 5 -2.395 1 96.69 150 VAL B N 1
ATOM 3069 C CA . VAL B 1 150 ? 18.812 5.895 -2.926 1 96.69 150 VAL B CA 1
ATOM 3070 C C . VAL B 1 150 ? 18.516 7 -1.916 1 96.69 150 VAL B C 1
ATOM 3072 O O . VAL B 1 150 ? 17.516 7.711 -2.039 1 96.69 150 VAL B O 1
ATOM 3075 N N . LEU B 1 151 ? 19.297 7.098 -0.89 1 97.88 151 LEU B N 1
ATOM 3076 C CA . LEU B 1 151 ? 19.203 8.188 0.079 1 97.88 151 LEU B CA 1
ATOM 3077 C C . LEU B 1 151 ? 20.125 9.336 -0.305 1 97.88 151 LEU B C 1
ATOM 3079 O O . LEU B 1 151 ? 21.172 9.117 -0.896 1 97.88 151 LEU B O 1
ATOM 3083 N N . ARG B 1 152 ? 19.703 10.523 -0.015 1 98.5 152 ARG B N 1
ATOM 3084 C CA . ARG B 1 152 ? 20.469 11.742 -0.248 1 98.5 152 ARG B CA 1
ATOM 3085 C C . ARG B 1 152 ? 20.422 12.664 0.968 1 98.5 152 ARG B C 1
ATOM 3087 O O . ARG B 1 152 ? 19.438 12.664 1.715 1 98.5 152 ARG B O 1
ATOM 3094 N N . ARG B 1 153 ? 21.469 13.352 1.129 1 98.12 153 ARG B N 1
ATOM 3095 C CA . ARG B 1 153 ? 21.453 14.414 2.127 1 98.12 153 ARG B CA 1
ATOM 3096 C C . ARG B 1 153 ? 20.562 15.57 1.69 1 98.12 153 ARG B C 1
ATOM 3098 O O . ARG B 1 153 ? 20.438 15.836 0.495 1 98.12 153 ARG B O 1
ATOM 3105 N N . LEU B 1 154 ? 20.062 16.234 2.666 1 98.12 154 LEU B N 1
ATOM 3106 C CA . LEU B 1 154 ? 19.25 17.406 2.393 1 98.12 154 LEU B CA 1
ATOM 3107 C C . LEU B 1 154 ? 20.094 18.672 2.379 1 98.12 154 LEU B C 1
ATOM 3109 O O . LEU B 1 154 ? 21.094 18.75 3.082 1 98.12 154 LEU B O 1
ATOM 3113 N N . ASN B 1 155 ? 19.578 19.562 1.566 1 97.19 155 ASN B N 1
ATOM 3114 C CA . ASN B 1 155 ? 20.188 20.891 1.564 1 97.19 155 ASN B CA 1
ATOM 3115 C C . ASN B 1 155 ? 19.938 21.625 2.881 1 97.19 155 ASN B C 1
ATOM 3117 O O . ASN B 1 155 ? 18.781 21.922 3.229 1 97.19 155 ASN B O 1
ATOM 3121 N N . VAL B 1 156 ? 21.016 21.969 3.518 1 96.38 156 VAL B N 1
ATOM 3122 C CA . VAL B 1 156 ? 20.906 22.609 4.828 1 96.38 156 VAL B CA 1
ATOM 3123 C C . VAL B 1 156 ? 20.281 23.984 4.684 1 96.38 156 VAL B C 1
ATOM 3125 O O . VAL B 1 156 ? 19.672 24.5 5.621 1 96.38 156 VAL B O 1
ATOM 3128 N N . LYS B 1 157 ? 20.344 24.531 3.512 1 94.94 157 LYS B N 1
ATOM 3129 C CA . LYS B 1 157 ? 19.844 25.891 3.273 1 94.94 157 LYS B CA 1
ATOM 3130 C C . LYS B 1 157 ? 18.406 25.875 2.787 1 94.94 157 LYS B C 1
ATOM 3132 O O . LYS B 1 157 ? 17.812 26.938 2.537 1 94.94 157 LYS B O 1
ATOM 3137 N N . SER B 1 158 ? 17.875 24.672 2.695 1 94 158 SER B N 1
ATOM 3138 C CA . SER B 1 158 ? 16.5 24.578 2.217 1 94 158 SER B CA 1
ATOM 3139 C C . SER B 1 158 ? 15.555 25.344 3.129 1 94 158 SER B C 1
ATOM 3141 O O . SER B 1 158 ? 15.609 25.203 4.352 1 94 158 SER B O 1
ATOM 3143 N N . PRO B 1 159 ? 14.633 26.109 2.553 1 93.5 159 PRO B N 1
ATOM 3144 C CA . PRO B 1 159 ? 13.648 26.828 3.377 1 93.5 159 PRO B CA 1
ATOM 3145 C C . PRO B 1 159 ? 12.508 25.922 3.838 1 93.5 159 PRO B C 1
ATOM 3147 O O . PRO B 1 159 ? 11.711 26.312 4.699 1 93.5 159 PRO B O 1
ATOM 3150 N N . PHE B 1 160 ? 12.383 24.797 3.346 1 94.81 160 PHE B N 1
ATOM 3151 C CA . PHE B 1 160 ? 11.273 23.891 3.637 1 94.81 160 PHE B CA 1
ATOM 3152 C C . PHE B 1 160 ? 11.57 23.062 4.875 1 94.81 160 PHE B C 1
ATOM 3154 O O . PHE B 1 160 ? 11.953 21.891 4.762 1 94.81 160 PHE B O 1
ATOM 3161 N N . ARG B 1 161 ? 11.242 23.609 6.039 1 96.31 161 ARG B N 1
ATOM 3162 C CA . ARG B 1 161 ? 11.641 22.969 7.289 1 96.31 161 ARG B CA 1
ATOM 3163 C C . ARG B 1 161 ? 10.43 22.453 8.055 1 96.31 161 ARG B C 1
ATOM 3165 O O . ARG B 1 161 ? 10.555 21.984 9.188 1 96.31 161 ARG B O 1
ATOM 3172 N N . LYS B 1 162 ? 9.289 22.5 7.434 1 96.69 162 LYS B N 1
ATOM 3173 C CA . LYS B 1 162 ? 8.07 22.078 8.117 1 96.69 162 LYS B CA 1
ATOM 3174 C C . LYS B 1 162 ? 7.492 20.812 7.469 1 96.69 162 LYS B C 1
ATOM 3176 O O . LYS B 1 162 ? 7.465 20.688 6.242 1 96.69 162 LYS B O 1
ATOM 3181 N N . MET B 1 163 ? 7.07 19.922 8.312 1 97.69 163 MET B N 1
ATOM 3182 C CA . MET B 1 163 ? 6.184 18.859 7.84 1 97.69 163 MET B CA 1
ATOM 3183 C C . MET B 1 163 ? 4.785 19.391 7.562 1 97.69 163 MET B C 1
ATOM 3185 O O . MET B 1 163 ? 4.191 20.062 8.414 1 97.69 163 MET B O 1
ATOM 3189 N N . LEU B 1 164 ? 4.305 19.109 6.43 1 96 164 LEU B N 1
ATOM 3190 C CA . LEU B 1 164 ? 3.076 19.781 6.008 1 96 164 LEU B CA 1
ATOM 3191 C C . LEU B 1 164 ? 1.884 18.828 6.129 1 96 164 LEU B C 1
ATOM 3193 O O . LEU B 1 164 ? 0.887 19 5.422 1 96 164 LEU B O 1
ATOM 3197 N N . MET B 1 165 ? 2.029 17.859 6.992 1 97.88 165 MET B N 1
ATOM 3198 C CA . MET B 1 165 ? 0.926 16.922 7.164 1 97.88 165 MET B CA 1
ATOM 3199 C C . MET B 1 165 ? 0.464 16.875 8.617 1 97.88 165 MET B C 1
ATOM 3201 O O . MET B 1 165 ? 1.172 17.344 9.508 1 97.88 165 MET B O 1
ATOM 3205 N N . PHE B 1 166 ? -0.698 16.406 8.844 1 98.75 166 PHE B N 1
ATOM 3206 C CA . PHE B 1 166 ? -1.281 16.156 10.156 1 98.75 166 PHE B CA 1
ATOM 3207 C C . PHE B 1 166 ? -2.066 14.852 10.164 1 98.75 166 PHE B C 1
ATOM 3209 O O . PHE B 1 166 ? -2.352 14.289 9.102 1 98.75 166 PHE B O 1
ATOM 3216 N N . LYS B 1 167 ? -2.334 14.352 11.328 1 98.75 167 LYS B N 1
ATOM 3217 C CA . LYS B 1 167 ? -3.105 13.117 11.492 1 98.75 167 LYS B CA 1
ATOM 3218 C C . LYS B 1 167 ? -4.543 13.422 11.906 1 98.75 167 LYS B C 1
ATOM 3220 O O . LYS B 1 167 ? -4.805 14.43 12.562 1 98.75 167 LYS B O 1
ATOM 3225 N N . CYS B 1 168 ? -5.367 12.57 11.477 1 98.81 168 CYS B N 1
ATOM 3226 C CA . CYS B 1 168 ? -6.781 12.727 11.797 1 98.81 168 CYS B CA 1
ATOM 3227 C C . CYS B 1 168 ? -7.375 11.422 12.312 1 98.81 168 CYS B C 1
ATOM 3229 O O . CYS B 1 168 ? -7.047 10.344 11.805 1 98.81 168 CYS B O 1
ATOM 3231 N N . LYS B 1 169 ? -8.203 11.586 13.25 1 98.25 169 LYS B N 1
ATOM 3232 C CA . LYS B 1 169 ? -9.055 10.523 13.773 1 98.25 169 LYS B CA 1
ATOM 3233 C C . LYS B 1 169 ? -10.516 10.758 13.406 1 98.25 169 LYS B C 1
ATOM 3235 O O . LYS B 1 169 ? -11.016 11.883 13.5 1 98.25 169 LYS B O 1
ATOM 3240 N N . VAL B 1 170 ? -11.172 9.68 13.008 1 98.69 170 VAL B N 1
ATOM 3241 C CA . VAL B 1 170 ? -12.57 9.805 12.617 1 98.69 170 VAL B CA 1
ATOM 3242 C C . VAL B 1 170 ? -13.438 10.023 13.852 1 98.69 170 VAL B C 1
ATOM 3244 O O . VAL B 1 170 ? -13.336 9.281 14.836 1 98.69 170 VAL B O 1
ATOM 3247 N N . ALA B 1 171 ? -14.281 10.953 13.766 1 98.31 171 ALA B N 1
ATOM 3248 C CA . ALA B 1 171 ? -15.125 11.32 14.898 1 98.31 171 ALA B CA 1
ATOM 3249 C C . ALA B 1 171 ? -16.375 10.438 14.961 1 98.31 171 ALA B C 1
ATOM 3251 O O . ALA B 1 171 ? -16.766 9.844 13.953 1 98.31 171 ALA B O 1
ATOM 3252 N N . HIS B 1 172 ? -16.906 10.266 16.141 1 97.5 172 HIS B N 1
ATOM 3253 C CA . HIS B 1 172 ? -18.266 9.797 16.438 1 97.5 172 HIS B CA 1
ATOM 3254 C C . HIS B 1 172 ? -18.406 8.305 16.156 1 97.5 172 HIS B C 1
ATOM 3256 O O . HIS B 1 172 ? -19.5 7.832 15.836 1 97.5 172 HIS B O 1
ATOM 3262 N N . ILE B 1 173 ? -17.312 7.602 16.141 1 97.75 173 ILE B N 1
ATOM 3263 C CA . ILE B 1 173 ? -17.422 6.156 15.992 1 97.75 173 ILE B CA 1
ATOM 3264 C C . ILE B 1 173 ? -16.516 5.461 17.016 1 97.75 173 ILE B C 1
ATOM 3266 O O . ILE B 1 173 ? -15.562 6.059 17.516 1 97.75 173 ILE B O 1
ATOM 3270 N N . VAL B 1 174 ? -16.859 4.266 17.328 1 97.12 174 VAL B N 1
ATOM 3271 C CA . VAL B 1 174 ? -16.062 3.385 18.172 1 97.12 174 VAL B CA 1
ATOM 3272 C C . VAL B 1 174 ? -16.016 1.988 17.562 1 97.12 174 VAL B C 1
ATOM 3274 O O . VAL B 1 174 ? -16.844 1.631 16.734 1 97.12 174 VAL B O 1
ATOM 3277 N N . PRO B 1 175 ? -14.938 1.258 17.875 1 96.19 175 PRO B N 1
ATOM 3278 C CA . PRO B 1 175 ? -14.859 -0.104 17.328 1 96.19 175 PRO B CA 1
ATOM 3279 C C . PRO B 1 175 ? -16.047 -0.97 17.75 1 96.19 175 PRO B C 1
ATOM 3281 O O . PRO B 1 175 ? -16.656 -0.725 18.797 1 96.19 175 PRO B O 1
ATOM 3284 N N . VAL B 1 176 ? -16.266 -1.982 16.938 1 93.94 176 VAL B N 1
ATOM 3285 C CA . VAL B 1 176 ? -17.328 -2.938 17.219 1 93.94 176 VAL B CA 1
ATOM 3286 C C . VAL B 1 176 ? -16.875 -3.887 18.328 1 93.94 176 VAL B C 1
ATOM 3288 O O . VAL B 1 176 ? -15.711 -4.301 18.375 1 93.94 176 VAL B O 1
ATOM 3291 N N . GLY B 1 177 ? -17.75 -4.391 19.219 1 84.94 177 GLY B N 1
ATOM 3292 C CA . GLY B 1 177 ? -17.484 -5.441 20.188 1 84.94 177 GLY B CA 1
ATOM 3293 C C . GLY B 1 177 ? -17.016 -4.906 21.531 1 84.94 177 GLY B C 1
ATOM 3294 O O . GLY B 1 177 ? -16.688 -5.68 22.438 1 84.94 177 GLY B O 1
ATOM 3295 N N . GLY B 1 178 ? -17.047 -3.615 21.734 1 74.75 178 GLY B N 1
ATOM 3296 C CA . GLY B 1 178 ? -16.75 -3.051 23.031 1 74.75 178 GLY B CA 1
ATOM 3297 C C . GLY B 1 178 ? -15.266 -2.932 23.328 1 74.75 178 GLY B C 1
ATOM 3298 O O . GLY B 1 178 ? -14.867 -2.375 24.344 1 74.75 178 GLY B O 1
ATOM 3299 N N . GLN B 1 179 ? -14.477 -3.537 22.438 1 76.25 179 GLN B N 1
ATOM 3300 C CA . GLN B 1 179 ? -13.039 -3.396 22.641 1 76.25 179 GLN B CA 1
ATOM 3301 C C . GLN B 1 179 ? -12.523 -2.105 22.016 1 76.25 179 GLN B C 1
ATOM 3303 O O . GLN B 1 179 ? -13.141 -1.561 21.109 1 76.25 179 GLN B O 1
ATOM 3308 N N . ASP B 1 180 ? -11.461 -1.524 22.609 1 84.94 180 ASP B N 1
ATOM 3309 C CA . ASP B 1 180 ? -10.852 -0.292 22.125 1 84.94 180 ASP B CA 1
ATOM 3310 C C . ASP B 1 180 ? -9.859 -0.579 21 1 84.94 180 ASP B C 1
ATOM 3312 O O . ASP B 1 180 ? -8.82 0.087 20.891 1 84.94 180 ASP B O 1
ATOM 3316 N N . VAL B 1 181 ? -10.18 -1.713 20.281 1 90.06 181 VAL B N 1
ATOM 3317 C CA . VAL B 1 181 ? -9.273 -2.094 19.203 1 90.06 181 VAL B CA 1
ATOM 3318 C C . VAL B 1 181 ? -10.062 -2.234 17.891 1 90.06 181 VAL B C 1
ATOM 3320 O O . VAL B 1 181 ? -11.102 -2.904 17.859 1 90.06 181 VAL B O 1
ATOM 3323 N N . TRP B 1 182 ? -9.586 -1.57 16.922 1 94.94 182 TRP B N 1
ATOM 3324 C CA . TRP B 1 182 ? -10.227 -1.658 15.609 1 94.94 182 TRP B CA 1
ATOM 3325 C C . TRP B 1 182 ? -9.844 -2.953 14.906 1 94.94 182 TRP B C 1
ATOM 3327 O O . TRP B 1 182 ? -8.68 -3.375 14.953 1 94.94 182 TRP B O 1
ATOM 3337 N N . SER B 1 183 ? -10.805 -3.545 14.297 1 92.19 183 SER B N 1
ATOM 3338 C CA . SER B 1 183 ? -10.57 -4.789 13.562 1 92.19 183 SER B CA 1
ATOM 3339 C C . SER B 1 183 ? -9.742 -4.543 12.312 1 92.19 183 SER B C 1
ATOM 3341 O O . SER B 1 183 ? -9.625 -3.408 11.844 1 92.19 183 SER B O 1
ATOM 3343 N N . ARG B 1 184 ? -9.188 -5.598 11.789 1 91.56 184 ARG B N 1
ATOM 3344 C CA . ARG B 1 184 ? -8.469 -5.539 10.523 1 91.56 184 ARG B CA 1
ATOM 3345 C C . ARG B 1 184 ? -9.367 -5.027 9.398 1 91.56 184 ARG B C 1
ATOM 3347 O O . ARG B 1 184 ? -8.945 -4.207 8.586 1 91.56 184 ARG B O 1
ATOM 3354 N N . GLU B 1 185 ? -10.617 -5.48 9.438 1 92.62 185 GLU B N 1
ATOM 3355 C CA . GLU B 1 185 ? -11.57 -5.094 8.406 1 92.62 185 GLU B CA 1
ATOM 3356 C C . GLU B 1 185 ? -11.867 -3.596 8.453 1 92.62 185 GLU B C 1
ATOM 3358 O O . GLU B 1 185 ? -12.023 -2.957 7.406 1 92.62 185 GLU B O 1
ATOM 3363 N N . SER B 1 186 ? -11.883 -3.059 9.625 1 95.56 186 SER B N 1
ATOM 3364 C CA . SER B 1 186 ? -12.102 -1.622 9.773 1 95.56 186 SER B CA 1
ATOM 3365 C C . SER B 1 186 ? -10.945 -0.826 9.18 1 95.56 186 SER B C 1
ATOM 3367 O O . SER B 1 186 ? -11.156 0.171 8.484 1 95.56 186 SER B O 1
ATOM 3369 N N . HIS B 1 187 ? -9.734 -1.261 9.422 1 96.06 187 HIS B N 1
ATOM 3370 C CA . HIS B 1 187 ? -8.547 -0.619 8.867 1 96.06 187 HIS B CA 1
ATOM 3371 C C . HIS B 1 187 ? -8.555 -0.667 7.344 1 96.06 187 HIS B C 1
ATOM 3373 O O . HIS B 1 187 ? -8.336 0.351 6.688 1 96.06 187 HIS B O 1
ATOM 3379 N N . GLU B 1 188 ? -8.906 -1.799 6.848 1 94.19 188 GLU B N 1
ATOM 3380 C CA . GLU B 1 188 ? -8.953 -1.989 5.402 1 94.19 188 GLU B CA 1
ATOM 3381 C C . GLU B 1 188 ? -10.031 -1.127 4.762 1 94.19 188 GLU B C 1
ATOM 3383 O O . GLU B 1 188 ? -9.844 -0.58 3.676 1 94.19 188 GLU B O 1
ATOM 3388 N N . ALA B 1 189 ? -11.148 -1.033 5.461 1 96.06 189 ALA B N 1
ATOM 3389 C CA . ALA B 1 189 ? -12.258 -0.246 4.934 1 96.06 189 ALA B CA 1
ATOM 3390 C C . ALA B 1 189 ? -11.898 1.233 4.855 1 96.06 189 ALA B C 1
ATOM 3392 O O . ALA B 1 189 ? -12.289 1.926 3.912 1 96.06 189 ALA B O 1
ATOM 3393 N N . VAL B 1 190 ? -11.18 1.707 5.824 1 97.94 190 VAL B N 1
ATOM 3394 C CA . VAL B 1 190 ? -10.734 3.098 5.797 1 97.94 190 VAL B CA 1
ATOM 3395 C C . VAL B 1 190 ? -9.805 3.318 4.605 1 97.94 190 VAL B C 1
ATOM 3397 O O . VAL B 1 190 ? -9.945 4.301 3.875 1 97.94 190 VAL B O 1
ATOM 3400 N N . ARG B 1 191 ? -8.914 2.42 4.445 1 96.31 191 ARG B N 1
ATOM 3401 C CA . ARG B 1 191 ? -8.023 2.52 3.295 1 96.31 191 ARG B CA 1
ATOM 3402 C C . ARG B 1 191 ? -8.805 2.521 1.988 1 96.31 191 ARG B C 1
ATOM 3404 O O . ARG B 1 191 ? -8.562 3.359 1.115 1 96.31 191 ARG B O 1
ATOM 3411 N N . GLU B 1 192 ? -9.734 1.666 1.914 1 95.38 192 GLU B N 1
ATOM 3412 C CA . GLU B 1 192 ? -10.57 1.549 0.719 1 95.38 192 GLU B CA 1
ATOM 3413 C C . GLU B 1 192 ? -11.305 2.852 0.431 1 95.38 192 GLU B C 1
ATOM 3415 O O . GLU B 1 192 ? -11.43 3.262 -0.726 1 95.38 192 GLU B O 1
ATOM 3420 N N . PHE B 1 193 ? -11.812 3.441 1.447 1 97.25 193 PHE B N 1
ATOM 3421 C CA . PHE B 1 193 ? -12.555 4.691 1.325 1 97.25 193 PHE B CA 1
ATOM 3422 C C . PHE B 1 193 ? -11.742 5.738 0.581 1 97.25 193 PHE B C 1
ATOM 3424 O O . PHE B 1 193 ? -12.234 6.367 -0.356 1 97.25 193 PHE B O 1
ATOM 3431 N N . PHE B 1 194 ? -10.5 5.84 0.918 1 97.19 194 PHE B N 1
ATOM 3432 C CA . PHE B 1 194 ? -9.656 6.867 0.33 1 97.19 194 PHE B CA 1
ATOM 3433 C C . PHE B 1 194 ? -9.156 6.438 -1.045 1 97.19 194 PHE B C 1
ATOM 3435 O O . PHE B 1 194 ? -9.031 7.262 -1.953 1 97.19 194 PHE B O 1
ATOM 3442 N N . GLU B 1 195 ? -8.844 5.191 -1.144 1 94.88 195 GLU B N 1
ATOM 3443 C CA . GLU B 1 195 ? -8.438 4.684 -2.453 1 94.88 195 GLU B CA 1
ATOM 3444 C C . GLU B 1 195 ? -9.555 4.867 -3.48 1 94.88 195 GLU B C 1
ATOM 3446 O O . GLU B 1 195 ? -9.289 5.258 -4.621 1 94.88 195 GLU B O 1
ATOM 3451 N N . ALA B 1 196 ? -10.734 4.621 -3.07 1 93.44 196 ALA B N 1
ATOM 3452 C CA . ALA B 1 196 ? -11.891 4.738 -3.953 1 93.44 196 ALA B CA 1
ATOM 3453 C C . ALA B 1 196 ? -12.164 6.199 -4.309 1 93.44 196 ALA B C 1
ATOM 3455 O O . ALA B 1 196 ? -12.82 6.488 -5.312 1 93.44 196 ALA B O 1
ATOM 3456 N N . GLY B 1 197 ? -11.688 7.074 -3.502 1 93.19 197 GLY B N 1
ATOM 3457 C CA . GLY B 1 197 ? -11.828 8.5 -3.77 1 93.19 197 GLY B CA 1
ATOM 3458 C C . GLY B 1 197 ? -10.891 8.992 -4.859 1 93.19 197 GLY B C 1
ATOM 3459 O O . GLY B 1 197 ? -11 10.141 -5.301 1 93.19 197 GLY B O 1
ATOM 3460 N N . MET B 1 198 ? -9.938 8.242 -5.23 1 90.5 198 MET B N 1
ATOM 3461 C CA . MET B 1 198 ? -9.078 8.453 -6.395 1 90.5 198 MET B CA 1
ATOM 3462 C C . MET B 1 198 ? -8.32 9.773 -6.281 1 90.5 198 MET B C 1
ATOM 3464 O O . MET B 1 198 ? -8.203 10.508 -7.262 1 90.5 198 MET B O 1
ATOM 3468 N N . GLY B 1 199 ? -7.961 10.125 -5.133 1 91.25 199 GLY B N 1
ATOM 3469 C CA . GLY B 1 199 ? -7.133 11.305 -4.945 1 91.25 199 GLY B CA 1
ATOM 3470 C C . GLY B 1 199 ? -7.938 12.586 -4.801 1 91.25 199 GLY B C 1
ATOM 3471 O O . GLY B 1 199 ? -7.371 13.672 -4.699 1 91.25 199 GLY B O 1
ATOM 3472 N N . ASP B 1 200 ? -9.25 12.445 -4.773 1 94.19 200 ASP B N 1
ATOM 3473 C CA . ASP B 1 200 ? -10.07 13.625 -4.523 1 94.19 200 ASP B CA 1
ATOM 3474 C C . ASP B 1 200 ? -9.828 14.18 -3.121 1 94.19 200 ASP B C 1
ATOM 3476 O O . ASP B 1 200 ? -9.516 13.43 -2.195 1 94.19 200 ASP B O 1
ATOM 3480 N N . THR B 1 201 ? -10.039 15.445 -3.029 1 97.75 201 THR B N 1
ATOM 3481 C CA . THR B 1 201 ? -9.898 16.078 -1.722 1 97.75 201 THR B CA 1
ATOM 3482 C C . THR B 1 201 ? -11 15.617 -0.775 1 97.75 201 THR B C 1
ATOM 3484 O O . THR B 1 201 ? -12.047 15.148 -1.219 1 97.75 201 THR B O 1
ATOM 3487 N N . VAL B 1 202 ? -10.688 15.742 0.493 1 98.56 202 VAL B N 1
ATOM 3488 C CA . VAL B 1 202 ? -11.68 15.406 1.508 1 98.56 202 VAL B CA 1
ATOM 3489 C C . VAL B 1 202 ? -12.07 16.656 2.289 1 98.56 202 VAL B C 1
ATOM 3491 O O . VAL B 1 202 ? -11.297 17.609 2.365 1 98.56 202 VAL B O 1
ATOM 3494 N N . MET B 1 203 ? -13.289 16.625 2.74 1 98.75 203 MET B N 1
ATOM 3495 C CA . MET B 1 203 ? -13.75 17.656 3.668 1 98.75 203 MET B CA 1
ATOM 3496 C C . MET B 1 203 ? -13.531 17.234 5.113 1 98.75 203 MET B C 1
ATOM 3498 O O . MET B 1 203 ? -13.945 16.141 5.508 1 98.75 203 MET B O 1
ATOM 3502 N N . VAL B 1 204 ? -12.836 18.047 5.824 1 98.88 204 VAL B N 1
ATOM 3503 C CA . VAL B 1 204 ? -12.531 17.797 7.23 1 98.88 204 VAL B CA 1
ATOM 3504 C C . VAL B 1 204 ? -13.305 18.781 8.109 1 98.88 204 VAL B C 1
ATOM 3506 O O . VAL B 1 204 ? -13.172 20 7.961 1 98.88 204 VAL B O 1
ATOM 3509 N N . THR B 1 205 ? -14.117 18.266 8.984 1 98.81 205 THR B N 1
ATOM 3510 C CA . THR B 1 205 ? -14.836 19.094 9.953 1 98.81 205 THR B CA 1
ATOM 3511 C C . THR B 1 205 ? -14.391 18.766 11.375 1 98.81 205 THR B C 1
ATOM 3513 O O . THR B 1 205 ? -14.906 17.828 11.984 1 98.81 205 THR B O 1
ATOM 3516 N N . PRO B 1 206 ? -13.461 19.547 11.883 1 98.75 206 PRO B N 1
ATOM 3517 C CA . PRO B 1 206 ? -12.93 19.266 13.219 1 98.75 206 PRO B CA 1
ATOM 3518 C C . PRO B 1 206 ? -13.992 19.391 14.312 1 98.75 206 PRO B C 1
ATOM 3520 O O . PRO B 1 206 ? -14.852 20.266 14.25 1 98.75 206 PRO B O 1
ATOM 3523 N N . LEU B 1 207 ? -13.891 18.484 15.289 1 98.38 207 LEU B N 1
ATOM 3524 C CA . LEU B 1 207 ? -14.664 18.672 16.516 1 98.38 207 LEU B CA 1
ATOM 3525 C C . LEU B 1 207 ? -14.086 19.797 17.359 1 98.38 207 LEU B C 1
ATOM 3527 O O . LEU B 1 207 ? -12.867 20 17.375 1 98.38 207 LEU B O 1
ATOM 3531 N N . PRO B 1 208 ? -14.945 20.406 18.094 1 96.56 208 PRO B N 1
ATOM 3532 C CA . PRO B 1 208 ? -14.422 21.453 18.984 1 96.56 208 PRO B CA 1
ATOM 3533 C C . PRO B 1 208 ? -13.43 20.906 20 1 96.56 208 PRO B C 1
ATOM 3535 O O . PRO B 1 208 ? -13.648 19.828 20.562 1 96.56 208 PRO B O 1
ATOM 3538 N N . ASN B 1 209 ? -12.328 21.562 20.188 1 95.56 209 ASN B N 1
ATOM 3539 C CA . ASN B 1 209 ? -11.32 21.281 21.203 1 95.56 209 ASN B CA 1
ATOM 3540 C C . ASN B 1 209 ? -10.703 19.906 21.016 1 95.56 209 ASN B C 1
ATOM 3542 O O . ASN B 1 209 ? -10.383 19.219 22 1 95.56 209 ASN B O 1
ATOM 3546 N N . SER B 1 210 ? -10.578 19.469 19.797 1 96.94 210 SER B N 1
ATOM 3547 C CA . SER B 1 210 ? -10.094 18.109 19.547 1 96.94 210 SER B CA 1
ATOM 3548 C C . SER B 1 210 ? -8.625 18.109 19.156 1 96.94 210 SER B C 1
ATOM 3550 O O . SER B 1 210 ? -8.023 17.047 18.984 1 96.94 210 SER B O 1
ATOM 3552 N N . HIS B 1 211 ? -8.023 19.234 18.984 1 97.62 211 HIS B N 1
ATOM 3553 C CA . HIS B 1 211 ? -6.645 19.359 18.516 1 97.62 211 HIS B CA 1
ATOM 3554 C C . HIS B 1 211 ? -5.66 18.891 19.594 1 97.62 211 HIS B C 1
ATOM 3556 O O . HIS B 1 211 ? -5.758 19.297 20.75 1 97.62 211 HIS B O 1
ATOM 3562 N N . SER B 1 212 ? -4.777 18.047 19.172 1 97.88 212 SER B N 1
ATOM 3563 C CA . SER B 1 212 ? -3.756 17.484 20.062 1 97.88 212 SER B CA 1
ATOM 3564 C C . SER B 1 212 ? -2.527 17.047 19.266 1 97.88 212 SER B C 1
ATOM 3566 O O . SER B 1 212 ? -2.258 17.562 18.188 1 97.88 212 SER B O 1
ATOM 3568 N N . LEU B 1 213 ? -1.706 16.219 19.922 1 97.56 213 LEU B N 1
ATOM 3569 C CA . LEU B 1 213 ? -0.504 15.695 19.281 1 97.56 213 LEU B CA 1
ATOM 3570 C C . LEU B 1 213 ? -0.625 14.195 19.031 1 97.56 213 LEU B C 1
ATOM 3572 O O . LEU B 1 213 ? -1.056 13.445 19.922 1 97.56 213 LEU B O 1
ATOM 3576 N N . TRP B 1 214 ? -0.353 13.805 17.859 1 97.62 214 TRP B N 1
ATOM 3577 C CA . TRP B 1 214 ? -0.198 12.391 17.531 1 97.62 214 TRP B CA 1
ATOM 3578 C C . TRP B 1 214 ? 1.204 11.906 17.875 1 97.62 214 TRP B C 1
ATOM 3580 O O . TRP B 1 214 ? 2.199 12.5 17.453 1 97.62 214 TRP B O 1
ATOM 3590 N N . LYS B 1 215 ? 1.266 10.836 18.594 1 95.56 215 LYS B N 1
ATOM 3591 C CA . LYS B 1 215 ? 2.555 10.266 18.969 1 95.56 215 LYS B CA 1
ATOM 3592 C C . LYS B 1 215 ? 2.611 8.773 18.656 1 95.56 215 LYS B C 1
ATOM 3594 O O . LYS B 1 215 ? 1.658 8.039 18.922 1 95.56 215 LYS B O 1
ATOM 3599 N N . GLN B 1 216 ? 3.629 8.352 18.016 1 93 216 GLN B N 1
ATOM 3600 C CA . GLN B 1 216 ? 3.908 6.953 17.719 1 93 216 GLN B CA 1
ATOM 3601 C C . GLN B 1 216 ? 5.406 6.664 17.797 1 93 216 GLN B C 1
ATOM 3603 O O . GLN B 1 216 ? 6.223 7.488 17.375 1 93 216 GLN B O 1
ATOM 3608 N N . MET B 1 217 ? 5.66 5.492 18.188 1 91.25 217 MET B N 1
ATOM 3609 C CA . MET B 1 217 ? 7.062 5.094 18.297 1 91.25 217 MET B CA 1
ATOM 3610 C C . MET B 1 217 ? 7.754 5.168 16.938 1 91.25 217 MET B C 1
ATOM 3612 O O . MET B 1 217 ? 7.195 4.738 15.93 1 91.25 217 MET B O 1
ATOM 3616 N N . ASN B 1 218 ? 8.93 5.789 16.922 1 92.12 218 ASN B N 1
ATOM 3617 C CA . ASN B 1 218 ? 9.82 5.836 15.773 1 92.12 218 ASN B CA 1
ATOM 3618 C C . ASN B 1 218 ? 9.289 6.785 14.695 1 92.12 218 ASN B C 1
ATOM 3620 O O . ASN B 1 218 ? 9.672 6.68 13.531 1 92.12 218 ASN B O 1
ATOM 3624 N N . ALA B 1 219 ? 8.328 7.582 15.094 1 94.75 219 ALA B N 1
ATOM 3625 C CA . ALA B 1 219 ? 7.824 8.625 14.195 1 94.75 219 ALA B CA 1
ATOM 3626 C C . ALA B 1 219 ? 7.766 9.977 14.906 1 94.75 219 ALA B C 1
ATOM 3628 O O . ALA B 1 219 ? 7.59 10.039 16.125 1 94.75 219 ALA B O 1
ATOM 3629 N N . PRO B 1 220 ? 7.941 11.039 14.141 1 95.81 220 PRO B N 1
ATOM 3630 C CA . PRO B 1 220 ? 7.793 12.352 14.766 1 95.81 220 PRO B CA 1
ATOM 3631 C C . PRO B 1 220 ? 6.363 12.633 15.227 1 95.81 220 PRO B C 1
ATOM 3633 O O . PRO B 1 220 ? 5.406 12.164 14.594 1 95.81 220 PRO B O 1
ATOM 3636 N N . ALA B 1 221 ? 6.305 13.391 16.312 1 97.19 221 ALA B N 1
ATOM 3637 C CA . ALA B 1 221 ? 4.988 13.852 16.75 1 97.19 221 ALA B CA 1
ATOM 3638 C C . ALA B 1 221 ? 4.441 14.914 15.797 1 97.19 221 ALA B C 1
ATOM 3640 O O . ALA B 1 221 ? 5.16 15.836 15.406 1 97.19 221 ALA B O 1
ATOM 3641 N N . VAL B 1 222 ? 3.199 14.773 15.453 1 98.38 222 VAL B N 1
ATOM 3642 C CA . VAL B 1 222 ? 2.568 15.727 14.547 1 98.38 222 VAL B CA 1
ATOM 3643 C C . VAL B 1 222 ? 1.185 16.109 15.07 1 98.38 222 VAL B C 1
ATOM 3645 O O . VAL B 1 222 ? 0.644 15.43 15.953 1 98.38 222 VAL B O 1
ATOM 3648 N N . PRO B 1 223 ? 0.594 17.156 14.539 1 98.62 223 PRO B N 1
ATOM 3649 C CA . PRO B 1 223 ? -0.751 17.531 14.977 1 98.62 223 PRO B CA 1
ATOM 3650 C C . PRO B 1 223 ? -1.788 16.453 14.695 1 98.62 223 PRO B C 1
ATOM 3652 O O . PRO B 1 223 ? -1.718 15.781 13.656 1 98.62 223 PRO B O 1
ATOM 3655 N N . LEU B 1 224 ? -2.701 16.328 15.617 1 98.75 224 LEU B N 1
ATOM 3656 C CA . LEU B 1 224 ? -3.812 15.398 15.516 1 98.75 224 LEU B CA 1
ATOM 3657 C C . LEU B 1 224 ? -5.148 16.109 15.695 1 98.75 224 LEU B C 1
ATOM 3659 O O . LEU B 1 224 ? -5.285 16.969 16.578 1 98.75 224 LEU B O 1
ATOM 3663 N N . VAL B 1 225 ? -6.082 15.766 14.852 1 98.69 225 VAL B N 1
ATOM 3664 C CA . VAL B 1 225 ? -7.426 16.328 14.977 1 98.69 225 VAL B CA 1
ATOM 3665 C C . VAL B 1 225 ? -8.461 15.203 14.859 1 98.69 225 VAL B C 1
ATOM 3667 O O . VAL B 1 225 ? -8.336 14.312 14.016 1 98.69 225 VAL B O 1
ATOM 3670 N N . THR B 1 226 ? -9.453 15.25 15.742 1 98.69 226 THR B N 1
ATOM 3671 C CA . THR B 1 226 ? -10.625 14.398 15.578 1 98.69 226 THR B CA 1
ATOM 3672 C C . THR B 1 226 ? -11.695 15.117 14.75 1 98.69 226 THR B C 1
ATOM 3674 O O . THR B 1 226 ? -12.086 16.234 15.07 1 98.69 226 THR B O 1
ATOM 3677 N N . ALA B 1 227 ? -12.133 14.422 13.68 1 98.81 227 ALA B N 1
ATOM 3678 C CA . ALA B 1 227 ? -12.984 15.172 12.758 1 98.81 227 ALA B CA 1
ATOM 3679 C C . ALA B 1 227 ? -13.938 14.234 12.016 1 98.81 227 ALA B C 1
ATOM 3681 O O . ALA B 1 227 ? -13.711 13.023 11.953 1 98.81 227 ALA B O 1
ATOM 3682 N N . ASN B 1 228 ? -15.031 14.844 11.539 1 98.62 228 ASN B N 1
ATOM 3683 C CA . ASN B 1 228 ? -15.758 14.227 10.438 1 98.62 228 ASN B CA 1
ATOM 3684 C C . ASN B 1 228 ? -15.008 14.359 9.117 1 98.62 228 ASN B C 1
ATOM 3686 O O . ASN B 1 228 ? -14.477 15.43 8.805 1 98.62 228 ASN B O 1
ATOM 3690 N N . ILE B 1 229 ? -14.914 13.289 8.438 1 98.75 229 ILE B N 1
ATOM 3691 C CA . ILE B 1 229 ? -14.227 13.273 7.148 1 98.75 229 ILE B CA 1
ATOM 3692 C C . ILE B 1 229 ? -15.188 12.781 6.062 1 98.75 229 ILE B C 1
ATOM 3694 O O . ILE B 1 229 ? -15.852 11.758 6.227 1 98.75 229 ILE B O 1
ATOM 3698 N N . SER B 1 230 ? -15.273 13.531 4.984 1 98 230 SER B N 1
ATOM 3699 C CA . SER B 1 230 ? -16.109 13.117 3.865 1 98 230 SER B CA 1
ATOM 3700 C C . SER B 1 230 ? -15.383 13.266 2.535 1 98 230 SER B C 1
ATOM 3702 O O . SER B 1 230 ? -14.5 14.117 2.4 1 98 230 SER B O 1
ATOM 3704 N N . CYS B 1 231 ? -15.672 12.477 1.652 1 96.25 231 CYS B N 1
ATOM 3705 C CA . CYS B 1 231 ? -15.133 12.477 0.298 1 96.25 231 CYS B CA 1
ATOM 3706 C C . CYS B 1 231 ? -16.219 12.141 -0.72 1 96.25 231 CYS B C 1
ATOM 3708 O O . CYS B 1 231 ? -16.953 11.172 -0.547 1 96.25 231 CYS B O 1
ATOM 3710 N N . CYS B 1 232 ? -16.312 12.938 -1.722 1 93.5 232 CYS B N 1
ATOM 3711 C CA . CYS B 1 232 ? -17.25 12.695 -2.82 1 93.5 232 CYS B CA 1
ATOM 3712 C C . CYS B 1 232 ? -18.672 12.523 -2.307 1 93.5 232 CYS B C 1
ATOM 3714 O O . CYS B 1 232 ? -19.391 11.617 -2.736 1 93.5 232 CYS B O 1
ATOM 3716 N N . GLY B 1 233 ? -18.969 13.25 -1.299 1 92.31 233 GLY B N 1
ATOM 3717 C CA . GLY B 1 233 ? -20.328 13.281 -0.769 1 92.31 233 GLY B CA 1
ATOM 3718 C C . GLY B 1 233 ? -20.609 12.164 0.218 1 92.31 233 GLY B C 1
ATOM 3719 O O . GLY B 1 233 ? -21.734 12.023 0.697 1 92.31 233 GLY B O 1
ATOM 3720 N N . ARG B 1 234 ? -19.641 11.383 0.566 1 95.62 234 ARG B N 1
ATOM 3721 C CA . ARG B 1 234 ? -19.844 10.281 1.504 1 95.62 234 ARG B CA 1
ATOM 3722 C C . ARG B 1 234 ? -19.031 10.5 2.779 1 95.62 234 ARG B C 1
ATOM 3724 O O . ARG B 1 234 ? -17.844 10.82 2.719 1 95.62 234 ARG B O 1
ATOM 3731 N N . ASP B 1 235 ? -19.719 10.273 3.828 1 97.75 235 ASP B N 1
ATOM 3732 C CA . ASP B 1 235 ? -19.078 10.422 5.125 1 97.75 235 ASP B CA 1
ATOM 3733 C C . ASP B 1 235 ? -18.406 9.125 5.559 1 97.75 235 ASP B C 1
ATOM 3735 O O . ASP B 1 235 ? -19.016 8.055 5.496 1 97.75 235 ASP B O 1
ATOM 3739 N N . LEU B 1 236 ? -17.25 9.242 6.078 1 98.56 236 LEU B N 1
ATOM 3740 C CA . LEU B 1 236 ? -16.453 8.062 6.406 1 98.56 236 LEU B CA 1
ATOM 3741 C C . LEU B 1 236 ? -17.047 7.316 7.594 1 98.56 236 LEU B C 1
ATOM 3743 O O . LEU B 1 236 ? -17.141 6.086 7.586 1 98.56 236 LEU B O 1
ATOM 3747 N N . ALA B 1 237 ? -17.453 8.031 8.633 1 98.5 237 ALA B N 1
ATOM 3748 C CA . ALA B 1 237 ? -18.062 7.383 9.789 1 98.5 237 ALA B CA 1
ATOM 3749 C C . ALA B 1 237 ? -19.328 6.617 9.375 1 98.5 237 ALA B C 1
ATOM 3751 O O . ALA B 1 237 ? -19.484 5.449 9.734 1 98.5 237 ALA B O 1
ATOM 3752 N N . ASP B 1 238 ? -20.125 7.258 8.609 1 97.69 238 ASP B N 1
ATOM 3753 C CA . ASP B 1 238 ? -21.344 6.625 8.117 1 97.69 238 ASP B CA 1
ATOM 3754 C C . ASP B 1 238 ? -21.016 5.391 7.281 1 97.69 238 ASP B C 1
ATOM 3756 O O . ASP B 1 238 ? -21.703 4.375 7.367 1 97.69 238 ASP B O 1
ATOM 3760 N N . TRP B 1 239 ? -20 5.574 6.5 1 97.06 239 TRP B N 1
ATOM 3761 C CA . TRP B 1 239 ? -19.562 4.469 5.652 1 97.06 239 TRP B CA 1
ATOM 3762 C C . TRP B 1 239 ? -19.188 3.256 6.492 1 97.06 239 TRP B C 1
ATOM 3764 O O . TRP B 1 239 ? -19.625 2.139 6.219 1 97.06 239 TRP B O 1
ATOM 3774 N N . LEU B 1 240 ? -18.453 3.434 7.492 1 98.06 240 LEU B N 1
ATOM 3775 C CA . LEU B 1 240 ? -18 2.354 8.367 1 98.06 240 LEU B CA 1
ATOM 3776 C C . LEU B 1 240 ? -19.188 1.741 9.125 1 98.06 240 LEU B C 1
ATOM 3778 O O . LEU B 1 240 ? -19.266 0.519 9.266 1 98.06 240 LEU B O 1
ATOM 3782 N N . ILE B 1 241 ? -20.047 2.57 9.562 1 97.81 241 ILE B N 1
ATOM 3783 C CA . ILE B 1 241 ? -21.203 2.105 10.312 1 97.81 241 ILE B CA 1
ATOM 3784 C C . ILE B 1 241 ? -22.109 1.279 9.398 1 97.81 241 ILE B C 1
ATOM 3786 O O . ILE B 1 241 ? -22.578 0.204 9.781 1 97.81 241 ILE B O 1
ATOM 3790 N N . SER B 1 242 ? -22.328 1.806 8.242 1 96.56 242 SER B N 1
ATOM 3791 C CA . SER B 1 242 ? -23.188 1.109 7.289 1 96.56 242 SER B CA 1
ATOM 3792 C C . SER B 1 242 ? -22.641 -0.276 6.965 1 96.56 242 SER B C 1
ATOM 3794 O O . SER B 1 242 ? -23.391 -1.184 6.617 1 96.56 242 SER B O 1
ATOM 3796 N N . ARG B 1 243 ? -21.359 -0.527 7.098 1 95.69 243 ARG B N 1
ATOM 3797 C CA . ARG B 1 243 ? -20.719 -1.802 6.812 1 95.69 243 ARG B CA 1
ATOM 3798 C C . ARG B 1 243 ? -20.547 -2.625 8.086 1 95.69 243 ARG B C 1
ATOM 3800 O O . ARG B 1 243 ? -19.891 -3.668 8.07 1 95.69 243 ARG B O 1
ATOM 3807 N N . ARG B 1 244 ? -21.031 -2.104 9.141 1 96.5 244 ARG B N 1
ATOM 3808 C CA . ARG B 1 244 ? -20.984 -2.762 10.438 1 96.5 244 ARG B CA 1
ATOM 3809 C C . ARG B 1 244 ? -19.547 -2.943 10.914 1 96.5 244 ARG B C 1
ATOM 3811 O O . ARG B 1 244 ? -19.203 -3.971 11.508 1 96.5 244 ARG B O 1
ATOM 3818 N N . LEU B 1 245 ? -18.781 -1.928 10.617 1 97.12 245 LEU B N 1
ATOM 3819 C CA . LEU B 1 245 ? -17.359 -1.988 10.984 1 97.12 245 LEU B CA 1
ATOM 3820 C C . LEU B 1 245 ? -17.047 -0.985 12.094 1 97.12 245 LEU B C 1
ATOM 3822 O O . LEU B 1 245 ? -15.898 -0.881 12.531 1 97.12 245 LEU B O 1
ATOM 3826 N N . ALA B 1 246 ? -18.031 -0.289 12.422 1 97.94 246 ALA B N 1
ATOM 3827 C CA . ALA B 1 246 ? -17.984 0.658 13.531 1 97.94 246 ALA B CA 1
ATOM 3828 C C . ALA B 1 246 ? -19.375 0.858 14.141 1 97.94 246 ALA B C 1
ATOM 3830 O O . ALA B 1 246 ? -20.391 0.525 13.523 1 97.94 246 ALA B O 1
ATOM 3831 N N . LEU B 1 247 ? -19.375 1.331 15.375 1 97.25 247 LEU B N 1
ATOM 3832 C CA . LEU B 1 247 ? -20.594 1.755 16.047 1 97.25 247 LEU B CA 1
ATOM 3833 C C . LEU B 1 247 ? -20.594 3.258 16.297 1 97.25 247 LEU B C 1
ATOM 3835 O O . LEU B 1 247 ? -19.531 3.852 16.5 1 97.25 247 LEU B O 1
ATOM 3839 N N . PRO B 1 248 ? -21.797 3.781 16.25 1 95.62 248 PRO B N 1
ATOM 3840 C CA . PRO B 1 248 ? -21.844 5.188 16.656 1 95.62 248 PRO B CA 1
ATOM 3841 C C . PRO B 1 248 ? -21.359 5.41 18.094 1 95.62 248 PRO B C 1
ATOM 3843 O O . PRO B 1 248 ? -21.625 4.586 18.969 1 95.62 248 PRO B O 1
ATOM 3846 N N . ASP B 1 249 ? -20.578 6.379 18.25 1 91.81 249 ASP B N 1
ATOM 3847 C CA . ASP B 1 249 ? -20.156 6.75 19.594 1 91.81 249 ASP B CA 1
ATOM 3848 C C . ASP B 1 249 ? -21.328 7.258 20.438 1 91.81 249 ASP B C 1
ATOM 3850 O O . ASP B 1 249 ? -21.969 8.242 20.062 1 91.81 249 ASP B O 1
ATOM 3854 N N . PRO B 1 250 ? -21.625 6.617 21.547 1 79.94 250 PRO B N 1
ATOM 3855 C CA . PRO B 1 250 ? -22.766 7.02 22.375 1 79.94 250 PRO B CA 1
ATOM 3856 C C . PRO B 1 250 ? -22.547 8.375 23.047 1 79.94 250 PRO B C 1
ATOM 3858 O O . PRO B 1 250 ? -23.516 8.984 23.531 1 79.94 250 PRO B O 1
ATOM 3861 N N . SER B 1 251 ? -21.312 8.891 23.031 1 68.31 251 SER B N 1
ATOM 3862 C CA . SER B 1 251 ? -21.078 10.109 23.797 1 68.31 251 SER B CA 1
ATOM 3863 C C . SER B 1 251 ? -21.594 11.344 23.047 1 68.31 251 SER B C 1
ATOM 3865 O O . SER B 1 251 ? -21.609 11.367 21.812 1 68.31 251 SER B O 1
#

Foldseek 3Di:
DDDPDDDPDPPPPDPPPPPPPPPPPDDDPPPPPPDFDQPDFAAAEADDLVPDDQAKAKWWWQDAQFQFWTKTFGPVCPPVVVVVQVVFVVNQPDPNFADPDADDAQTWWWFQDPNGIFIWGWQAADPVDRQKTWIARLQRGDIDIDGRRRITGGGNPDPNRYRRMATEHEPFKAFPPPDNDFDPVRSVLRRVQNVVLVRFIKMWNFDPPQWDWDDDPSHHIYIYTYTFIDGPHDTSRVVCVVVVRIDGHPD/DDDPDDDPDPPPPDPPPPPPPPPPPDDPPPPPPPDFDQPDFAAAEADDLVPDDQAKAKWWWQDAQFQFWTKTFGPVCPPVVVVVQVVVVVNQVDPNFADPDADDAQTWWWFQDPNGIFIWGWQAADPVDRQKTWIARLQRGDIDIDGRRRITGGGNPDPNRYRRMATEHEPFKAFPPPDNDFDPVRSVLRRVQNVVLVRFIKMWNFDPPQWDWDDDPSHHIYIYTYTFIDGPHDTSRVSCVVVVRIDGHPD

InterPro domains:
  IPR002999 Tudor domain [PF00567] (58-171)
  IPR002999 Tudor domain [SM00333] (101-159)
  IPR035437 SNase-like, OB-fold superfamily [G3DSA:2.40.50.90] (84-204)

pLDDT: mean 86.86, std 22.84, range [22.38, 98.88]

Secondary structure (DSSP, 8-state):
--------------------------------------SS----EEPPGGGS-SS-EEEEEEEEEETTEEEEEEGGGTTHHHHHHHHHHHHHTSGGGB-SSSPPTT-EEEEEETTEEEEEEEEEE-SS-TTEEEEEETTTTEEEEEEGGGEEPPPTT-S--EE--EEEEETTEE-TTS-SS--HHHHHHHHHHHHHTTT--EEEEEPTT--EEE--TTS--EEEEEEEEEETTEEHHHHHHHTTS-EE---/--------------------------------------SS----EEPPGGGS-SS-EEEEEEEEEETTEEEEEEGGGTTHHHHHHHHHHHHHTSGGGB-SSSPPTT-EEEEEETTEEEEEEEEEE-SS-TTEEEEEETTTTEEEEEEGGGEEPPPTT-S--EE--EEEEETTEE-TTS-SS--HHHHHHHHHHHHHTTT--EEEEEPTT--EEE--TTS--EEEEEEEEEETTEEHHHHHHHTTS-EE---

Solvent-accessible surface area (backbone atoms only — not comparable to full-atom values): 28456 Å² total; per-residue (Å²): 134,79,81,78,77,78,82,76,79,75,77,78,73,77,80,72,79,73,77,74,72,77,73,72,70,72,77,79,75,72,68,70,85,72,76,80,40,42,84,71,83,54,74,70,41,54,48,58,60,84,74,53,73,72,56,69,46,52,23,38,76,61,36,52,69,22,61,72,40,24,21,33,27,56,50,83,53,62,64,50,64,58,53,50,44,51,50,46,48,59,50,54,68,38,76,76,13,52,64,92,61,81,83,52,63,74,39,51,28,32,32,62,55,94,91,35,65,41,51,27,31,32,52,41,72,35,91,57,26,77,67,22,29,35,28,30,30,57,70,38,68,46,76,46,59,42,47,64,86,45,36,21,39,43,50,57,69,56,84,82,39,61,30,66,38,33,35,34,23,56,42,68,49,38,39,58,89,81,43,100,51,72,51,57,66,34,23,50,48,44,31,45,56,53,50,36,42,70,76,50,58,26,43,37,37,44,46,86,90,40,72,44,74,38,79,50,91,84,47,80,61,26,25,23,36,33,18,47,44,30,40,74,90,40,45,49,54,57,51,34,38,76,69,69,45,28,33,76,41,89,118,135,83,81,79,77,78,81,77,79,77,77,79,74,76,81,72,78,73,76,73,70,75,72,73,70,75,75,79,74,71,69,70,84,74,76,77,41,41,84,71,83,55,77,70,41,53,48,58,59,84,74,52,73,72,57,68,43,52,23,37,75,61,36,51,68,22,60,72,41,25,22,31,27,56,50,83,53,61,64,51,63,58,54,50,45,53,52,48,47,59,51,54,67,37,76,77,14,51,65,94,61,83,82,51,63,75,39,52,30,31,32,63,54,96,91,36,66,40,53,26,32,32,50,42,72,34,91,56,25,78,67,22,30,35,28,30,28,56,68,39,69,45,76,46,60,42,48,65,88,44,36,22,40,44,52,58,68,55,83,80,39,60,28,67,38,33,34,32,22,57,40,68,48,37,37,58,87,82,42,98,51,72,52,57,67,34,23,51,50,44,33,45,56,53,50,36,41,68,76,50,55,26,43,37,37,42,46,84,91,38,72,43,75,38,78,51,91,84,48,80,59,28,24,22,35,33,17,46,43,31,41,75,89,41,46,50,56,58,52,34,37,76,68,68,44,28,34,73,40,89,121

Radius of gyration: 29.23 Å; Cα contacts (8 Å, |Δi|>4): 978; chains: 2; bounding box: 119×85×62 Å

Nearest PDB structures (foldseek):
  5m9n-assembly1_A  TM=7.324E-01  e=1.028E-12  Homo sapiens
  6pi7-assembly2_D  TM=8.101E-01  e=2.308E-11  Homo sapiens
  5j39-assembly1_A  TM=8.171E-01  e=6.039E-11  Homo sapiens
  5j39-assembly2_B  TM=8.066E-01  e=2.182E-11  Homo sapiens
  5m9n-assembly2_B  TM=7.804E-01  e=1.063E-10  Homo sapiens

Organism: Oesophagostomum dentatum (NCBI:txid61180)

Sequence (502 aa):
MMNMPDGREWPSTPSGDGSSSATFVPASASLPPTVCIFDGDVEIVPMDISQIPTSPFSANALFAAGPTDISLRQVSLDPMPDYMYDKLAEECQMPDAQLDGPPRPGSFYAALINDRWERVQCVRASKIDKAAFCVYLIDVGAFHYVRADVLRRLNVKSPFRKMLMFKCKVAHIVPVGGQDVWSRESHEAVREFFEAGMGDTVMVTPLPNSHSLWKQMNAPAVPLVTANISCCGRDLADWLISRRLALPDPSMMNMPDGREWPSTPSGDGSSSATFVPASASLPPTVCIFDGDVEIVPMDISQIPTSPFSANALFAAGPTDISLRQVSLDPMPDYMYDKLAEECQMPDAQLDGPPRPGSFYAALINDRWERVQCVRASKIDKAAFCVYLIDVGAFHYVRADVLRRLNVKSPFRKMLMFKCKVAHIVPVGGQDVWSRESHEAVREFFEAGMGDTVMVTPLPNSHSLWKQMNAPAVPLVTANISCCGRDLADWLISRRLALPDPS